Protein AF-0000000071891737 (afdb_homodimer)

Structure (mmCIF, N/CA/C/O backbone):
data_AF-0000000071891737-model_v1
#
loop_
_entity.id
_entity.type
_entity.pdbx_description
1 polymer 'BTB domain-containing protein'
#
loop_
_atom_site.group_PDB
_atom_site.id
_atom_site.type_symbol
_atom_site.label_atom_id
_atom_site.label_alt_id
_atom_site.label_comp_id
_atom_site.label_asym_id
_atom_site.label_entity_id
_atom_site.label_seq_id
_atom_site.pdbx_PDB_ins_code
_atom_site.Cartn_x
_atom_site.Cartn_y
_atom_site.Cartn_z
_atom_site.occupancy
_atom_site.B_iso_or_equiv
_atom_site.auth_seq_id
_atom_site.auth_comp_id
_atom_site.auth_asym_id
_atom_site.auth_atom_id
_atom_site.pdbx_PDB_model_num
ATOM 1 N N . MET A 1 1 ? -26.688 32.156 30.234 1 20.45 1 MET A N 1
ATOM 2 C CA . MET A 1 1 ? -26.375 31.562 31.547 1 20.45 1 MET A CA 1
ATOM 3 C C . MET A 1 1 ? -26.469 30.031 31.484 1 20.45 1 MET A C 1
ATOM 5 O O . MET A 1 1 ? -25.984 29.344 32.375 1 20.45 1 MET A O 1
ATOM 9 N N . LEU A 1 2 ? -27.391 29.453 30.578 1 17.67 2 LEU A N 1
ATOM 10 C CA . LEU A 1 2 ? -28.203 28.25 30.609 1 17.67 2 LEU A CA 1
ATOM 11 C C . LEU A 1 2 ? -27.344 27 30.438 1 17.67 2 LEU A C 1
ATOM 13 O O . LEU A 1 2 ? -27.578 26 31.109 1 17.67 2 LEU A O 1
ATOM 17 N N . LEU A 1 3 ? -26.641 26.828 29.203 1 19.38 3 LEU A N 1
ATOM 18 C CA . LEU A 1 3 ? -26.609 25.516 28.594 1 19.38 3 LEU A CA 1
ATOM 19 C C . LEU A 1 3 ? -25.656 24.578 29.344 1 19.38 3 LEU A C 1
ATOM 21 O O . LEU A 1 3 ? -24.484 24.5 29.016 1 19.38 3 LEU A O 1
ATOM 25 N N . ARG A 1 4 ? -25.578 24.562 30.688 1 21.7 4 ARG A N 1
ATOM 26 C CA . ARG A 1 4 ? -24.844 23.828 31.703 1 21.7 4 ARG A CA 1
ATOM 27 C C . ARG A 1 4 ? -24.969 22.312 31.5 1 21.7 4 ARG A C 1
ATOM 29 O O . ARG A 1 4 ? -24.047 21.562 31.797 1 21.7 4 ARG A O 1
ATOM 36 N N . ARG A 1 5 ? -26.156 21.75 31.578 1 21.39 5 ARG A N 1
ATOM 37 C CA . ARG A 1 5 ? -26.422 20.672 32.531 1 21.39 5 ARG A CA 1
ATOM 38 C C . ARG A 1 5 ? -26 19.328 31.969 1 21.39 5 ARG A C 1
ATOM 40 O O . ARG A 1 5 ? -26.156 18.297 32.625 1 21.39 5 ARG A O 1
ATOM 47 N N . PHE A 1 6 ? -26.062 19.109 30.609 1 19.67 6 PHE A N 1
ATOM 48 C CA . PHE A 1 6 ? -26.609 17.797 30.266 1 19.67 6 PHE A CA 1
ATOM 49 C C . PHE A 1 6 ? -25.734 16.688 30.844 1 19.67 6 PHE A C 1
ATOM 51 O O . PHE A 1 6 ? -26.25 15.758 31.484 1 19.67 6 PHE A O 1
ATOM 58 N N . LEU A 1 7 ? -24.672 16.141 30.125 1 20.41 7 LEU A N 1
ATOM 59 C CA . LEU A 1 7 ? -24.562 14.719 29.797 1 20.41 7 LEU A CA 1
ATOM 60 C C . LEU A 1 7 ? -23.812 13.977 30.906 1 20.41 7 LEU A C 1
ATOM 62 O O . LEU A 1 7 ? -22.609 14.164 31.078 1 20.41 7 LEU A O 1
ATOM 66 N N . ARG A 1 8 ? -24.391 13.766 32.062 1 22.83 8 ARG A N 1
ATOM 67 C CA . ARG A 1 8 ? -23.922 13 33.219 1 22.83 8 ARG A CA 1
ATOM 68 C C . ARG A 1 8 ? -23.594 11.57 32.812 1 22.83 8 ARG A C 1
ATOM 70 O O . ARG A 1 8 ? -24.453 10.688 32.906 1 22.83 8 ARG A O 1
ATOM 77 N N . TRP A 1 9 ? -23.297 11.25 31.562 1 22.19 9 TRP A N 1
ATOM 78 C CA . TRP A 1 9 ? -23.281 9.852 31.141 1 22.19 9 TRP A CA 1
ATOM 79 C C . TRP A 1 9 ? -22.516 9 32.156 1 22.19 9 TRP A C 1
ATOM 81 O O . TRP A 1 9 ? -21.641 9.492 32.875 1 22.19 9 TRP A O 1
ATOM 91 N N . GLY A 1 10 ? -22.922 7.699 32.281 1 25.19 10 GLY A N 1
ATOM 92 C CA . GLY A 1 10 ? -22.906 6.52 33.156 1 25.19 10 GLY A CA 1
ATOM 93 C C . GLY A 1 10 ? -21.5 6.055 33.5 1 25.19 10 GLY A C 1
ATOM 94 O O . GLY A 1 10 ? -20.516 6.551 32.938 1 25.19 10 GLY A O 1
ATOM 95 N N . PRO A 1 11 ? -21.469 4.77 34 1 28.33 11 PRO A N 1
ATOM 96 C CA . PRO A 1 11 ? -20.531 4.031 34.844 1 28.33 11 PRO A CA 1
ATOM 97 C C . PRO A 1 11 ? -19.188 3.795 34.188 1 28.33 11 PRO A C 1
ATOM 99 O O . PRO A 1 11 ? -19.078 3.863 32.938 1 28.33 11 PRO A O 1
ATOM 102 N N . HIS A 1 12 ? -18.109 3.633 34.938 1 27.34 12 HIS A N 1
ATOM 103 C CA . HIS A 1 12 ? -16.656 3.465 34.906 1 27.34 12 HIS A CA 1
ATOM 104 C C . HIS A 1 12 ? -16.266 2.182 34.188 1 27.34 12 HIS A C 1
ATOM 106 O O . HIS A 1 12 ? -16.031 1.153 34.844 1 27.34 12 HIS A O 1
ATOM 112 N N . LEU A 1 13 ? -16.891 1.729 33.094 1 26.5 13 LEU A N 1
ATOM 113 C CA . LEU A 1 13 ? -16.344 0.445 32.656 1 26.5 13 LEU A CA 1
ATOM 114 C C . LEU A 1 13 ? -14.828 0.503 32.562 1 26.5 13 LEU A C 1
ATOM 116 O O . LEU A 1 13 ? -14.281 1.334 31.828 1 26.5 13 LEU A O 1
ATOM 120 N N . GLU A 1 14 ? -14.133 -0.022 33.531 1 27.59 14 GLU A N 1
ATOM 121 C CA . GLU A 1 14 ? -12.695 -0.258 33.625 1 27.59 14 GLU A CA 1
ATOM 122 C C . GLU A 1 14 ? -12.188 -1.041 32.406 1 27.59 14 GLU A C 1
ATOM 124 O O . GLU A 1 14 ? -12.352 -2.26 32.344 1 27.59 14 GLU A O 1
ATOM 129 N N . SER A 1 15 ? -12.695 -0.729 31.188 1 28.27 15 SER A N 1
ATOM 130 C CA . SER A 1 15 ? -12.172 -1.603 30.141 1 28.27 15 SER A CA 1
ATOM 131 C C . SER A 1 15 ? -10.648 -1.624 30.156 1 28.27 15 SER A C 1
ATOM 133 O O . SER A 1 15 ? -10.008 -0.571 30.172 1 28.27 15 SER A O 1
ATOM 135 N N . THR A 1 16 ? -10.109 -2.695 30.656 1 28.53 16 THR A N 1
ATOM 136 C CA . THR A 1 16 ? -8.719 -3.121 30.531 1 28.53 16 THR A CA 1
ATOM 137 C C . THR A 1 16 ? -8.258 -3.047 29.078 1 28.53 16 THR A C 1
ATOM 139 O O . THR A 1 16 ? -8.719 -3.82 28.234 1 28.53 16 THR A O 1
ATOM 142 N N . MET A 1 17 ? -8.164 -1.943 28.547 1 25.92 17 MET A N 1
ATOM 143 C CA . MET A 1 17 ? -7.656 -1.786 27.172 1 25.92 17 MET A CA 1
ATOM 144 C C . MET A 1 17 ? -6.324 -2.504 27 1 25.92 17 MET A C 1
ATOM 146 O O . MET A 1 17 ? -5.418 -2.344 27.828 1 25.92 17 MET A O 1
ATOM 150 N N . PRO A 1 18 ? -6.379 -3.695 26.266 1 30.03 18 PRO A N 1
ATOM 151 C CA . PRO A 1 18 ? -5.07 -4.316 26.047 1 30.03 18 PRO A CA 1
ATOM 152 C C . PRO A 1 18 ? -3.998 -3.303 25.656 1 30.03 18 PRO A C 1
ATOM 154 O O . PRO A 1 18 ? -4.316 -2.223 25.141 1 30.03 18 PRO A O 1
ATOM 157 N N . THR A 1 19 ? -2.873 -3.387 26.297 1 28.3 19 THR A N 1
ATOM 158 C CA . THR A 1 19 ? -1.646 -2.637 26.047 1 28.3 19 THR A CA 1
ATOM 159 C C . THR A 1 19 ? -1.367 -2.527 24.562 1 28.3 19 THR A C 1
ATOM 161 O O . THR A 1 19 ? -1.27 -3.541 23.859 1 28.3 19 THR A O 1
ATOM 164 N N . ARG A 1 20 ? -1.872 -1.441 23.969 1 29.62 20 ARG A N 1
ATOM 165 C CA . ARG A 1 20 ? -1.504 -1.083 22.594 1 29.62 20 ARG A CA 1
ATOM 166 C C . ARG A 1 20 ? -0.025 -1.353 22.344 1 29.62 20 ARG A C 1
ATOM 168 O O . ARG A 1 20 ? 0.841 -0.71 22.938 1 29.62 20 ARG A O 1
ATOM 175 N N . MET A 1 21 ? 0.295 -2.629 22.078 1 26.8 21 MET A N 1
ATOM 176 C CA . MET A 1 21 ? 1.654 -2.842 21.578 1 26.8 21 MET A CA 1
ATOM 177 C C . MET A 1 21 ? 2.012 -1.819 20.516 1 26.8 21 MET A C 1
ATOM 179 O O . MET A 1 21 ? 1.371 -1.767 19.453 1 26.8 21 MET A O 1
ATOM 183 N N . GLU A 1 22 ? 2.393 -0.622 20.875 1 32.16 22 GLU A N 1
ATOM 184 C CA . GLU A 1 22 ? 3.053 0.329 19.984 1 32.16 22 GLU A CA 1
ATOM 185 C C . GLU A 1 22 ? 4.074 -0.369 19.094 1 32.16 22 GLU A C 1
ATOM 187 O O . GLU A 1 22 ? 5.125 -0.806 19.562 1 32.16 22 GLU A O 1
ATOM 192 N N . THR A 1 23 ? 3.695 -1.247 18.266 1 32.44 23 THR A N 1
ATOM 193 C CA . THR A 1 23 ? 4.719 -1.653 17.312 1 32.44 23 THR A CA 1
ATOM 194 C C . THR A 1 23 ? 5.41 -0.433 16.703 1 32.44 23 THR A C 1
ATOM 196 O O . THR A 1 23 ? 4.762 0.41 16.094 1 32.44 23 THR A O 1
ATOM 199 N N . ARG A 1 24 ? 6.461 -0.1 17.219 1 33.44 24 ARG A N 1
ATOM 200 C CA . ARG A 1 24 ? 7.312 0.985 16.75 1 33.44 24 ARG A CA 1
ATOM 201 C C . ARG A 1 24 ? 7.609 0.837 15.258 1 33.44 24 ARG A C 1
ATOM 203 O O . ARG A 1 24 ? 8.203 -0.154 14.836 1 33.44 24 ARG A O 1
ATOM 210 N N . PRO A 1 25 ? 6.816 1.399 14.43 1 40.5 25 PRO A N 1
ATOM 211 C CA . PRO A 1 25 ? 7.27 1.264 13.039 1 40.5 25 PRO A CA 1
ATOM 212 C C . PRO A 1 25 ? 8.758 1.564 12.875 1 40.5 25 PRO A C 1
ATOM 214 O O . PRO A 1 25 ? 9.305 2.393 13.602 1 40.5 25 PRO A O 1
ATOM 217 N N . THR A 1 26 ? 9.438 0.652 12.492 1 36.06 26 THR A N 1
ATOM 218 C CA . THR A 1 26 ? 10.859 0.805 12.188 1 36.06 26 THR A CA 1
ATOM 219 C C . THR A 1 26 ? 11.102 2.078 11.391 1 36.06 26 THR A C 1
ATOM 221 O O . THR A 1 26 ? 10.609 2.219 10.266 1 36.06 26 THR A O 1
ATOM 224 N N . ILE A 1 27 ? 11.281 3.156 12.047 1 44.16 27 ILE A N 1
ATOM 225 C CA . ILE A 1 27 ? 11.836 4.355 11.422 1 44.16 27 ILE A CA 1
ATOM 226 C C . ILE A 1 27 ? 13.008 3.975 10.523 1 44.16 27 ILE A C 1
ATOM 228 O O . ILE A 1 27 ? 13.969 3.359 10.977 1 44.16 27 ILE A O 1
ATOM 232 N N . MET A 1 28 ? 12.82 3.605 9.344 1 39.72 28 MET A N 1
ATOM 233 C CA . MET A 1 28 ? 13.984 3.576 8.477 1 39.72 28 MET A CA 1
ATOM 234 C C . MET A 1 28 ? 14.82 4.844 8.633 1 39.72 28 MET A C 1
ATOM 236 O O . MET A 1 28 ? 14.383 5.934 8.25 1 39.72 28 MET A O 1
ATOM 240 N N . GLN A 1 29 ? 15.461 4.902 9.586 1 39.78 29 GLN A N 1
ATOM 241 C CA . GLN A 1 29 ? 16.359 5.984 9.992 1 39.78 29 GLN A CA 1
ATOM 242 C C . GLN A 1 29 ? 17.375 6.297 8.898 1 39.78 29 GLN A C 1
ATOM 244 O O . GLN A 1 29 ? 18.219 5.465 8.586 1 39.78 29 GLN A O 1
ATOM 249 N N . ARG A 1 30 ? 17.078 6.805 7.758 1 43.75 30 ARG A N 1
ATOM 250 C CA . ARG A 1 30 ? 18.312 7.398 7.258 1 43.75 30 ARG A CA 1
ATOM 251 C C . ARG A 1 30 ? 19.016 8.188 8.352 1 43.75 30 ARG A C 1
ATOM 253 O O . ARG A 1 30 ? 18.391 9 9.039 1 43.75 30 ARG A O 1
ATOM 260 N N . ASP A 1 31 ? 19.984 7.758 8.859 1 58.5 31 ASP A N 1
ATOM 261 C CA . ASP A 1 31 ? 20.797 8.172 10 1 58.5 31 ASP A CA 1
ATOM 262 C C . ASP A 1 31 ? 20.594 9.656 10.305 1 58.5 31 ASP A C 1
ATOM 264 O O . ASP A 1 31 ? 20.484 10.047 11.469 1 58.5 31 ASP A O 1
ATOM 268 N N . ASN A 1 32 ? 20.547 10.617 9.211 1 66.06 32 ASN A N 1
ATOM 269 C CA . ASN A 1 32 ? 20.719 12.023 9.57 1 66.06 32 ASN A CA 1
ATOM 270 C C . ASN A 1 32 ? 19.484 12.844 9.258 1 66.06 32 ASN A C 1
ATOM 272 O O . ASN A 1 32 ? 19.578 14.047 8.984 1 66.06 32 ASN A O 1
ATOM 276 N N . ASP A 1 33 ? 18.297 12.227 9.258 1 77.62 33 ASP A N 1
ATOM 277 C CA . ASP A 1 33 ? 17.125 13.039 8.953 1 77.62 33 ASP A CA 1
ATOM 278 C C . ASP A 1 33 ? 16.516 13.633 10.219 1 77.62 33 ASP A C 1
ATOM 280 O O . ASP A 1 33 ? 16.188 12.906 11.164 1 77.62 33 ASP A O 1
ATOM 284 N N . PRO A 1 34 ? 16.5 14.852 10.328 1 86.5 34 PRO A N 1
ATOM 285 C CA . PRO A 1 34 ? 16.031 15.516 11.547 1 86.5 34 PRO A CA 1
ATOM 286 C C . PRO A 1 34 ? 14.602 15.141 11.906 1 86.5 34 PRO A C 1
ATOM 288 O O . PRO A 1 34 ? 14.219 15.203 13.078 1 86.5 34 PRO A O 1
ATOM 291 N N . ILE A 1 35 ? 13.805 14.773 10.938 1 93 35 ILE A N 1
ATOM 292 C CA . ILE A 1 35 ? 12.438 14.336 11.195 1 93 35 ILE A CA 1
ATOM 293 C C . ILE A 1 35 ? 12.188 12.984 10.523 1 93 35 ILE A C 1
ATOM 295 O O . ILE A 1 35 ? 11.656 12.93 9.406 1 93 35 ILE A O 1
ATOM 299 N N . PRO A 1 36 ? 12.531 12 11.211 1 91.25 36 PRO A N 1
ATOM 300 C CA . PRO A 1 36 ? 12.352 10.672 10.617 1 91.25 36 PRO A CA 1
ATOM 301 C C . PRO A 1 36 ? 10.883 10.297 10.445 1 91.25 36 PRO A C 1
ATOM 303 O O . PRO A 1 36 ? 10.07 10.547 11.336 1 91.25 36 PRO A O 1
ATOM 306 N N . VAL A 1 37 ? 10.586 9.789 9.297 1 92.75 37 VAL A N 1
ATOM 307 C CA . VAL A 1 37 ? 9.242 9.312 8.992 1 92.75 37 VAL A CA 1
ATOM 308 C C . VAL A 1 37 ? 9.227 7.785 8.977 1 92.75 37 VAL A C 1
ATOM 310 O O . VAL A 1 37 ? 10.047 7.156 8.305 1 92.75 37 VAL A O 1
ATOM 313 N N . PRO A 1 38 ? 8.297 7.246 9.742 1 91.62 38 PRO A N 1
ATOM 314 C CA . PRO A 1 38 ? 8.219 5.785 9.711 1 91.62 38 PRO A CA 1
ATOM 315 C C . PRO A 1 38 ? 7.875 5.238 8.32 1 91.62 38 PRO A C 1
ATOM 317 O O . PRO A 1 38 ? 7.332 5.965 7.488 1 91.62 38 PRO A O 1
ATOM 320 N N . ALA A 1 39 ? 8.219 3.982 8.102 1 91.5 39 ALA A N 1
ATOM 321 C CA . ALA A 1 39 ? 7.887 3.322 6.844 1 91.5 39 ALA A CA 1
ATOM 322 C C . ALA A 1 39 ? 6.375 3.271 6.637 1 91.5 39 ALA A C 1
ATOM 324 O O . ALA A 1 39 ? 5.605 3.424 7.59 1 91.5 39 ALA A O 1
ATOM 325 N N . SER A 1 40 ? 6.004 3.105 5.414 1 91.38 40 SER A N 1
ATOM 326 C CA . SER A 1 40 ? 4.582 3.049 5.078 1 91.38 40 SER A CA 1
ATOM 327 C C . SER A 1 40 ? 3.871 1.955 5.867 1 91.38 40 SER A C 1
ATOM 329 O O . SER A 1 40 ? 4.402 0.854 6.031 1 91.38 40 SER A O 1
ATOM 331 N N . ASP A 1 41 ? 2.73 2.293 6.336 1 89.25 41 ASP A N 1
ATOM 332 C CA . ASP A 1 41 ? 1.935 1.312 7.07 1 89.25 41 ASP A CA 1
ATOM 333 C C . ASP A 1 41 ? 0.626 1.011 6.344 1 89.25 41 ASP A C 1
ATOM 335 O O . ASP A 1 41 ? -0.345 0.567 6.957 1 89.25 41 ASP A O 1
ATOM 339 N N . ILE A 1 42 ? 0.637 1.253 5.105 1 90.81 42 ILE A N 1
ATOM 340 C CA . ILE A 1 42 ? -0.584 1.066 4.328 1 90.81 42 ILE A CA 1
ATOM 341 C C . ILE A 1 42 ? -0.988 -0.406 4.348 1 90.81 42 ILE A C 1
ATOM 343 O O . ILE A 1 42 ? -2.172 -0.729 4.469 1 90.81 42 ILE A O 1
ATOM 347 N N . ALA A 1 43 ? -0.037 -1.214 4.176 1 91.38 43 ALA A N 1
ATOM 348 C CA . ALA A 1 43 ? -0.313 -2.646 4.223 1 91.38 43 ALA A CA 1
ATOM 349 C C . ALA A 1 43 ? -0.956 -3.037 5.551 1 91.38 43 ALA A C 1
ATOM 351 O O . ALA A 1 43 ? -1.873 -3.861 5.586 1 91.38 43 ALA A O 1
ATOM 352 N N . GLY A 1 44 ? -0.447 -2.428 6.562 1 91.5 44 GLY A N 1
ATOM 353 C CA . GLY A 1 44 ? -1 -2.699 7.879 1 91.5 44 GLY A CA 1
ATOM 354 C C . GLY A 1 44 ? -2.449 -2.273 8.016 1 91.5 44 GLY A C 1
ATOM 355 O O . GLY A 1 44 ? -3.277 -3.027 8.531 1 91.5 44 GLY A O 1
ATOM 356 N N . HIS A 1 45 ? -2.746 -1.159 7.566 1 91.19 45 HIS A N 1
ATOM 357 C CA . HIS A 1 45 ? -4.105 -0.642 7.66 1 91.19 45 HIS A CA 1
ATOM 358 C C . HIS A 1 45 ? -5.074 -1.479 6.836 1 91.19 45 HIS A C 1
ATOM 360 O O . HIS A 1 45 ? -6.16 -1.825 7.305 1 91.19 45 HIS A O 1
ATOM 366 N N . LEU A 1 46 ? -4.66 -1.78 5.684 1 92.19 46 LEU A N 1
ATOM 367 C CA . LEU A 1 46 ? -5.539 -2.535 4.797 1 92.19 46 LEU A CA 1
ATOM 368 C C . LEU A 1 46 ? -5.652 -3.986 5.254 1 92.19 46 LEU A C 1
ATOM 370 O O . LEU A 1 46 ? -6.699 -4.617 5.074 1 92.19 46 LEU A O 1
ATOM 374 N N . GLY A 1 47 ? -4.551 -4.473 5.77 1 93.81 47 GLY A N 1
ATOM 375 C CA . GLY A 1 47 ? -4.645 -5.777 6.402 1 93.81 47 GLY A CA 1
ATOM 376 C C . GLY A 1 47 ? -5.656 -5.824 7.531 1 93.81 47 GLY A C 1
ATOM 377 O O . GLY A 1 47 ? -6.43 -6.777 7.641 1 93.81 47 GLY A O 1
ATOM 378 N N . ARG A 1 48 ? -5.602 -4.828 8.32 1 91.94 48 ARG A N 1
ATOM 379 C CA . ARG A 1 48 ? -6.551 -4.734 9.422 1 91.94 48 ARG A CA 1
ATOM 380 C C . ARG A 1 48 ? -7.98 -4.609 8.906 1 91.94 48 ARG A C 1
ATOM 382 O O . ARG A 1 48 ? -8.914 -5.145 9.516 1 91.94 48 ARG A O 1
ATOM 389 N N . LEU A 1 49 ? -8.109 -3.873 7.859 1 92.38 49 LEU A N 1
ATOM 390 C CA . LEU A 1 49 ? -9.422 -3.76 7.223 1 92.38 49 LEU A CA 1
ATOM 391 C C . LEU A 1 49 ? -9.977 -5.137 6.883 1 92.38 49 LEU A C 1
ATOM 393 O O . LEU A 1 49 ? -11.148 -5.422 7.148 1 92.38 49 LEU A O 1
ATOM 397 N N . LEU A 1 50 ? -9.164 -5.914 6.312 1 94.94 50 LEU A N 1
ATOM 398 C CA . LEU A 1 50 ? -9.586 -7.266 5.961 1 94.94 50 LEU A CA 1
ATOM 399 C C . LEU A 1 50 ? -9.93 -8.07 7.211 1 94.94 50 LEU A C 1
ATOM 401 O O . LEU A 1 50 ? -10.945 -8.766 7.246 1 94.94 50 LEU A O 1
ATOM 405 N N . ASP A 1 51 ? -9.148 -7.898 8.234 1 93.31 51 ASP A N 1
ATOM 406 C CA . ASP A 1 51 ? -9.305 -8.68 9.461 1 93.31 51 ASP A CA 1
ATOM 407 C C . ASP A 1 51 ? -10.586 -8.297 10.195 1 93.31 51 ASP A C 1
ATOM 409 O O . ASP A 1 51 ? -11.273 -9.156 10.734 1 93.31 51 ASP A O 1
ATOM 413 N N . CYS A 1 52 ? -10.891 -7.031 10.203 1 87.69 52 CYS A N 1
ATOM 414 C CA . CYS A 1 52 ? -12.039 -6.547 10.961 1 87.69 52 CYS A CA 1
ATOM 415 C C . CYS A 1 52 ? -13.328 -6.711 10.156 1 87.69 52 CYS A C 1
ATOM 417 O O . CYS A 1 52 ? -14.422 -6.703 10.727 1 87.69 52 CYS A O 1
ATOM 419 N N . ALA A 1 53 ? -13.297 -6.82 8.891 1 87.38 53 ALA A N 1
ATOM 420 C CA . ALA A 1 53 ? -14.406 -7.055 7.969 1 87.38 53 ALA A CA 1
ATOM 421 C C . ALA A 1 53 ? -15.438 -5.926 8.047 1 87.38 53 ALA A C 1
ATOM 423 O O . ALA A 1 53 ? -16.594 -6.109 7.664 1 87.38 53 ALA A O 1
ATOM 424 N N . ASP A 1 54 ? -15 -4.812 8.688 1 85 54 ASP A N 1
ATOM 425 C CA . ASP A 1 54 ? -15.898 -3.666 8.711 1 85 54 ASP A CA 1
ATOM 426 C C . ASP A 1 54 ? -16.234 -3.199 7.293 1 85 54 ASP A C 1
ATOM 428 O O . ASP A 1 54 ? -15.328 -2.908 6.504 1 85 54 ASP A O 1
ATOM 432 N N . GLY A 1 55 ? -17.547 -3.234 7.039 1 86.81 55 GLY A N 1
ATOM 433 C CA . GLY A 1 55 ? -17.969 -2.723 5.746 1 86.81 55 GLY A CA 1
ATOM 434 C C . GLY A 1 55 ? -17.812 -3.738 4.625 1 86.81 55 GLY A C 1
ATOM 435 O O . GLY A 1 55 ? -17.922 -3.391 3.449 1 86.81 55 GLY A O 1
ATOM 436 N N . SER A 1 56 ? -17.484 -4.938 4.977 1 91.12 56 SER A N 1
ATOM 437 C CA . SER A 1 56 ? -17.438 -5.973 3.949 1 91.12 56 SER A CA 1
ATOM 438 C C . SER A 1 56 ? -18.766 -6.102 3.223 1 91.12 56 SER A C 1
ATOM 440 O O . SER A 1 56 ? -19.828 -5.906 3.822 1 91.12 56 SER A O 1
ATOM 442 N N . ASP A 1 57 ? -18.703 -6.441 1.931 1 90.38 57 ASP A N 1
ATOM 443 C CA . ASP A 1 57 ? -19.938 -6.504 1.153 1 90.38 57 ASP A CA 1
ATOM 444 C C . ASP A 1 57 ? -19.922 -7.699 0.206 1 90.38 57 ASP A C 1
ATOM 446 O O . ASP A 1 57 ? -20.734 -7.773 -0.716 1 90.38 57 ASP A O 1
ATOM 450 N N . VAL A 1 58 ? -19.031 -8.602 0.424 1 93.12 58 VAL A N 1
ATOM 451 C CA . VAL A 1 58 ? -19.016 -9.859 -0.31 1 93.12 58 VAL A CA 1
ATOM 452 C C . VAL A 1 58 ? -18.422 -10.961 0.566 1 93.12 58 VAL A C 1
ATOM 454 O O . VAL A 1 58 ? -17.516 -10.711 1.357 1 93.12 58 VAL A O 1
ATOM 457 N N . VAL A 1 59 ? -18.953 -12.133 0.406 1 95.56 59 VAL A N 1
ATOM 458 C CA . VAL A 1 59 ? -18.438 -13.305 1.122 1 95.56 59 VAL A CA 1
ATOM 459 C C . VAL A 1 59 ? -18.141 -14.422 0.131 1 95.56 59 VAL A C 1
ATOM 461 O O . VAL A 1 59 ? -18.969 -14.75 -0.717 1 95.56 59 VAL A O 1
ATOM 464 N N . PHE A 1 60 ? -16.969 -15 0.274 1 95.81 60 PHE A N 1
ATOM 465 C CA . PHE A 1 60 ? -16.578 -16.141 -0.556 1 95.81 60 PHE A CA 1
ATOM 466 C C . PHE A 1 60 ? -16.609 -17.438 0.245 1 95.81 60 PHE A C 1
ATOM 468 O O . PHE A 1 60 ? -16.156 -17.469 1.387 1 95.81 60 PHE A O 1
ATOM 475 N N . SER A 1 61 ? -17.188 -18.391 -0.356 1 96.38 61 SER A N 1
ATOM 476 C CA . SER A 1 61 ? -17.172 -19.734 0.214 1 96.38 61 SER A CA 1
ATOM 477 C C . SER A 1 61 ? -16.219 -20.641 -0.551 1 96.38 61 SER A C 1
ATOM 479 O O . SER A 1 61 ? -16.391 -20.875 -1.751 1 96.38 61 SER A O 1
ATOM 481 N N . VAL A 1 62 ? -15.172 -21.141 0.127 1 96.62 62 VAL A N 1
ATOM 482 C CA . VAL A 1 62 ? -14.18 -22.031 -0.455 1 96.62 62 VAL A CA 1
ATOM 483 C C . VAL A 1 62 ? -14.102 -23.328 0.358 1 96.62 62 VAL A C 1
ATOM 485 O O . VAL A 1 62 ? -13.555 -23.328 1.464 1 96.62 62 VAL A O 1
ATOM 488 N N . SER A 1 63 ? -14.617 -24.359 -0.183 1 95.94 63 SER A N 1
ATOM 489 C CA . SER A 1 63 ? -14.656 -25.641 0.499 1 95.94 63 SER A CA 1
ATOM 490 C C . SER A 1 63 ? -15.266 -25.516 1.89 1 95.94 63 SER A C 1
ATOM 492 O O . SER A 1 63 ? -14.719 -26.031 2.865 1 95.94 63 SER A O 1
ATOM 494 N N . GLY A 1 64 ? -16.25 -24.703 2.002 1 93.25 64 GLY A N 1
ATOM 495 C CA . GLY A 1 64 ? -17 -24.562 3.24 1 93.25 64 GLY A CA 1
ATOM 496 C C . GLY A 1 64 ? -16.484 -23.453 4.125 1 93.25 64 GLY A C 1
ATOM 497 O O . GLY A 1 64 ? -17.156 -23.047 5.07 1 93.25 64 GLY A O 1
ATOM 498 N N . GLU A 1 65 ? -15.32 -23 3.865 1 96.44 65 GLU A N 1
ATOM 499 C CA . GLU A 1 65 ? -14.789 -21.875 4.629 1 96.44 65 GLU A CA 1
ATOM 500 C C . GLU A 1 65 ? -15.234 -20.547 4.043 1 96.44 65 GLU A C 1
ATOM 502 O O . GLU A 1 65 ? -15.234 -20.359 2.822 1 96.44 65 GLU A O 1
ATOM 507 N N . LYS A 1 66 ? -15.586 -19.656 4.93 1 96.19 66 LYS A N 1
ATOM 508 C CA . LYS A 1 66 ? -16.109 -18.359 4.488 1 96.19 66 LYS A CA 1
ATOM 509 C C . LYS A 1 66 ? -15.078 -17.25 4.672 1 96.19 66 LYS A C 1
ATOM 511 O O . LYS A 1 66 ? -14.383 -17.219 5.688 1 96.19 66 LYS A O 1
ATOM 516 N N . PHE A 1 67 ? -14.961 -16.391 3.635 1 96.75 67 PHE A N 1
ATOM 517 C CA . PHE A 1 67 ? -14.055 -15.242 3.646 1 96.75 67 PHE A CA 1
ATOM 518 C C . PHE A 1 67 ? -14.805 -13.961 3.279 1 96.75 67 PHE A C 1
ATOM 520 O O . PHE A 1 67 ? -15.328 -13.844 2.17 1 96.75 67 PHE A O 1
ATOM 527 N N . SER A 1 68 ? -14.836 -13.039 4.215 1 95.75 68 SER A N 1
ATOM 528 C CA . SER A 1 68 ? -15.438 -11.742 3.934 1 95.75 68 SER A CA 1
ATOM 529 C C . SER A 1 68 ? -14.43 -10.789 3.301 1 95.75 68 SER A C 1
ATOM 531 O O . SER A 1 68 ? -13.242 -10.812 3.65 1 95.75 68 SER A O 1
ATOM 533 N N . ALA A 1 69 ? -14.883 -10 2.375 1 95.75 69 ALA A N 1
ATOM 534 C CA . ALA A 1 69 ? -13.992 -9.062 1.694 1 95.75 69 ALA A CA 1
ATOM 535 C C . ALA A 1 69 ? -14.758 -7.836 1.205 1 95.75 69 ALA A C 1
ATOM 537 O O . ALA A 1 69 ? -15.945 -7.684 1.483 1 95.75 69 ALA A O 1
ATOM 538 N N . HIS A 1 70 ? -14.109 -6.941 0.666 1 93.12 70 HIS A N 1
ATOM 539 C CA . HIS A 1 70 ? -14.664 -5.711 0.11 1 93.12 70 HIS A CA 1
ATOM 540 C C . HIS A 1 70 ? -14.586 -5.711 -1.412 1 93.12 70 HIS A C 1
ATOM 542 O O . HIS A 1 70 ? -13.492 -5.75 -1.982 1 93.12 70 HIS A O 1
ATOM 548 N N . LYS A 1 71 ? -15.711 -5.59 -2.08 1 92.88 71 LYS A N 1
ATOM 549 C CA . LYS A 1 71 ? -15.789 -5.668 -3.535 1 92.88 71 LYS A CA 1
ATOM 550 C C . LYS A 1 71 ? -14.867 -4.641 -4.191 1 92.88 71 LYS A C 1
ATOM 552 O O . LYS A 1 71 ? -14.164 -4.957 -5.156 1 92.88 71 LYS A O 1
ATOM 557 N N . ALA A 1 72 ? -14.914 -3.494 -3.652 1 91 72 ALA A N 1
ATOM 558 C CA . ALA A 1 72 ? -14.18 -2.383 -4.258 1 91 72 ALA A CA 1
ATOM 559 C C . ALA A 1 72 ? -12.68 -2.65 -4.258 1 91 72 ALA A C 1
ATOM 561 O O . ALA A 1 72 ? -11.992 -2.373 -5.246 1 91 72 ALA A O 1
ATOM 562 N N . VAL A 1 73 ? -12.133 -3.176 -3.182 1 93.19 73 VAL A N 1
ATOM 563 C CA . VAL A 1 73 ? -10.711 -3.469 -3.066 1 93.19 73 VAL A CA 1
ATOM 564 C C . VAL A 1 73 ? -10.328 -4.562 -4.059 1 93.19 73 VAL A C 1
ATOM 566 O O . VAL A 1 73 ? -9.336 -4.438 -4.777 1 93.19 73 VAL A O 1
ATOM 569 N N . LEU A 1 74 ? -11.133 -5.59 -4.145 1 94.5 74 LEU A N 1
ATOM 570 C CA . LEU A 1 74 ? -10.859 -6.703 -5.047 1 94.5 74 LEU A CA 1
ATOM 571 C C . LEU A 1 74 ? -10.922 -6.254 -6.5 1 94.5 74 LEU A C 1
ATOM 573 O O . LEU A 1 74 ? -10.062 -6.629 -7.305 1 94.5 74 LEU A O 1
ATOM 577 N N . ALA A 1 75 ? -11.922 -5.461 -6.797 1 92.06 75 ALA A N 1
ATOM 578 C CA . ALA A 1 75 ? -12.117 -4.98 -8.1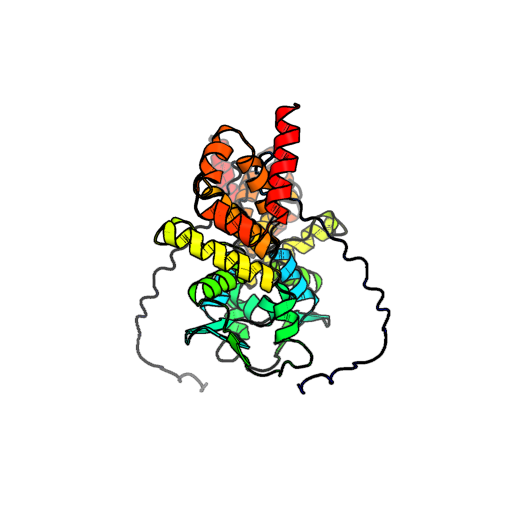64 1 92.06 75 ALA A CA 1
ATOM 579 C C . ALA A 1 75 ? -10.969 -4.07 -8.602 1 92.06 75 ALA A C 1
ATOM 581 O O . ALA A 1 75 ? -10.609 -4.039 -9.773 1 92.06 75 ALA A O 1
ATOM 582 N N . ALA A 1 76 ? -10.398 -3.367 -7.676 1 91.44 76 ALA A N 1
ATOM 583 C CA . ALA A 1 76 ? -9.297 -2.459 -7.988 1 91.44 76 ALA A CA 1
ATOM 584 C C . ALA A 1 76 ? -8.031 -3.232 -8.336 1 91.44 76 ALA A C 1
ATOM 586 O O . ALA A 1 76 ? -7.199 -2.756 -9.109 1 91.44 76 ALA A O 1
ATOM 587 N N . CYS A 1 77 ? -7.922 -4.367 -7.801 1 93.56 77 CYS A N 1
ATOM 588 C CA . CYS A 1 77 ? -6.691 -5.141 -7.934 1 93.56 77 CYS A CA 1
ATOM 589 C C . CYS A 1 77 ? -6.789 -6.117 -9.102 1 93.56 77 CYS A C 1
ATOM 591 O O . CYS A 1 77 ? -5.773 -6.477 -9.703 1 93.56 77 CYS A O 1
ATOM 593 N N . SER A 1 78 ? -7.969 -6.562 -9.414 1 95 78 SER A N 1
ATOM 594 C CA . SER A 1 78 ? -8.156 -7.645 -10.375 1 95 78 SER A CA 1
ATOM 595 C C . SER A 1 78 ? -9.281 -7.324 -11.352 1 95 78 SER A C 1
ATOM 597 O O . SER A 1 78 ? -10.438 -7.18 -10.953 1 95 78 SER A O 1
ATOM 599 N N . PRO A 1 79 ? -9.008 -7.309 -12.609 1 93.69 79 PRO A N 1
ATOM 600 C CA . PRO A 1 79 ? -10.07 -7.105 -13.602 1 93.69 79 PRO A CA 1
ATOM 601 C C . PRO A 1 79 ? -11.109 -8.227 -13.594 1 93.69 79 PRO A C 1
ATOM 603 O O . PRO A 1 79 ? -12.281 -7.992 -13.898 1 93.69 79 PRO A O 1
ATOM 606 N N . VAL A 1 80 ? -10.688 -9.367 -13.258 1 93.94 80 VAL A N 1
ATOM 607 C CA . VAL A 1 80 ? -11.594 -10.508 -13.188 1 93.94 80 VAL A CA 1
ATOM 608 C C . VAL A 1 80 ? -12.602 -10.305 -12.062 1 93.94 80 VAL A C 1
ATOM 610 O O . VAL A 1 80 ? -13.805 -10.445 -12.266 1 93.94 80 VAL A O 1
ATOM 613 N N . PHE A 1 81 ? -12.086 -9.961 -10.922 1 93.06 81 PHE A N 1
ATOM 614 C CA . PHE A 1 81 ? -12.992 -9.672 -9.82 1 93.06 81 PHE A CA 1
ATOM 615 C C . PHE A 1 81 ? -13.875 -8.477 -10.141 1 93.06 81 PHE A C 1
ATOM 617 O O . PHE A 1 81 ? -15.047 -8.438 -9.75 1 93.06 81 PHE A O 1
ATOM 624 N N . LYS A 1 82 ? -13.305 -7.504 -10.828 1 91.88 82 LYS A N 1
ATOM 625 C CA . LYS A 1 82 ? -14.102 -6.344 -11.219 1 91.88 82 LYS A CA 1
ATOM 626 C C . LYS A 1 82 ? -15.305 -6.762 -12.062 1 91.88 82 LYS A C 1
ATOM 628 O O . LYS A 1 82 ? -16.422 -6.336 -11.812 1 91.88 82 LYS A O 1
ATOM 633 N N . ALA A 1 83 ? -15.086 -7.578 -13.008 1 90.38 83 ALA A N 1
ATOM 634 C CA . ALA A 1 83 ? -16.141 -8.055 -13.898 1 90.38 83 ALA A CA 1
ATOM 635 C C . ALA A 1 83 ? -17.141 -8.914 -13.133 1 90.38 83 ALA A C 1
ATOM 637 O O . ALA A 1 83 ? -18.359 -8.805 -13.352 1 90.38 83 ALA A O 1
ATOM 638 N N . GLN A 1 84 ? -16.672 -9.688 -12.266 1 88.88 84 GLN A N 1
ATOM 639 C CA . GLN A 1 84 ? -17.516 -10.625 -11.531 1 88.88 84 GLN A CA 1
ATOM 640 C C . GLN A 1 84 ? -18.375 -9.898 -10.508 1 88.88 84 GLN A C 1
ATOM 642 O O . GLN A 1 84 ? -19.531 -10.273 -10.281 1 88.88 84 GLN A O 1
ATOM 647 N N . LEU A 1 85 ? -17.844 -8.898 -9.93 1 90.25 85 LEU A N 1
ATOM 648 C CA . LEU A 1 85 ? -18.516 -8.289 -8.781 1 90.25 85 LEU A CA 1
ATOM 649 C C . LEU A 1 85 ? -19.297 -7.055 -9.203 1 90.25 85 LEU A C 1
ATOM 651 O O . LEU A 1 85 ? -20.25 -6.656 -8.523 1 90.25 85 LEU A O 1
ATOM 655 N N . PHE A 1 86 ? -18.906 -6.41 -10.203 1 85.38 86 PHE A N 1
ATOM 656 C CA . PHE A 1 86 ? -19.578 -5.184 -10.617 1 85.38 86 PHE A CA 1
ATOM 657 C C . PHE A 1 86 ? -20.125 -5.312 -12.031 1 85.38 86 PHE A C 1
ATOM 659 O O . PHE A 1 86 ? -20.781 -4.395 -12.539 1 85.38 86 PHE A O 1
ATOM 666 N N . GLY A 1 87 ? -19.906 -6.297 -12.594 1 80 87 GLY A N 1
ATOM 667 C CA . GLY A 1 87 ? -20.438 -6.484 -13.945 1 80 87 GLY A CA 1
ATOM 668 C C . GLY A 1 87 ? -21.938 -6.559 -13.992 1 80 87 GLY A C 1
ATOM 669 O O . GLY A 1 87 ? -22.609 -6.562 -12.945 1 80 87 GLY A O 1
ATOM 670 N N . SER A 1 88 ? -22.438 -6.379 -15.141 1 72 88 SER A N 1
ATOM 671 C CA . SER A 1 88 ? -23.859 -6.258 -15.461 1 72 88 SER A CA 1
ATOM 672 C C . SER A 1 88 ? -24.688 -7.316 -14.742 1 72 88 SER A C 1
ATOM 674 O O . SER A 1 88 ? -25.844 -7.074 -14.383 1 72 88 SER A O 1
ATOM 676 N N . MET A 1 89 ? -24.203 -8.438 -14.547 1 64.06 89 MET A N 1
ATOM 677 C CA . MET A 1 89 ? -24.938 -9.523 -13.93 1 64.06 89 MET A CA 1
ATOM 678 C C . MET A 1 89 ? -24.781 -9.508 -12.414 1 64.06 89 MET A C 1
ATOM 680 O O . MET A 1 89 ? -25.359 -10.344 -11.719 1 64.06 89 MET A O 1
ATOM 684 N N . ALA A 1 90 ? -24.047 -8.602 -11.992 1 61.38 90 ALA A N 1
ATOM 685 C CA . ALA A 1 90 ? -23.734 -8.578 -10.562 1 61.38 90 ALA A CA 1
ATOM 686 C C . ALA A 1 90 ? -24.844 -7.91 -9.766 1 61.38 90 ALA A C 1
ATOM 688 O O . ALA A 1 90 ? -25.328 -6.828 -10.133 1 61.38 90 ALA A O 1
ATOM 689 N N . GLU A 1 91 ? -25.578 -8.617 -9.047 1 56.44 91 GLU A N 1
ATOM 690 C CA . GLU A 1 91 ? -26.609 -8.078 -8.164 1 56.44 91 GLU A CA 1
ATOM 691 C C . GLU A 1 91 ? -25.984 -7.324 -6.992 1 56.44 91 GLU A C 1
ATOM 693 O O . GLU A 1 91 ? -24.906 -7.688 -6.516 1 56.44 91 GLU A O 1
ATOM 698 N N . ALA A 1 92 ? -26.406 -6.168 -6.656 1 55.12 92 ALA A N 1
ATOM 699 C CA . ALA A 1 92 ? -25.969 -5.129 -5.727 1 55.12 92 ALA A CA 1
ATOM 700 C C . ALA A 1 92 ? -25.812 -5.688 -4.316 1 55.12 92 ALA A C 1
ATOM 702 O O . ALA A 1 92 ? -24.984 -5.203 -3.541 1 55.12 92 ALA A O 1
ATOM 703 N N . LYS A 1 93 ? -26.609 -6.703 -3.836 1 57.09 93 LYS A N 1
ATOM 704 C CA . LYS A 1 93 ? -26.656 -7.145 -2.443 1 57.09 93 LYS A CA 1
ATOM 705 C C . LYS A 1 93 ? -25.469 -8.047 -2.113 1 57.09 93 LYS A C 1
ATOM 707 O O . LYS A 1 93 ? -24.797 -8.562 -3.014 1 57.09 93 LYS A O 1
ATOM 712 N N . MET A 1 94 ? -25.391 -8.109 -0.667 1 60.84 94 MET A N 1
ATOM 713 C CA . MET A 1 94 ? -24.375 -9.016 -0.158 1 60.84 94 MET A CA 1
ATOM 714 C C . MET A 1 94 ? -24.359 -10.328 -0.945 1 60.84 94 MET A C 1
ATOM 716 O O . MET A 1 94 ? -25.375 -11.023 -1 1 60.84 94 MET A O 1
ATOM 720 N N . ARG A 1 95 ? -23.156 -10.555 -1.762 1 75.56 95 ARG A N 1
ATOM 721 C CA . ARG A 1 95 ? -23.078 -11.719 -2.637 1 75.56 95 ARG A CA 1
ATOM 722 C C . ARG A 1 95 ? -22.203 -12.805 -2.021 1 75.56 95 ARG A C 1
ATOM 724 O O . ARG A 1 95 ? -21.188 -12.5 -1.383 1 75.56 95 ARG A O 1
ATOM 731 N N . CYS A 1 96 ? -22.906 -13.875 -1.701 1 85.31 96 CYS A N 1
ATOM 732 C CA . CYS A 1 96 ? -22.094 -15.055 -1.398 1 85.31 96 CYS A CA 1
ATOM 733 C C . CYS A 1 96 ? -21.688 -15.773 -2.676 1 85.31 96 CYS A C 1
ATOM 735 O O . CYS A 1 96 ? -22.531 -16.156 -3.48 1 85.31 96 CYS A O 1
ATOM 737 N N . ILE A 1 97 ? -20.406 -15.828 -2.908 1 91.5 97 ILE A N 1
ATOM 738 C CA . ILE A 1 97 ? -19.859 -16.453 -4.105 1 91.5 97 ILE A CA 1
ATOM 739 C C . ILE A 1 97 ? -19.094 -17.719 -3.719 1 91.5 97 ILE A C 1
ATOM 741 O O . ILE A 1 97 ? -18.219 -17.688 -2.846 1 91.5 97 ILE A O 1
ATOM 745 N N . THR A 1 98 ? -19.406 -18.797 -4.305 1 93.12 98 THR A N 1
ATOM 746 C CA . THR A 1 98 ? -18.719 -20.047 -4.047 1 93.12 98 THR A CA 1
ATOM 747 C C . THR A 1 98 ? -17.609 -20.281 -5.086 1 93.12 98 THR A C 1
ATOM 749 O O . THR A 1 98 ? -17.875 -20.203 -6.289 1 93.12 98 THR A O 1
ATOM 752 N N . LEU A 1 99 ? -16.453 -20.562 -4.602 1 93.06 99 LEU A N 1
ATOM 753 C CA . LEU A 1 99 ? -15.32 -20.875 -5.473 1 93.06 99 LEU A CA 1
ATOM 754 C C . LEU A 1 99 ? -14.953 -22.344 -5.371 1 93.06 99 LEU A C 1
ATOM 756 O O . LEU A 1 99 ? -14.789 -22.875 -4.27 1 93.06 99 LEU A O 1
ATOM 760 N N . HIS A 1 100 ? -14.766 -23 -6.508 1 91.19 100 HIS A N 1
ATOM 761 C CA . HIS A 1 100 ? -14.562 -24.453 -6.496 1 91.19 100 HIS A CA 1
ATOM 762 C C . HIS A 1 100 ? -13.141 -24.812 -6.918 1 91.19 100 HIS A C 1
ATOM 764 O O . HIS A 1 100 ? -12.68 -25.922 -6.652 1 91.19 100 HIS A O 1
ATOM 770 N N . ASP A 1 101 ? -12.391 -24.016 -7.512 1 90.06 101 ASP A N 1
ATOM 771 C CA . ASP A 1 101 ? -11.125 -24.375 -8.141 1 90.06 101 ASP A CA 1
ATOM 772 C C . ASP A 1 101 ? -9.938 -23.797 -7.375 1 90.06 101 ASP A C 1
ATOM 774 O O . ASP A 1 101 ? -8.891 -23.516 -7.957 1 90.06 101 ASP A O 1
ATOM 778 N N . ILE A 1 102 ? -10.188 -23.562 -6.047 1 94.56 102 ILE A N 1
ATOM 779 C CA . ILE A 1 102 ? -9.102 -23 -5.246 1 94.56 102 ILE A CA 1
ATOM 780 C C . ILE A 1 102 ? -9.188 -23.547 -3.818 1 94.56 102 ILE A C 1
ATOM 782 O O . ILE A 1 102 ? -10.281 -23.734 -3.281 1 94.56 102 ILE A O 1
ATOM 786 N N . LYS A 1 103 ? -8.016 -23.797 -3.223 1 94.94 103 LYS A N 1
ATOM 787 C CA . LYS A 1 103 ? -7.953 -24.25 -1.839 1 94.94 103 LYS A CA 1
ATOM 788 C C . LYS A 1 103 ? -8.148 -23.094 -0.866 1 94.94 103 LYS A C 1
ATOM 790 O O . LYS A 1 103 ? -7.762 -21.969 -1.157 1 94.94 103 LYS A O 1
ATOM 795 N N . PRO A 1 104 ? -8.656 -23.406 0.322 1 96 104 PRO A N 1
ATOM 796 C CA . PRO A 1 104 ? -8.914 -22.344 1.301 1 96 104 PRO A CA 1
ATOM 797 C C . PRO A 1 104 ? -7.648 -21.578 1.687 1 96 104 PRO A C 1
ATOM 799 O O . PRO A 1 104 ? -7.648 -20.344 1.698 1 96 104 PRO A O 1
ATOM 802 N N . LYS A 1 105 ? -6.594 -22.297 1.974 1 94.44 105 LYS A N 1
ATOM 803 C CA . LYS A 1 105 ? -5.352 -21.656 2.369 1 94.44 105 LYS A CA 1
ATOM 804 C C . LYS A 1 105 ? -4.812 -20.766 1.249 1 94.44 105 LYS A C 1
ATOM 806 O O . LYS A 1 105 ? -4.344 -19.656 1.501 1 94.44 105 LYS A O 1
ATOM 811 N N . THR A 1 106 ? -4.887 -21.234 0.041 1 96.38 106 THR A N 1
ATOM 812 C CA . THR A 1 106 ? -4.445 -20.453 -1.116 1 96.38 106 THR A CA 1
ATOM 813 C C . THR A 1 106 ? -5.258 -19.172 -1.253 1 96.38 106 THR A C 1
ATOM 815 O O . THR A 1 106 ? -4.695 -18.094 -1.452 1 96.38 106 THR A O 1
ATOM 818 N N . PHE A 1 107 ? -6.555 -19.328 -1.069 1 97.56 107 PHE A N 1
ATOM 819 C CA . PHE A 1 107 ? -7.426 -18.172 -1.21 1 97.56 107 PHE A CA 1
ATOM 820 C C . PHE A 1 107 ? -7.168 -17.172 -0.093 1 97.56 107 PHE A C 1
ATOM 822 O O . PHE A 1 107 ? -7.191 -15.953 -0.323 1 97.56 107 PHE A O 1
ATOM 829 N N . GLN A 1 108 ? -6.945 -17.672 1.023 1 96.62 108 GLN A N 1
ATOM 830 C CA . GLN A 1 108 ? -6.645 -16.797 2.16 1 96.62 108 GLN A CA 1
ATOM 831 C C . GLN A 1 108 ? -5.418 -15.938 1.882 1 96.62 108 GLN A C 1
ATOM 833 O O . GLN A 1 108 ? -5.441 -14.727 2.104 1 96.62 108 GLN A O 1
ATOM 838 N N . VAL A 1 109 ? -4.34 -16.547 1.421 1 96.62 109 VAL A N 1
ATOM 839 C CA . VAL A 1 109 ? -3.102 -15.836 1.127 1 96.62 109 VAL A CA 1
ATOM 840 C C . VAL A 1 109 ? -3.326 -14.875 -0.037 1 96.62 109 VAL A C 1
ATOM 842 O O . VAL A 1 109 ? -2.854 -13.734 -0.007 1 96.62 109 VAL A O 1
ATOM 845 N N . LEU A 1 110 ? -4.094 -15.344 -1.026 1 97.81 110 LEU A N 1
ATOM 846 C CA . LEU A 1 110 ? -4.43 -14.516 -2.178 1 97.81 110 LEU A CA 1
ATOM 847 C C . LEU A 1 110 ? -5.172 -13.258 -1.741 1 97.81 110 LEU A C 1
ATOM 849 O O . LEU A 1 110 ? -4.816 -12.148 -2.148 1 97.81 110 LEU A O 1
ATOM 853 N N . LEU A 1 111 ? -6.141 -13.477 -0.927 1 97.38 111 LEU A N 1
ATOM 854 C CA . LEU A 1 111 ? -6.965 -12.375 -0.436 1 97.38 111 LEU A CA 1
ATOM 855 C C . LEU A 1 111 ? -6.129 -11.375 0.348 1 97.38 111 LEU A C 1
ATOM 857 O O . LEU A 1 111 ? -6.23 -10.164 0.126 1 97.38 111 LEU A O 1
ATOM 861 N N . ARG A 1 112 ? -5.359 -11.883 1.225 1 96.69 112 ARG A N 1
ATOM 862 C CA . ARG A 1 112 ? -4.504 -11 2.016 1 96.69 112 ARG A CA 1
ATOM 863 C C . ARG A 1 112 ? -3.543 -10.227 1.124 1 96.69 112 ARG A C 1
ATOM 865 O O . ARG A 1 112 ? -3.295 -9.039 1.354 1 96.69 112 ARG A O 1
ATOM 872 N N . PHE A 1 113 ? -2.986 -10.836 0.145 1 97.31 113 PHE A N 1
ATOM 873 C CA . PHE A 1 113 ? -2.09 -10.164 -0.79 1 97.31 113 PHE A CA 1
ATOM 874 C C . PHE A 1 113 ? -2.795 -9 -1.475 1 97.31 113 PHE A C 1
ATOM 876 O O . PHE A 1 113 ? -2.207 -7.93 -1.655 1 97.31 113 PHE A O 1
ATOM 883 N N . MET A 1 114 ? -4.004 -9.211 -1.854 1 96.69 114 MET A N 1
ATOM 884 C CA . MET A 1 114 ? -4.742 -8.172 -2.564 1 96.69 114 MET A CA 1
ATOM 885 C C . MET A 1 114 ? -4.941 -6.945 -1.68 1 96.69 114 MET A C 1
ATOM 887 O O . MET A 1 114 ? -5.078 -5.828 -2.18 1 96.69 114 MET A O 1
ATOM 891 N N . TYR A 1 115 ? -4.898 -7.168 -0.404 1 95.12 115 TYR A N 1
ATOM 892 C CA . TYR A 1 115 ? -5.043 -6.055 0.529 1 95.12 115 TYR A CA 1
ATOM 893 C C . TYR A 1 115 ? -3.686 -5.445 0.868 1 95.12 115 TYR A C 1
ATOM 895 O O . TYR A 1 115 ? -3.559 -4.227 0.99 1 95.12 115 TYR A O 1
ATOM 903 N N . THR A 1 116 ? -2.703 -6.262 0.976 1 94.75 116 THR A N 1
ATOM 904 C CA . THR A 1 116 ? -1.476 -5.809 1.618 1 94.75 116 THR A CA 1
ATOM 905 C C . THR A 1 116 ? -0.325 -5.77 0.617 1 94.75 116 THR A C 1
ATOM 907 O O . THR A 1 116 ? 0.707 -5.145 0.873 1 94.75 116 THR A O 1
ATOM 910 N N . ASP A 1 117 ? -0.462 -6.531 -0.46 1 95.25 117 ASP A N 1
ATOM 911 C CA . ASP A 1 117 ? 0.581 -6.676 -1.472 1 95.25 117 ASP A CA 1
ATOM 912 C C . ASP A 1 117 ? 1.802 -7.395 -0.903 1 95.25 117 ASP A C 1
ATOM 914 O O . ASP A 1 117 ? 2.934 -7.117 -1.306 1 95.25 117 ASP A O 1
ATOM 918 N N . GLU A 1 118 ? 1.531 -8.242 0.072 1 93.94 118 GLU A N 1
ATOM 919 C CA . GLU A 1 118 ? 2.623 -8.969 0.719 1 93.94 118 GLU A CA 1
ATOM 920 C C . GLU A 1 118 ? 2.332 -10.461 0.781 1 93.94 118 GLU A C 1
ATOM 922 O O . GLU A 1 118 ? 1.19 -10.867 1.002 1 93.94 118 GLU A O 1
ATOM 927 N N . LEU A 1 119 ? 3.377 -11.211 0.567 1 93.69 119 LEU A N 1
ATOM 928 C CA . LEU A 1 119 ? 3.301 -12.648 0.79 1 93.69 119 LEU A CA 1
ATOM 929 C C . LEU A 1 119 ? 3.672 -13 2.227 1 93.69 119 LEU A C 1
ATOM 931 O O . LEU A 1 119 ? 4.391 -12.25 2.887 1 93.69 119 LEU A O 1
ATOM 935 N N . PRO A 1 120 ? 3.137 -14.133 2.658 1 89.31 120 PRO A N 1
ATOM 936 C CA . PRO A 1 120 ? 3.566 -14.555 3.994 1 89.31 120 PRO A CA 1
ATOM 937 C C . PRO A 1 120 ? 5.07 -14.812 4.078 1 89.31 120 PRO A C 1
ATOM 939 O O . PRO A 1 120 ? 5.68 -15.242 3.098 1 89.31 120 PRO A O 1
ATOM 942 N N . ARG A 1 121 ? 5.551 -14.445 5.262 1 82.75 121 ARG A N 1
ATOM 943 C CA . ARG A 1 121 ? 6.957 -14.734 5.508 1 82.75 121 ARG A CA 1
ATOM 944 C C . ARG A 1 121 ? 7.195 -16.234 5.641 1 82.75 121 ARG A C 1
ATOM 946 O O . ARG A 1 121 ? 6.285 -16.984 6.008 1 82.75 121 ARG A O 1
ATOM 953 N N . ASP A 1 122 ? 8.414 -16.578 5.285 1 75.69 122 ASP A N 1
ATOM 954 C CA . ASP A 1 122 ? 8.766 -18 5.297 1 75.69 122 ASP A CA 1
ATOM 955 C C . ASP A 1 122 ? 8.484 -18.625 6.66 1 75.69 122 ASP A C 1
ATOM 957 O O . ASP A 1 122 ? 8.078 -19.781 6.746 1 75.69 122 ASP A O 1
ATOM 961 N N . ASP A 1 123 ? 8.719 -17.875 7.668 1 74.81 123 ASP A N 1
ATOM 962 C CA . ASP A 1 123 ? 8.523 -18.391 9.016 1 74.81 123 ASP A CA 1
ATOM 963 C C . ASP A 1 123 ? 7.043 -18.578 9.328 1 74.81 123 ASP A C 1
ATOM 965 O O . ASP A 1 123 ? 6.684 -19.281 10.266 1 74.81 123 ASP A O 1
ATOM 969 N N . GLU A 1 124 ? 6.242 -17.969 8.578 1 74.31 124 GLU A N 1
ATOM 970 C CA . GLU A 1 124 ? 4.801 -18.047 8.781 1 74.31 124 GLU A CA 1
ATOM 971 C C . GLU A 1 124 ? 4.211 -19.25 8.055 1 74.31 124 GLU A C 1
ATOM 973 O O . GLU A 1 124 ? 3.08 -19.656 8.336 1 74.31 124 GLU A O 1
ATOM 978 N N . ILE A 1 125 ? 5.078 -19.719 7.137 1 69.12 125 ILE A N 1
ATOM 979 C CA . ILE A 1 125 ? 4.617 -20.859 6.355 1 69.12 125 ILE A CA 1
ATOM 980 C C . ILE A 1 125 ? 5.18 -22.141 6.949 1 69.12 125 ILE A C 1
ATOM 982 O O . ILE A 1 125 ? 6.348 -22.203 7.348 1 69.12 125 ILE A O 1
ATOM 986 N N . GLN A 1 126 ? 4.469 -22.938 7.684 1 64.56 126 GLN A N 1
ATOM 987 C CA . GLN A 1 126 ? 4.824 -24.109 8.477 1 64.56 126 GLN A CA 1
ATOM 988 C C . GLN A 1 126 ? 5.965 -24.875 7.828 1 64.56 126 GLN A C 1
ATOM 990 O O . GLN A 1 126 ? 6.969 -25.188 8.477 1 64.56 126 GLN A O 1
ATOM 995 N N . SER A 1 127 ? 5.785 -25.812 6.898 1 59.66 127 SER A N 1
ATOM 996 C CA . SER A 1 127 ? 6.809 -26.703 6.375 1 59.66 127 SER A CA 1
ATOM 997 C C . SER A 1 127 ? 7.16 -26.359 4.934 1 59.66 127 SER A C 1
ATOM 999 O O . SER A 1 127 ? 6.332 -25.812 4.199 1 59.66 127 SER A O 1
ATOM 1001 N N . SER A 1 128 ? 8.492 -26.547 4.609 1 56.38 128 SER A N 1
ATOM 1002 C CA . SER A 1 128 ? 9.047 -26.25 3.289 1 56.38 128 SER A CA 1
ATOM 1003 C C . SER A 1 128 ? 8.195 -26.875 2.184 1 56.38 128 SER A C 1
ATOM 1005 O O . SER A 1 128 ? 7.91 -26.234 1.174 1 56.38 128 SER A O 1
ATOM 1007 N N . SER A 1 129 ? 7.957 -28.219 2.32 1 55.75 129 SER A N 1
ATOM 1008 C CA . SER A 1 129 ? 7.176 -28.906 1.299 1 55.75 129 SER A CA 1
ATOM 1009 C C . SER A 1 129 ? 5.812 -28.266 1.113 1 55.75 129 SER A C 1
ATOM 1011 O O . SER A 1 129 ? 5.32 -28.141 -0.011 1 55.75 129 SER A O 1
ATOM 1013 N N . ASN A 1 130 ? 5.406 -27.703 2.119 1 65.31 130 ASN A N 1
ATOM 1014 C CA . ASN A 1 130 ? 4.098 -27.062 2.119 1 65.31 130 ASN A CA 1
ATOM 1015 C C . ASN A 1 130 ? 4.156 -25.688 1.469 1 65.31 130 ASN A C 1
ATOM 1017 O O . ASN A 1 130 ? 3.182 -25.234 0.856 1 65.31 130 ASN A O 1
ATOM 1021 N N . ASN A 1 131 ? 5.441 -25.359 1.215 1 77.81 131 ASN A N 1
ATOM 1022 C CA . ASN A 1 131 ? 5.602 -24.031 0.635 1 77.81 131 ASN A CA 1
ATOM 1023 C C . ASN A 1 131 ? 5.531 -24.078 -0.889 1 77.81 131 ASN A C 1
ATOM 1025 O O . ASN A 1 131 ? 4.875 -23.234 -1.507 1 77.81 131 ASN A O 1
ATOM 1029 N N . ILE A 1 132 ? 6.094 -25.203 -1.408 1 83.81 132 ILE A N 1
ATOM 1030 C CA . ILE A 1 132 ? 6.102 -25.297 -2.863 1 83.81 132 ILE A CA 1
ATOM 1031 C C . ILE A 1 132 ? 4.676 -25.469 -3.381 1 83.81 132 ILE A C 1
ATOM 1033 O O . ILE A 1 132 ? 4.281 -24.812 -4.352 1 83.81 132 ILE A O 1
ATOM 1037 N N . ASP A 1 133 ? 3.963 -26.297 -2.689 1 88.88 133 ASP A N 1
ATOM 1038 C CA . ASP A 1 133 ? 2.572 -26.516 -3.072 1 88.88 133 ASP A CA 1
ATOM 1039 C C . ASP A 1 133 ? 1.768 -25.219 -2.982 1 88.88 133 ASP A C 1
ATOM 1041 O O . ASP A 1 133 ? 0.987 -24.891 -3.883 1 88.88 133 ASP A O 1
ATOM 1045 N N . LEU A 1 134 ? 2.002 -24.578 -1.985 1 92.38 134 LEU A N 1
ATOM 1046 C CA . LEU A 1 134 ? 1.272 -23.328 -1.773 1 92.38 134 LEU A CA 1
ATOM 1047 C C . LEU A 1 134 ? 1.589 -22.328 -2.871 1 92.38 134 LEU A C 1
ATOM 1049 O O . LEU A 1 134 ? 0.68 -21.734 -3.455 1 92.38 134 LEU A O 1
ATOM 1053 N N . PHE A 1 135 ? 2.834 -22.219 -3.195 1 93.44 135 PHE A N 1
ATOM 1054 C CA . PHE A 1 135 ? 3.225 -21.188 -4.156 1 93.44 135 PHE A CA 1
ATOM 1055 C C . PHE A 1 135 ? 2.846 -21.594 -5.574 1 93.44 135 PHE A C 1
ATOM 1057 O O . PHE A 1 135 ? 2.523 -20.75 -6.406 1 93.44 135 PHE A O 1
ATOM 1064 N N . GLN A 1 136 ? 2.805 -22.875 -5.793 1 92.38 136 GLN A N 1
ATOM 1065 C CA . GLN A 1 136 ? 2.277 -23.328 -7.074 1 92.38 136 GLN A CA 1
ATOM 1066 C C . GLN A 1 136 ? 0.798 -22.984 -7.215 1 92.38 136 GLN A C 1
ATOM 1068 O O . GLN A 1 136 ? 0.375 -22.453 -8.242 1 92.38 136 GLN A O 1
ATOM 1073 N N . ASN A 1 137 ? 0.091 -23.312 -6.176 1 94.75 137 ASN A N 1
ATOM 1074 C CA . ASN A 1 137 ? -1.332 -22.984 -6.188 1 94.75 137 ASN A CA 1
ATOM 1075 C C . ASN A 1 137 ? -1.565 -21.484 -6.285 1 94.75 137 ASN A C 1
ATOM 1077 O O . ASN A 1 137 ? -2.479 -21.047 -6.984 1 94.75 137 ASN A O 1
ATOM 1081 N N . LEU A 1 138 ? -0.792 -20.766 -5.641 1 96.19 138 LEU A N 1
ATOM 1082 C CA . LEU A 1 138 ? -0.908 -19.312 -5.688 1 96.19 138 LEU A CA 1
ATOM 1083 C C . LEU A 1 138 ? -0.592 -18.781 -7.082 1 96.19 138 LEU A C 1
ATOM 1085 O O . LEU A 1 138 ? -1.235 -17.844 -7.555 1 96.19 138 LEU A O 1
ATOM 1089 N N . LEU A 1 139 ? 0.426 -19.375 -7.691 1 96.12 139 LEU A N 1
ATOM 1090 C CA . LEU A 1 139 ? 0.774 -18.969 -9.055 1 96.12 139 LEU A CA 1
ATOM 1091 C C . LEU A 1 139 ? -0.404 -19.172 -10 1 96.12 139 LEU A C 1
ATOM 1093 O O . LEU A 1 139 ? -0.725 -18.297 -10.797 1 96.12 139 LEU A O 1
ATOM 1097 N N . VAL A 1 140 ? -1.03 -20.25 -9.836 1 94.56 140 VAL A N 1
ATOM 1098 C CA . VAL A 1 140 ? -2.193 -20.578 -10.656 1 94.56 140 VAL A CA 1
ATOM 1099 C C . VAL A 1 140 ? -3.307 -19.562 -10.398 1 94.56 140 VAL A C 1
ATOM 1101 O O . VAL A 1 140 ? -3.889 -19.016 -11.344 1 94.56 140 VAL A O 1
ATOM 1104 N N . ALA A 1 141 ? -3.578 -19.312 -9.227 1 96.5 141 ALA A N 1
ATOM 1105 C CA . ALA A 1 141 ? -4.629 -18.359 -8.852 1 96.5 141 ALA A CA 1
ATOM 1106 C C . ALA A 1 141 ? -4.301 -16.953 -9.344 1 96.5 141 ALA A C 1
ATOM 1108 O O . ALA A 1 141 ? -5.18 -16.25 -9.836 1 96.5 141 ALA A O 1
ATOM 1109 N N . ALA A 1 142 ? -3.062 -16.625 -9.164 1 97.19 142 ALA A N 1
ATOM 1110 C CA . ALA A 1 142 ? -2.629 -15.305 -9.617 1 97.19 142 ALA A CA 1
ATOM 1111 C C . ALA A 1 142 ? -2.861 -15.141 -11.117 1 97.19 142 ALA A C 1
ATOM 1113 O O . ALA A 1 142 ? -3.291 -14.078 -11.57 1 97.19 142 ALA A O 1
ATOM 1114 N N . ASP A 1 143 ? -2.559 -16.156 -11.836 1 95.19 143 ASP A N 1
ATOM 1115 C CA . ASP A 1 143 ? -2.787 -16.141 -13.281 1 95.19 143 ASP A CA 1
ATOM 1116 C C . ASP A 1 143 ? -4.277 -16.047 -13.602 1 95.19 143 ASP A C 1
ATOM 1118 O O . ASP A 1 143 ? -4.688 -15.258 -14.461 1 95.19 143 ASP A O 1
ATOM 1122 N N . MET A 1 144 ? -5.086 -16.734 -12.898 1 94.31 144 MET A N 1
ATOM 1123 C CA . MET A 1 144 ? -6.531 -16.781 -13.109 1 94.31 144 MET A CA 1
ATOM 1124 C C . MET A 1 144 ? -7.16 -15.414 -12.828 1 94.31 144 MET A C 1
ATOM 1126 O O . MET A 1 144 ? -8.039 -14.969 -13.57 1 94.31 144 MET A O 1
ATOM 1130 N N . TYR A 1 145 ? -6.691 -14.805 -11.836 1 95.62 145 TYR A N 1
ATOM 1131 C CA . TYR A 1 145 ? -7.324 -13.562 -11.422 1 95.62 145 TYR A CA 1
ATOM 1132 C C . TYR A 1 145 ? -6.539 -12.359 -11.922 1 95.62 145 TYR A C 1
ATOM 1134 O O . TYR A 1 145 ? -6.777 -11.227 -11.492 1 95.62 145 TYR A O 1
ATOM 1142 N N . HIS A 1 146 ? -5.562 -12.594 -12.719 1 95.75 146 HIS A N 1
ATOM 1143 C CA . HIS A 1 146 ? -4.77 -11.578 -13.398 1 95.75 146 HIS A CA 1
ATOM 1144 C C . HIS A 1 146 ? -4.07 -10.664 -12.391 1 95.75 146 HIS A C 1
ATOM 1146 O O . HIS A 1 146 ? -4.148 -9.438 -12.508 1 95.75 146 HIS A O 1
ATOM 1152 N N . LEU A 1 147 ? -3.422 -11.273 -11.484 1 96.56 147 LEU A N 1
ATOM 1153 C CA . LEU A 1 147 ? -2.547 -10.594 -10.539 1 96.56 147 LEU A CA 1
ATOM 1154 C C . LEU A 1 147 ? -1.082 -10.805 -10.898 1 96.56 147 LEU A C 1
ATOM 1156 O O . LEU A 1 147 ? -0.422 -11.688 -10.344 1 96.56 147 LEU A O 1
ATOM 1160 N N . TYR A 1 148 ? -0.626 -9.906 -11.656 1 94.75 148 TYR A N 1
ATOM 1161 C CA . TYR A 1 148 ? 0.659 -10.125 -12.312 1 94.75 148 TYR A CA 1
ATOM 1162 C C . TYR A 1 148 ? 1.799 -10.094 -11.305 1 94.75 148 TYR A C 1
ATOM 1164 O O . TYR A 1 148 ? 2.672 -10.961 -11.312 1 94.75 148 TYR A O 1
ATOM 1172 N N . ARG A 1 149 ? 1.838 -9.102 -10.469 1 95.62 149 ARG A N 1
ATOM 1173 C CA . ARG A 1 149 ? 2.912 -9 -9.484 1 95.62 149 ARG A CA 1
ATOM 1174 C C . ARG A 1 149 ? 2.947 -10.234 -8.594 1 95.62 149 ARG A C 1
ATOM 1176 O O . ARG A 1 149 ? 4.02 -10.773 -8.305 1 95.62 149 ARG A O 1
ATOM 1183 N N . LEU A 1 150 ? 1.819 -10.648 -8.156 1 97 150 LEU A N 1
ATOM 1184 C CA . LEU A 1 150 ? 1.755 -11.859 -7.34 1 97 150 LEU A CA 1
ATOM 1185 C C . LEU A 1 150 ? 2.314 -13.055 -8.102 1 97 150 LEU A C 1
ATOM 1187 O O . LEU A 1 150 ? 3.049 -13.867 -7.531 1 97 150 LEU A O 1
ATOM 1191 N N . LYS A 1 151 ? 1.917 -13.133 -9.32 1 96.88 151 LYS A N 1
ATOM 1192 C CA . LYS A 1 151 ? 2.393 -14.242 -10.148 1 96.88 151 LYS A CA 1
ATOM 1193 C C . LYS A 1 151 ? 3.918 -14.289 -10.18 1 96.88 151 LYS A C 1
ATOM 1195 O O . LYS A 1 151 ? 4.516 -15.344 -9.969 1 96.88 151 LYS A O 1
ATOM 1200 N N . LEU A 1 152 ? 4.559 -13.195 -10.336 1 96.38 152 LEU A N 1
ATOM 1201 C CA . LEU A 1 152 ? 6.012 -13.133 -10.406 1 96.38 152 LEU A CA 1
ATOM 1202 C C . LEU A 1 152 ? 6.637 -13.398 -9.039 1 96.38 152 LEU A C 1
ATOM 1204 O O . LEU A 1 152 ? 7.691 -14.023 -8.945 1 96.38 152 LEU A O 1
ATOM 1208 N N . MET A 1 153 ? 6.008 -12.914 -8.062 1 95.81 153 MET A N 1
ATOM 1209 C CA . MET A 1 153 ? 6.512 -13.18 -6.715 1 95.81 153 MET A CA 1
ATOM 1210 C C . MET A 1 153 ? 6.496 -14.672 -6.41 1 95.81 153 MET A C 1
ATOM 1212 O O . MET A 1 153 ? 7.457 -15.203 -5.844 1 95.81 153 MET A O 1
ATOM 1216 N N . CYS A 1 154 ? 5.43 -15.281 -6.781 1 95.94 154 CYS A N 1
ATOM 1217 C CA . CYS A 1 154 ? 5.332 -16.719 -6.586 1 95.94 154 CYS A CA 1
ATOM 1218 C C . CYS A 1 154 ? 6.359 -17.453 -7.438 1 95.94 154 CYS A C 1
ATOM 1220 O O . CYS A 1 154 ? 6.977 -18.422 -6.98 1 95.94 154 CYS A O 1
ATOM 1222 N N . ALA A 1 155 ? 6.535 -16.984 -8.656 1 95.69 155 ALA A N 1
ATOM 1223 C CA . ALA A 1 155 ? 7.551 -17.562 -9.531 1 95.69 155 ALA A CA 1
ATOM 1224 C C . ALA A 1 155 ? 8.93 -17.5 -8.883 1 95.69 155 ALA A C 1
ATOM 1226 O O . ALA A 1 155 ? 9.688 -18.469 -8.93 1 95.69 155 ALA A O 1
ATOM 1227 N N . ARG A 1 156 ? 9.203 -16.422 -8.289 1 94.38 156 ARG A N 1
ATOM 1228 C CA . ARG A 1 156 ? 10.492 -16.266 -7.633 1 94.38 156 ARG A CA 1
ATOM 1229 C C . ARG A 1 156 ? 10.648 -17.25 -6.473 1 94.38 156 ARG A C 1
ATOM 1231 O O . ARG A 1 156 ? 11.711 -17.844 -6.301 1 94.38 156 ARG A O 1
ATOM 1238 N N . LYS A 1 157 ? 9.656 -17.359 -5.723 1 92.62 157 LYS A N 1
ATOM 1239 C CA . LYS A 1 157 ? 9.695 -18.312 -4.605 1 92.62 157 LYS A CA 1
ATOM 1240 C C . LYS A 1 157 ? 9.914 -19.734 -5.098 1 92.62 157 LYS A C 1
ATOM 1242 O O . LYS A 1 157 ? 10.664 -20.5 -4.492 1 92.62 157 LYS A O 1
ATOM 1247 N N . LEU A 1 158 ? 9.266 -20.078 -6.133 1 92.69 158 LEU A N 1
ATOM 1248 C CA . LEU A 1 158 ? 9.43 -21.406 -6.711 1 92.69 158 LEU A CA 1
ATOM 1249 C C . LEU A 1 158 ? 10.844 -21.594 -7.25 1 92.69 158 LEU A C 1
ATOM 1251 O O . LEU A 1 158 ? 11.438 -22.656 -7.086 1 92.69 158 LEU A O 1
ATOM 1255 N N . TRP A 1 159 ? 11.305 -20.547 -7.805 1 93.44 159 TRP A N 1
ATOM 1256 C CA . TRP A 1 159 ? 12.656 -20.594 -8.352 1 93.44 159 TRP A CA 1
ATOM 1257 C C . TRP A 1 159 ? 13.68 -20.875 -7.254 1 93.44 159 TRP A C 1
ATOM 1259 O O . TRP A 1 159 ? 14.648 -21.609 -7.465 1 93.44 159 TRP A O 1
ATOM 1269 N N . ASP A 1 160 ? 13.438 -20.312 -6.137 1 90.38 160 ASP A N 1
ATOM 1270 C CA . ASP A 1 160 ? 14.352 -20.484 -5.012 1 90.38 160 ASP A CA 1
ATOM 1271 C C . ASP A 1 160 ? 14.461 -21.953 -4.609 1 90.38 160 ASP A C 1
ATOM 1273 O O . ASP A 1 160 ? 15.438 -22.359 -3.975 1 90.38 160 ASP A O 1
ATOM 1277 N N . CYS A 1 161 ? 13.539 -22.781 -5.039 1 87 161 CYS A N 1
ATOM 1278 C CA . CYS A 1 161 ? 13.508 -24.172 -4.625 1 87 161 CYS A CA 1
ATOM 1279 C C . CYS A 1 161 ? 13.914 -25.094 -5.773 1 87 161 CYS A C 1
ATOM 1281 O O . CYS A 1 161 ? 13.852 -26.312 -5.648 1 87 161 CYS A O 1
ATOM 1283 N N . VAL A 1 162 ? 14.344 -24.562 -6.766 1 93.12 162 VAL A N 1
ATOM 1284 C CA . VAL A 1 162 ? 14.633 -25.344 -7.957 1 93.12 162 VAL A CA 1
ATOM 1285 C C . VAL A 1 162 ? 15.984 -26.047 -7.801 1 93.12 162 VAL A C 1
ATOM 1287 O O . VAL A 1 162 ? 16.938 -25.469 -7.273 1 93.12 162 VAL A O 1
ATOM 1290 N N . SER A 1 163 ? 16.078 -27.188 -8.117 1 95.06 163 SER A N 1
ATOM 1291 C CA . SER A 1 163 ? 17.266 -28.016 -8.258 1 95.06 163 SER A CA 1
ATOM 1292 C C . SER A 1 163 ? 17.234 -28.797 -9.562 1 95.06 163 SER A C 1
ATOM 1294 O O . SER A 1 163 ? 16.25 -28.781 -10.289 1 95.06 163 SER A O 1
ATOM 1296 N N . ALA A 1 164 ? 18.344 -29.484 -9.789 1 96.06 164 ALA A N 1
ATOM 1297 C CA . ALA A 1 164 ? 18.391 -30.312 -10.992 1 96.06 164 ALA A CA 1
ATOM 1298 C C . ALA A 1 164 ? 17.328 -31.406 -10.953 1 96.06 164 ALA A C 1
ATOM 1300 O O . ALA A 1 164 ? 16.797 -31.797 -11.992 1 96.06 164 ALA A O 1
ATOM 1301 N N . GLU A 1 165 ? 16.969 -31.797 -9.734 1 95.06 165 GLU A N 1
ATOM 1302 C CA . GLU A 1 165 ? 15.992 -32.875 -9.555 1 95.06 165 GLU A CA 1
ATOM 1303 C C . GLU A 1 165 ? 14.562 -32.375 -9.734 1 95.06 165 GLU A C 1
ATOM 1305 O O . GLU A 1 165 ? 13.672 -33.125 -10.109 1 95.06 165 GLU A O 1
ATOM 1310 N N . THR A 1 166 ? 14.375 -31.031 -9.578 1 93.62 166 THR A N 1
ATOM 1311 C CA . THR A 1 166 ? 13 -30.547 -9.516 1 93.62 166 THR A CA 1
ATOM 1312 C C . THR A 1 166 ? 12.711 -29.609 -10.688 1 93.62 166 THR A C 1
ATOM 1314 O O . THR A 1 166 ? 11.555 -29.25 -10.93 1 93.62 166 THR A O 1
ATOM 1317 N N . VAL A 1 167 ? 13.672 -29.219 -11.5 1 96.75 167 VAL A N 1
ATOM 1318 C CA . VAL A 1 167 ? 13.562 -28.172 -12.5 1 96.75 167 VAL A CA 1
ATOM 1319 C C . VAL A 1 167 ? 12.539 -28.562 -13.562 1 96.75 167 VAL A C 1
ATOM 1321 O O . VAL A 1 167 ? 11.781 -27.719 -14.055 1 96.75 167 VAL A O 1
ATOM 1324 N N . ALA A 1 168 ? 12.422 -29.812 -13.883 1 96.12 168 ALA A N 1
ATOM 1325 C CA . ALA A 1 168 ? 11.484 -30.266 -14.906 1 96.12 168 ALA A CA 1
ATOM 1326 C C . ALA A 1 168 ? 10.039 -30.078 -14.445 1 96.12 168 ALA A C 1
ATOM 1328 O O . ALA A 1 168 ? 9.188 -29.656 -15.227 1 96.12 168 ALA A O 1
ATOM 1329 N N . GLU A 1 169 ? 9.82 -30.359 -13.211 1 93.62 169 GLU A N 1
ATOM 1330 C CA . GLU A 1 169 ? 8.484 -30.172 -12.648 1 93.62 169 GLU A CA 1
ATOM 1331 C C . GLU A 1 169 ? 8.094 -28.703 -12.617 1 93.62 169 GLU A C 1
ATOM 1333 O O . GLU A 1 169 ? 6.969 -28.344 -12.969 1 93.62 169 GLU A O 1
ATOM 1338 N N . VAL A 1 170 ? 8.992 -27.906 -12.227 1 94.38 170 VAL A N 1
ATOM 1339 C CA . VAL A 1 170 ? 8.734 -26.469 -12.148 1 94.38 170 VAL A CA 1
ATOM 1340 C C . VAL A 1 170 ? 8.516 -25.906 -13.547 1 94.38 170 VAL A C 1
ATOM 1342 O O . VAL A 1 170 ? 7.66 -25.047 -13.742 1 94.38 170 VAL A O 1
ATOM 1345 N N . LEU A 1 171 ? 9.273 -26.391 -14.5 1 95.56 171 LEU A N 1
ATOM 1346 C CA . LEU A 1 171 ? 9.094 -26 -15.891 1 95.56 171 LEU A CA 1
ATOM 1347 C C . LEU A 1 171 ? 7.691 -26.328 -16.391 1 95.56 171 LEU A C 1
ATOM 1349 O O . LEU A 1 171 ? 7.074 -25.547 -17.109 1 95.56 171 LEU A O 1
ATOM 1353 N N . SER A 1 172 ? 7.184 -27.469 -16.016 1 94.44 172 SER A N 1
ATOM 1354 C CA . SER A 1 172 ? 5.82 -27.844 -16.375 1 94.44 172 SER A CA 1
ATOM 1355 C C . SER A 1 172 ? 4.809 -26.859 -15.828 1 94.44 172 SER A C 1
ATOM 1357 O O . SER A 1 172 ? 3.883 -26.453 -16.531 1 94.44 172 SER A O 1
ATOM 1359 N N . CYS A 1 173 ? 5.039 -26.453 -14.648 1 91.75 173 CYS A N 1
ATOM 1360 C CA . CYS A 1 173 ? 4.16 -25.484 -14.008 1 91.75 173 CYS A CA 1
ATOM 1361 C C . CYS A 1 173 ? 4.215 -24.141 -14.734 1 91.75 173 CYS A C 1
ATOM 1363 O O . CYS A 1 173 ? 3.176 -23.547 -15.023 1 91.75 173 CYS A O 1
ATOM 1365 N N . ALA A 1 174 ? 5.387 -23.719 -15.039 1 95.38 174 ALA A N 1
ATOM 1366 C CA . ALA A 1 174 ? 5.57 -22.438 -15.719 1 95.38 174 ALA A CA 1
ATOM 1367 C C . ALA A 1 174 ? 4.875 -22.438 -17.078 1 95.38 174 ALA A C 1
ATOM 1369 O O . ALA A 1 174 ? 4.262 -21.438 -17.469 1 95.38 174 ALA A O 1
ATOM 1370 N N . GLU A 1 175 ? 4.984 -23.547 -17.766 1 94.88 175 GLU A N 1
ATOM 1371 C CA . GLU A 1 175 ? 4.359 -23.656 -19.078 1 94.88 175 GLU A CA 1
ATOM 1372 C C . GLU A 1 175 ? 2.838 -23.734 -18.953 1 94.88 175 GLU A C 1
ATOM 1374 O O . GLU A 1 175 ? 2.123 -23.047 -19.688 1 94.88 175 GLU A O 1
ATOM 1379 N N . MET A 1 176 ? 2.352 -24.438 -18.094 1 91.94 176 MET A N 1
ATOM 1380 C CA . MET A 1 176 ? 0.92 -24.672 -17.906 1 91.94 176 MET A CA 1
ATOM 1381 C C . MET A 1 176 ? 0.202 -23.375 -17.562 1 91.94 176 MET A C 1
ATOM 1383 O O . MET A 1 176 ? -0.911 -23.125 -18.031 1 91.94 176 MET A O 1
ATOM 1387 N N . TYR A 1 177 ? 0.835 -22.531 -16.812 1 90.31 177 TYR A N 1
ATOM 1388 C CA . TYR A 1 177 ? 0.139 -21.359 -16.297 1 90.31 177 TYR A CA 1
ATOM 1389 C C . TYR A 1 177 ? 0.755 -20.078 -16.844 1 90.31 177 TYR A C 1
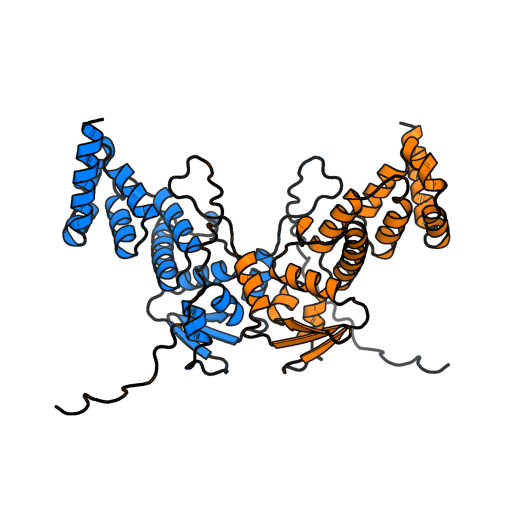ATOM 1391 O O . TYR A 1 177 ? 0.717 -19.031 -16.188 1 90.31 177 TYR A O 1
ATOM 1399 N N . ASN A 1 178 ? 1.439 -20.203 -17.906 1 91.31 178 ASN A N 1
ATOM 1400 C CA . ASN A 1 178 ? 1.889 -19.094 -18.734 1 91.31 178 ASN A CA 1
ATOM 1401 C C . ASN A 1 178 ? 2.771 -18.125 -17.953 1 91.31 178 ASN A C 1
ATOM 1403 O O . ASN A 1 178 ? 2.566 -16.906 -18 1 91.31 178 ASN A O 1
ATOM 1407 N N . CYS A 1 179 ? 3.658 -18.688 -17.234 1 94.75 179 CYS A N 1
ATOM 1408 C CA . CYS A 1 179 ? 4.645 -17.844 -16.562 1 94.75 179 CYS A CA 1
ATOM 1409 C C . CYS A 1 179 ? 5.961 -17.828 -17.328 1 94.75 179 CYS A C 1
ATOM 1411 O O . CYS A 1 179 ? 6.863 -18.609 -17.047 1 94.75 179 CYS A O 1
ATOM 1413 N N . SER A 1 180 ? 6.098 -16.891 -18.203 1 95.19 180 SER A N 1
ATOM 1414 C CA . SER A 1 180 ? 7.219 -16.844 -19.141 1 95.19 180 SER A CA 1
ATOM 1415 C C . SER A 1 180 ? 8.531 -16.578 -18.406 1 95.19 180 SER A C 1
ATOM 1417 O O . SER A 1 180 ? 9.578 -17.109 -18.797 1 95.19 180 SER A O 1
ATOM 1419 N N . GLU A 1 181 ? 8.492 -15.805 -17.406 1 95.06 181 GLU A N 1
ATOM 1420 C CA . GLU A 1 181 ? 9.695 -15.445 -16.672 1 95.06 181 GLU A CA 1
ATOM 1421 C C . GLU A 1 181 ? 10.305 -16.672 -15.984 1 95.06 181 GLU A C 1
ATOM 1423 O O . GLU A 1 181 ? 11.5 -16.922 -16.094 1 95.06 181 GLU A O 1
ATOM 1428 N N . LEU A 1 182 ? 9.477 -17.391 -15.359 1 96.19 182 LEU A N 1
ATOM 1429 C CA . LEU A 1 182 ? 9.93 -18.594 -14.695 1 96.19 182 LEU A CA 1
ATOM 1430 C C . LEU A 1 182 ? 10.398 -19.641 -15.711 1 96.19 182 LEU A C 1
ATOM 1432 O O . LEU A 1 182 ? 11.422 -20.297 -15.508 1 96.19 182 LEU A O 1
ATOM 1436 N N . LYS A 1 183 ? 9.672 -19.734 -16.781 1 96.69 183 LYS A N 1
ATOM 1437 C CA . LYS A 1 183 ? 10.031 -20.688 -17.844 1 96.69 183 LYS A CA 1
ATOM 1438 C C . LYS A 1 183 ? 11.438 -20.391 -18.375 1 96.69 183 LYS A C 1
ATOM 1440 O O . LYS A 1 183 ? 12.273 -21.297 -18.469 1 96.69 183 LYS A O 1
ATOM 1445 N N . SER A 1 184 ? 11.625 -19.172 -18.641 1 96 184 SER A N 1
ATOM 1446 C CA . SER A 1 184 ? 12.914 -18.781 -19.203 1 96 184 SER A CA 1
ATOM 1447 C C . SER A 1 184 ? 14.055 -19.078 -18.25 1 96 184 SER A C 1
ATOM 1449 O O . SER A 1 184 ? 15.086 -19.625 -18.641 1 96 184 SER A O 1
ATOM 1451 N N . THR A 1 185 ? 13.883 -18.766 -17.047 1 95.88 185 THR A N 1
ATOM 1452 C CA . THR A 1 185 ? 14.914 -18.984 -16.031 1 95.88 185 THR A CA 1
ATOM 1453 C C . THR A 1 185 ? 15.18 -20.484 -15.859 1 95.88 185 THR A C 1
ATOM 1455 O O . THR A 1 185 ? 16.344 -20.906 -15.773 1 95.88 185 THR A O 1
ATOM 1458 N N . CYS A 1 186 ? 14.164 -21.266 -15.836 1 96.44 186 CYS A N 1
ATOM 1459 C CA . CYS A 1 186 ? 14.297 -22.703 -15.695 1 96.44 186 CYS A CA 1
ATOM 1460 C C . CYS A 1 186 ? 15.008 -23.312 -16.891 1 96.44 186 CYS A C 1
ATOM 1462 O O . CYS A 1 186 ? 15.836 -24.219 -16.75 1 96.44 186 CYS A O 1
ATOM 1464 N N . LEU A 1 187 ? 14.711 -22.781 -18.062 1 96.81 187 LEU A N 1
ATOM 1465 C CA . LEU A 1 187 ? 15.359 -23.281 -19.266 1 96.81 187 LEU A CA 1
ATOM 1466 C C . LEU A 1 187 ? 16.859 -23.016 -19.234 1 96.81 187 LEU A C 1
ATOM 1468 O O . LEU A 1 187 ? 17.656 -23.906 -19.531 1 96.81 187 LEU A O 1
ATOM 1472 N N . ASP A 1 188 ? 17.172 -21.859 -18.766 1 95.25 188 ASP A N 1
ATOM 1473 C CA . ASP A 1 188 ? 18.578 -21.5 -18.672 1 95.25 188 ASP A CA 1
ATOM 1474 C C . ASP A 1 188 ? 19.312 -22.391 -17.688 1 95.25 188 ASP A C 1
ATOM 1476 O O . ASP A 1 188 ? 20.469 -22.781 -17.922 1 95.25 188 ASP A O 1
ATOM 1480 N N . TYR A 1 189 ? 18.719 -22.656 -16.688 1 95.81 189 TYR A N 1
ATOM 1481 C CA . TYR A 1 189 ? 19.281 -23.547 -15.672 1 95.81 189 TYR A CA 1
ATOM 1482 C C . TYR A 1 189 ? 19.359 -24.969 -16.188 1 95.81 189 TYR A C 1
ATOM 1484 O O . TYR A 1 189 ? 20.375 -25.641 -16 1 95.81 189 TYR A O 1
ATOM 1492 N N . PHE A 1 190 ? 18.375 -25.406 -16.859 1 96.31 190 PHE A N 1
ATOM 1493 C CA . PHE A 1 190 ? 18.203 -26.781 -17.312 1 96.31 190 PHE A CA 1
ATOM 1494 C C . PHE A 1 190 ? 19.297 -27.156 -18.312 1 96.31 190 PHE A C 1
ATOM 1496 O O . PHE A 1 190 ? 19.828 -28.266 -18.266 1 96.31 190 PHE A O 1
ATOM 1503 N N . VAL A 1 191 ? 19.734 -26.234 -19.156 1 95.44 191 VAL A N 1
ATOM 1504 C CA . VAL A 1 191 ? 20.547 -26.562 -20.312 1 95.44 191 VAL A CA 1
ATOM 1505 C C . VAL A 1 191 ? 22.016 -26.641 -19.906 1 95.44 191 VAL A C 1
ATOM 1507 O O . VAL A 1 191 ? 22.859 -27.125 -20.672 1 95.44 191 VAL A O 1
ATOM 1510 N N . LEU A 1 192 ? 22.281 -26.109 -18.75 1 94.19 192 LEU A N 1
ATOM 1511 C CA . LEU A 1 192 ? 23.641 -26.312 -18.266 1 94.19 192 LEU A CA 1
ATOM 1512 C C . LEU A 1 192 ? 23.969 -27.797 -18.156 1 94.19 192 LEU A C 1
ATOM 1514 O O . LEU A 1 192 ? 23.141 -28.578 -17.656 1 94.19 192 LEU A O 1
ATOM 1518 N N . GLU A 1 193 ? 25.188 -28.125 -18.516 1 93 193 GLU A N 1
ATOM 1519 C CA . GLU A 1 193 ? 25.562 -29.531 -18.672 1 93 193 GLU A CA 1
ATOM 1520 C C . GLU A 1 193 ? 25.359 -30.312 -17.375 1 93 193 GLU A C 1
ATOM 1522 O O . GLU A 1 193 ? 24.766 -31.391 -17.391 1 93 193 GLU A O 1
ATOM 1527 N N . GLU A 1 194 ? 25.797 -29.766 -16.266 1 94.81 194 GLU A N 1
ATOM 1528 C CA . GLU A 1 194 ? 25.703 -30.453 -14.977 1 94.81 194 GLU A CA 1
ATOM 1529 C C . GLU A 1 194 ? 24.25 -30.656 -14.562 1 94.81 194 GLU A C 1
ATOM 1531 O O . GLU A 1 194 ? 23.906 -31.672 -13.953 1 94.81 194 GLU A O 1
ATOM 1536 N N . ASN A 1 195 ? 23.391 -29.828 -14.906 1 96.44 195 ASN A N 1
ATOM 1537 C CA . ASN A 1 195 ? 21.984 -29.906 -14.555 1 96.44 195 ASN A CA 1
ATOM 1538 C C . ASN A 1 195 ? 21.219 -30.797 -15.516 1 96.44 195 ASN A C 1
ATOM 1540 O O . ASN A 1 195 ? 20.359 -31.578 -15.102 1 96.44 195 ASN A O 1
ATOM 1544 N N . PHE A 1 196 ? 21.625 -30.656 -16.766 1 96.38 196 PHE A N 1
ATOM 1545 C CA . PHE A 1 196 ? 20.969 -31.422 -17.812 1 96.38 196 PHE A CA 1
ATOM 1546 C C . PHE A 1 196 ? 21.094 -32.938 -17.547 1 96.38 196 PHE A C 1
ATOM 1548 O O . PHE A 1 196 ? 20.094 -33.656 -17.609 1 96.38 196 PHE A O 1
ATOM 1555 N N . LYS A 1 197 ? 22.25 -33.312 -17.156 1 96.12 197 LYS A N 1
ATOM 1556 C CA . LYS A 1 197 ? 22.547 -34.75 -16.938 1 96.12 197 LYS A CA 1
ATOM 1557 C C . LYS A 1 197 ? 21.641 -35.312 -15.852 1 96.12 197 LYS A C 1
ATOM 1559 O O . LYS A 1 197 ? 21.234 -36.469 -15.938 1 96.12 197 LYS A O 1
ATOM 1564 N N . ILE A 1 198 ? 21.281 -34.531 -14.977 1 97.62 198 ILE A N 1
ATOM 1565 C CA . ILE A 1 198 ? 20.484 -34.969 -13.836 1 97.62 198 ILE A CA 1
ATOM 1566 C C . ILE A 1 198 ? 19 -34.844 -14.172 1 97.62 198 ILE A C 1
ATOM 1568 O O . ILE A 1 198 ? 18.234 -35.781 -13.977 1 97.62 198 ILE A O 1
ATOM 1572 N N . ALA A 1 199 ? 18.578 -33.812 -14.75 1 97.5 199 ALA A N 1
ATOM 1573 C CA . ALA A 1 199 ? 17.172 -33.469 -14.977 1 97.5 199 ALA A CA 1
ATOM 1574 C C . ALA A 1 199 ? 16.516 -34.438 -15.945 1 97.5 199 ALA A C 1
ATOM 1576 O O . ALA A 1 199 ? 15.344 -34.781 -15.781 1 97.5 199 ALA A O 1
ATOM 1577 N N . VAL A 1 200 ? 17.266 -34.969 -16.906 1 97.06 200 VAL A N 1
ATOM 1578 C CA . VAL A 1 200 ? 16.688 -35.812 -17.953 1 97.06 200 VAL A CA 1
ATOM 1579 C C . VAL A 1 200 ? 16.391 -37.188 -17.391 1 97.06 200 VAL A C 1
ATOM 1581 O O . VAL A 1 200 ? 15.664 -37.969 -18 1 97.06 200 VAL A O 1
ATOM 1584 N N . LEU A 1 201 ? 16.906 -37.438 -16.219 1 97.12 201 LEU A N 1
ATOM 1585 C CA . LEU A 1 201 ? 16.719 -38.75 -15.617 1 97.12 201 LEU A CA 1
ATOM 1586 C C . LEU A 1 201 ? 15.57 -38.75 -14.625 1 97.12 201 LEU A C 1
ATOM 1588 O O . LEU A 1 201 ? 15.227 -39.781 -14.055 1 97.12 201 LEU A O 1
ATOM 1592 N N . THR A 1 202 ? 14.953 -37.688 -14.477 1 96.12 202 THR A N 1
ATOM 1593 C CA . THR A 1 202 ? 13.891 -37.531 -13.484 1 96.12 202 THR A CA 1
ATOM 1594 C C . THR A 1 202 ? 12.539 -37.875 -14.094 1 96.12 202 THR A C 1
ATOM 1596 O O . THR A 1 202 ? 12.359 -37.812 -15.312 1 96.12 202 THR A O 1
ATOM 1599 N N . ASP A 1 203 ? 11.586 -38.219 -13.227 1 96.44 203 ASP A N 1
ATOM 1600 C CA . ASP A 1 203 ? 10.203 -38.438 -13.656 1 96.44 203 ASP A CA 1
ATOM 1601 C C . ASP A 1 203 ? 9.586 -37.125 -14.172 1 96.44 203 ASP A C 1
ATOM 1603 O O . ASP A 1 203 ? 8.75 -37.156 -15.07 1 96.44 203 ASP A O 1
ATOM 1607 N N . GLY A 1 204 ? 10.086 -36.125 -13.586 1 95 204 GLY A N 1
ATOM 1608 C CA . GLY A 1 204 ? 9.602 -34.812 -14.023 1 95 204 GLY A CA 1
ATOM 1609 C C . GLY A 1 204 ? 9.867 -34.562 -15.484 1 95 204 GLY A C 1
ATOM 1610 O O . GLY A 1 204 ? 9.016 -34 -16.188 1 95 204 GLY A O 1
ATOM 1611 N N . TYR A 1 205 ? 10.992 -34.969 -15.906 1 96.5 205 TYR A N 1
ATOM 1612 C CA . TYR A 1 205 ? 11.336 -34.781 -17.312 1 96.5 205 TYR A CA 1
ATOM 1613 C C . TYR A 1 205 ? 10.453 -35.625 -18.219 1 96.5 205 TYR A C 1
ATOM 1615 O O . TYR A 1 205 ? 10 -35.156 -19.266 1 96.5 205 TYR A O 1
ATOM 1623 N N . PHE A 1 206 ? 10.203 -36.75 -17.797 1 96.62 206 PHE A N 1
ATOM 1624 C CA . PHE A 1 206 ? 9.336 -37.625 -18.562 1 96.62 206 PHE A CA 1
ATOM 1625 C C . PHE A 1 206 ? 7.938 -37.031 -18.703 1 96.62 206 PHE A C 1
ATOM 1627 O O . PHE A 1 206 ? 7.355 -37.062 -19.781 1 96.62 206 PHE A O 1
ATOM 1634 N N . GLN A 1 207 ? 7.461 -36.562 -17.656 1 95.75 207 GLN A N 1
ATOM 1635 C CA . GLN A 1 207 ? 6.145 -35.938 -17.672 1 95.75 207 GLN A CA 1
ATOM 1636 C C . GLN A 1 207 ? 6.137 -34.688 -18.562 1 95.75 207 GLN A C 1
ATOM 1638 O O . GLN A 1 207 ? 5.168 -34.438 -19.297 1 95.75 207 GLN A O 1
ATOM 1643 N N . LEU A 1 208 ? 7.184 -33.969 -18.469 1 96.25 208 LEU A N 1
ATOM 1644 C CA . LEU A 1 208 ? 7.34 -32.781 -19.297 1 96.25 208 LEU A CA 1
ATOM 1645 C C . LEU A 1 208 ? 7.301 -33.156 -20.781 1 96.25 208 LEU A C 1
ATOM 1647 O O . LEU A 1 208 ? 6.621 -32.5 -21.562 1 96.25 208 LEU A O 1
ATOM 1651 N N . MET A 1 209 ? 7.918 -34.188 -21.172 1 96 209 MET A N 1
ATOM 1652 C CA . MET A 1 209 ? 7.949 -34.688 -22.547 1 96 209 MET A CA 1
ATOM 1653 C C . MET A 1 209 ? 6.551 -35.031 -23.031 1 96 209 MET A C 1
ATOM 1655 O O . MET A 1 209 ? 6.184 -34.75 -24.172 1 96 209 MET A O 1
ATOM 1659 N N . GLN A 1 210 ? 5.805 -35.562 -22.172 1 96.5 210 GLN A N 1
ATOM 1660 C CA . GLN A 1 210 ? 4.477 -36.031 -22.547 1 96.5 210 GLN A CA 1
ATOM 1661 C C . GLN A 1 210 ? 3.48 -34.875 -22.625 1 96.5 210 GLN A C 1
ATOM 1663 O O . GLN A 1 210 ? 2.684 -34.812 -23.562 1 96.5 210 GLN A O 1
ATOM 1668 N N . SER A 1 211 ? 3.59 -34.031 -21.75 1 95.94 211 SER A N 1
ATOM 1669 C CA . SER A 1 211 ? 2.557 -33 -21.609 1 95.94 211 SER A CA 1
ATOM 1670 C C . SER A 1 211 ? 2.887 -31.75 -22.438 1 95.94 211 SER A C 1
ATOM 1672 O O . SER A 1 211 ? 1.985 -31.062 -22.906 1 95.94 211 SER A O 1
ATOM 1674 N N . PHE A 1 212 ? 4.203 -31.5 -22.594 1 96.69 212 PHE A N 1
ATOM 1675 C CA . PHE A 1 212 ? 4.594 -30.266 -23.25 1 96.69 212 PHE A CA 1
ATOM 1676 C C . PHE A 1 212 ? 5.793 -30.484 -24.156 1 96.69 212 PHE A C 1
ATOM 1678 O O . PHE A 1 212 ? 6.875 -29.953 -23.922 1 96.69 212 PHE A O 1
ATOM 1685 N N . PRO A 1 213 ? 5.578 -31.125 -25.297 1 96.25 213 PRO A N 1
ATOM 1686 C CA . PRO A 1 213 ? 6.672 -31.438 -26.219 1 96.25 213 PRO A CA 1
ATOM 1687 C C . PRO A 1 213 ? 7.355 -30.188 -26.766 1 96.25 213 PRO A C 1
ATOM 1689 O O . PRO A 1 213 ? 8.547 -30.203 -27.078 1 96.25 213 PRO A O 1
ATOM 1692 N N . SER A 1 214 ? 6.602 -29.156 -26.859 1 96.19 214 SER A N 1
ATOM 1693 C CA . SER A 1 214 ? 7.188 -27.922 -27.375 1 96.19 214 SER A CA 1
ATOM 1694 C C . SER A 1 214 ? 8.297 -27.422 -26.453 1 96.19 214 SER A C 1
ATOM 1696 O O . SER A 1 214 ? 9.266 -26.812 -26.922 1 96.19 214 SER A O 1
ATOM 1698 N N . VAL A 1 215 ? 8.141 -27.609 -25.188 1 96.88 215 VAL A N 1
ATOM 1699 C CA . VAL A 1 215 ? 9.148 -27.172 -24.234 1 96.88 215 VAL A CA 1
ATOM 1700 C C . VAL A 1 215 ? 10.43 -27.984 -24.422 1 96.88 215 VAL A C 1
ATOM 1702 O O . VAL A 1 215 ? 11.531 -27.453 -24.281 1 96.88 215 VAL A O 1
ATOM 1705 N N . ILE A 1 216 ? 10.312 -29.25 -24.781 1 96.12 216 ILE A N 1
ATOM 1706 C CA . ILE A 1 216 ? 11.461 -30.109 -25.047 1 96.12 216 ILE A CA 1
ATOM 1707 C C . ILE A 1 216 ? 12.242 -29.578 -26.25 1 96.12 216 ILE A C 1
ATOM 1709 O O . ILE A 1 216 ? 13.477 -29.531 -26.219 1 96.12 216 ILE A O 1
ATOM 1713 N N . ASP A 1 217 ? 11.484 -29.156 -27.188 1 96.5 217 ASP A N 1
ATOM 1714 C CA . ASP A 1 217 ? 12.125 -28.562 -28.344 1 96.5 217 ASP A CA 1
ATOM 1715 C C . ASP A 1 217 ? 12.922 -27.312 -27.953 1 96.5 217 ASP A C 1
ATOM 1717 O O . ASP A 1 217 ? 14.016 -27.094 -28.484 1 96.5 217 ASP A O 1
ATOM 1721 N N . GLU A 1 218 ? 12.367 -26.562 -27.109 1 96.06 218 GLU A N 1
ATOM 1722 C CA . GLU A 1 218 ? 13.047 -25.359 -26.656 1 96.06 218 GLU A CA 1
ATOM 1723 C C . GLU A 1 218 ? 14.328 -25.688 -25.891 1 96.06 218 GLU A C 1
ATOM 1725 O O . GLU A 1 218 ? 15.344 -25 -26.031 1 96.06 218 GLU A O 1
ATOM 1730 N N . ILE A 1 219 ? 14.312 -26.688 -25.094 1 95.81 219 ILE A N 1
ATOM 1731 C CA . ILE A 1 219 ? 15.477 -27.141 -24.359 1 95.81 219 ILE A CA 1
ATOM 1732 C C . ILE A 1 219 ? 16.578 -27.547 -25.328 1 95.81 219 ILE A C 1
ATOM 1734 O O . ILE A 1 219 ? 17.734 -27.125 -25.172 1 95.81 219 ILE A O 1
ATOM 1738 N N . ARG A 1 220 ? 16.234 -28.312 -26.297 1 92.88 220 ARG A N 1
ATOM 1739 C CA . ARG A 1 220 ? 17.203 -28.797 -27.281 1 92.88 220 ARG A CA 1
ATOM 1740 C C . ARG A 1 220 ? 17.812 -27.641 -28.062 1 92.88 220 ARG A C 1
ATOM 1742 O O . ARG A 1 220 ? 19.016 -27.609 -28.312 1 92.88 220 ARG A O 1
ATOM 1749 N N . ALA A 1 221 ? 16.953 -26.719 -28.406 1 93.62 221 ALA A N 1
ATOM 1750 C CA . ALA A 1 221 ? 17.422 -25.562 -29.172 1 93.62 221 ALA A CA 1
ATOM 1751 C C . ALA A 1 221 ? 18.391 -24.719 -28.344 1 93.62 221 ALA A C 1
ATOM 1753 O O . ALA A 1 221 ? 19.422 -24.266 -28.859 1 93.62 221 ALA A O 1
ATOM 1754 N N . ARG A 1 222 ? 18.156 -24.547 -27.094 1 92 222 ARG A N 1
ATOM 1755 C CA . ARG A 1 222 ? 18.984 -23.719 -26.219 1 92 222 ARG A CA 1
ATOM 1756 C C . ARG A 1 222 ? 20.297 -24.422 -25.891 1 92 222 ARG A C 1
ATOM 1758 O O . ARG A 1 222 ? 21.328 -23.766 -25.734 1 92 222 ARG A O 1
ATOM 1765 N N . ARG A 1 223 ? 20.266 -25.688 -25.797 1 89.06 223 ARG A N 1
ATOM 1766 C CA . ARG A 1 223 ? 21.469 -26.453 -25.5 1 89.06 223 ARG A CA 1
ATOM 1767 C C . ARG A 1 223 ? 22.438 -26.422 -26.688 1 89.06 223 ARG A C 1
ATOM 1769 O O . ARG A 1 223 ? 23.656 -26.344 -26.5 1 89.06 223 ARG A O 1
ATOM 1776 N N . ARG A 1 224 ? 21.938 -26.438 -27.859 1 83.56 224 ARG A N 1
ATOM 1777 C CA . ARG A 1 224 ? 22.75 -26.375 -29.062 1 83.56 224 ARG A CA 1
ATOM 1778 C C . ARG A 1 224 ? 23.469 -25.031 -29.156 1 83.56 224 ARG A C 1
ATOM 1780 O O . ARG A 1 224 ? 24.641 -24.969 -29.562 1 83.56 224 ARG A O 1
ATOM 1787 N N . PHE A 1 225 ? 22.859 -24.062 -28.75 1 77.44 225 PHE A N 1
ATOM 1788 C CA . PHE A 1 225 ? 23.438 -22.719 -28.812 1 77.44 225 PHE A CA 1
ATOM 1789 C C . PHE A 1 225 ? 24.516 -22.547 -27.75 1 77.44 225 PHE A C 1
ATOM 1791 O O . PHE A 1 225 ? 25.547 -21.922 -28.016 1 77.44 225 PHE A O 1
ATOM 1798 N N . ASP A 1 226 ? 24.391 -23.094 -26.625 1 74.12 226 ASP A N 1
ATOM 1799 C CA . ASP A 1 226 ? 25.328 -22.969 -25.516 1 74.12 226 ASP A CA 1
ATOM 1800 C C . ASP A 1 226 ? 26.609 -23.75 -25.797 1 74.12 226 ASP A C 1
ATOM 1802 O O . ASP A 1 226 ? 27.703 -23.344 -25.375 1 74.12 226 ASP A O 1
ATOM 1806 N N . ARG A 1 227 ? 26.547 -24.781 -26.5 1 72 227 ARG A N 1
ATOM 1807 C CA . ARG A 1 227 ? 27.719 -25.578 -26.812 1 72 227 ARG A CA 1
ATOM 1808 C C . ARG A 1 227 ? 28.547 -24.922 -27.906 1 72 227 ARG A C 1
ATOM 1810 O O . ARG A 1 227 ? 29.75 -25.172 -28.016 1 72 227 ARG A O 1
ATOM 1817 N N . GLN A 1 228 ? 27.906 -24.062 -28.641 1 69.75 228 GLN A N 1
ATOM 1818 C CA . GLN A 1 228 ? 28.641 -23.391 -29.703 1 69.75 228 GLN A CA 1
ATOM 1819 C C . GLN A 1 228 ? 29.375 -22.156 -29.188 1 69.75 228 GLN A C 1
ATOM 1821 O O . GLN A 1 228 ? 30.297 -21.672 -29.828 1 69.75 228 GLN A O 1
ATOM 1826 N N . THR A 1 229 ? 28.938 -21.641 -28.031 1 59.28 229 THR A N 1
ATOM 1827 C CA . THR A 1 229 ? 29.609 -20.453 -27.5 1 59.28 229 THR A CA 1
ATOM 1828 C C . THR A 1 229 ? 30.562 -20.844 -26.375 1 59.28 229 THR A C 1
ATOM 1830 O O . THR A 1 229 ? 30.25 -21.703 -25.562 1 59.28 229 THR A O 1
ATOM 1833 N N . MET B 1 1 ? -32.844 -29.188 -34.188 1 20.5 1 MET B N 1
ATOM 1834 C CA . MET B 1 1 ? -32.188 -28.609 -35.344 1 20.5 1 MET B CA 1
ATOM 1835 C C . MET B 1 1 ? -32.094 -27.078 -35.219 1 20.5 1 MET B C 1
ATOM 1837 O O . MET B 1 1 ? -31.406 -26.422 -36 1 20.5 1 MET B O 1
ATOM 1841 N N . LEU B 1 2 ? -33.031 -26.391 -34.5 1 17.41 2 LEU B N 1
ATOM 1842 C CA . LEU B 1 2 ? -33.688 -25.094 -34.562 1 17.41 2 LEU B CA 1
ATOM 1843 C C . LEU B 1 2 ? -32.719 -23.984 -34.156 1 17.41 2 LEU B C 1
ATOM 1845 O O . LEU B 1 2 ? -32.625 -22.938 -34.812 1 17.41 2 LEU B O 1
ATOM 1849 N N . LEU B 1 3 ? -32.375 -23.844 -32.781 1 18.56 3 LEU B N 1
ATOM 1850 C CA . LEU B 1 3 ? -32.312 -22.531 -32.125 1 18.56 3 LEU B CA 1
ATOM 1851 C C . LEU B 1 3 ? -31.062 -21.781 -32.531 1 18.56 3 LEU B C 1
ATOM 1853 O O . LEU B 1 3 ? -30.031 -21.906 -31.859 1 18.56 3 LEU B O 1
ATOM 1857 N N . ARG B 1 4 ? -30.562 -21.672 -33.781 1 20.78 4 ARG B N 1
ATOM 1858 C CA . ARG B 1 4 ? -29.453 -21.047 -34.5 1 20.78 4 ARG B CA 1
ATOM 1859 C C . ARG B 1 4 ? -29.391 -19.562 -34.219 1 20.78 4 ARG B C 1
ATOM 1861 O O . ARG B 1 4 ? -28.297 -19 -34.062 1 20.78 4 ARG B O 1
ATOM 1868 N N . ARG B 1 5 ? -30.312 -18.688 -34.656 1 20.36 5 ARG B N 1
ATOM 1869 C CA . ARG B 1 5 ? -30.141 -17.547 -35.562 1 20.36 5 ARG B CA 1
ATOM 1870 C C . ARG B 1 5 ? -29.859 -16.266 -34.781 1 20.36 5 ARG B C 1
ATOM 1872 O O . ARG B 1 5 ? -29.859 -15.172 -35.344 1 20.36 5 ARG B O 1
ATOM 1879 N N . PHE B 1 6 ? -30.141 -16.188 -33.5 1 19.48 6 PHE B N 1
ATOM 1880 C CA . PHE B 1 6 ? -30.719 -14.906 -33.125 1 19.48 6 PHE B CA 1
ATOM 1881 C C . PHE B 1 6 ? -29.734 -13.773 -33.406 1 19.48 6 PHE B C 1
ATOM 1883 O O . PHE B 1 6 ? -30.109 -12.789 -34.062 1 19.48 6 PHE B O 1
ATOM 1890 N N . LEU B 1 7 ? -29.031 -13.18 -32.344 1 20.19 7 LEU B N 1
ATOM 1891 C CA . LEU B 1 7 ? -29.016 -11.773 -31.953 1 20.19 7 LEU B CA 1
ATOM 1892 C C . LEU B 1 7 ? -27.938 -11 -32.719 1 20.19 7 LEU B C 1
ATOM 1894 O O . LEU B 1 7 ? -26.75 -11.25 -32.531 1 20.19 7 LEU B O 1
ATOM 1898 N N . ARG B 1 8 ? -28.141 -10.508 -33.938 1 22.12 8 ARG B N 1
ATOM 1899 C CA . ARG B 1 8 ? -27.391 -9.711 -34.875 1 22.12 8 ARG B CA 1
ATOM 1900 C C . ARG B 1 8 ? -26.984 -8.375 -34.281 1 22.12 8 ARG B C 1
ATOM 1902 O O . ARG B 1 8 ? -27.688 -7.379 -34.438 1 22.12 8 ARG B O 1
ATOM 1909 N N . TRP B 1 9 ? -26.891 -8.219 -32.969 1 22.12 9 TRP B N 1
ATOM 1910 C CA . TRP B 1 9 ? -26.875 -6.863 -32.438 1 22.12 9 TRP B CA 1
ATOM 1911 C C . TRP B 1 9 ? -25.875 -5.992 -33.188 1 22.12 9 TRP B C 1
ATOM 1913 O O . TRP B 1 9 ? -24.953 -6.508 -33.844 1 22.12 9 TRP B O 1
ATOM 1923 N N . GLY B 1 10 ? -25.984 -4.613 -33.062 1 24.39 10 GLY B N 1
ATOM 1924 C CA . GLY B 1 10 ? -25.781 -3.32 -33.688 1 24.39 10 GLY B CA 1
ATOM 1925 C C . GLY B 1 10 ? -24.328 -2.998 -33.938 1 24.39 10 GLY B C 1
ATOM 1926 O O . GLY B 1 10 ? -23.438 -3.693 -33.438 1 24.39 10 GLY B O 1
ATOM 1927 N N . PRO B 1 11 ? -24.094 -1.642 -34.25 1 27.14 11 PRO B N 1
ATOM 1928 C CA . PRO B 1 11 ? -23.031 -0.932 -34.969 1 27.14 11 PRO B CA 1
ATOM 1929 C C . PRO B 1 11 ? -21.688 -1.016 -34.25 1 27.14 11 PRO B C 1
ATOM 1931 O O . PRO B 1 11 ? -21.641 -1.297 -33.031 1 27.14 11 PRO B O 1
ATOM 1934 N N . HIS B 1 12 ? -20.594 -1.004 -34.969 1 26.55 12 HIS B N 1
ATOM 1935 C CA . HIS B 1 12 ? -19.141 -1.056 -34.875 1 26.55 12 HIS B CA 1
ATOM 1936 C C . HIS B 1 12 ? -18.594 0.065 -34 1 26.55 12 HIS B C 1
ATOM 1938 O O . HIS B 1 12 ? -18.109 1.082 -34.531 1 26.55 12 HIS B O 1
ATOM 1944 N N . LEU B 1 13 ? -19.203 0.497 -32.875 1 25.83 13 LEU B N 1
ATOM 1945 C CA . LEU B 1 13 ? -18.516 1.653 -32.312 1 25.83 13 LEU B CA 1
ATOM 1946 C C . LEU B 1 13 ? -17.031 1.366 -32.156 1 25.83 13 LEU B C 1
ATOM 1948 O O . LEU B 1 13 ? -16.641 0.425 -31.469 1 25.83 13 LEU B O 1
ATOM 1952 N N . GLU B 1 14 ? -16.234 1.813 -33.094 1 26.97 14 GLU B N 1
ATOM 1953 C CA . GLU B 1 14 ? -14.773 1.858 -33.125 1 26.97 14 GLU B CA 1
ATOM 1954 C C . GLU B 1 14 ? -14.203 2.496 -31.875 1 26.97 14 GLU B C 1
ATOM 1956 O O . GLU B 1 14 ? -14.227 3.721 -31.719 1 26.97 14 GLU B O 1
ATOM 1961 N N . SER B 1 15 ? -14.773 2.141 -30.672 1 27.86 15 SER B N 1
ATOM 1962 C CA . SER B 1 15 ? -14.141 2.869 -29.578 1 27.86 15 SER B CA 1
ATOM 1963 C C . SER B 1 15 ? -12.625 2.709 -29.609 1 27.86 15 SER B C 1
ATOM 1965 O O . SER B 1 15 ? -12.117 1.589 -29.688 1 27.86 15 SER B O 1
ATOM 1967 N N . THR B 1 16 ? -11.961 3.715 -30.094 1 27.66 16 THR B N 1
ATOM 1968 C CA . THR B 1 16 ? -10.531 3.969 -29.984 1 27.66 16 THR B CA 1
ATOM 1969 C C . THR B 1 16 ? -10.062 3.793 -28.547 1 27.66 16 THR B C 1
ATOM 1971 O O . THR B 1 16 ? -10.422 4.582 -27.672 1 27.66 16 THR B O 1
ATOM 1974 N N . MET B 1 17 ? -10.094 2.658 -28.062 1 25.69 17 MET B N 1
ATOM 1975 C CA . MET B 1 17 ? -9.562 2.443 -26.719 1 25.69 17 MET B CA 1
ATOM 1976 C C . MET B 1 17 ? -8.172 3.057 -26.578 1 25.69 17 MET B C 1
ATOM 1978 O O . MET B 1 17 ? -7.305 2.846 -27.438 1 25.69 17 MET B O 1
ATOM 1982 N N . PRO B 1 18 ? -8.102 4.234 -25.828 1 29.34 18 PRO B N 1
ATOM 1983 C CA . PRO B 1 18 ? -6.754 4.781 -25.641 1 29.34 18 PRO B CA 1
ATOM 1984 C C . PRO B 1 18 ? -5.719 3.705 -25.312 1 29.34 18 PRO B C 1
ATOM 1986 O O . PRO B 1 18 ? -6.074 2.635 -24.812 1 29.34 18 PRO B O 1
ATOM 1989 N N . THR B 1 19 ? -4.648 3.707 -26.031 1 28.11 19 THR B N 1
ATOM 1990 C CA . THR B 1 19 ? -3.443 2.902 -25.859 1 28.11 19 THR B CA 1
ATOM 1991 C C . THR B 1 19 ? -3.07 2.793 -24.391 1 28.11 19 THR B C 1
ATOM 1993 O O . THR B 1 19 ? -2.887 3.807 -23.719 1 28.11 19 THR B O 1
ATOM 1996 N N . ARG B 1 20 ? -3.596 1.734 -23.75 1 29.09 20 ARG B N 1
ATOM 1997 C CA . ARG B 1 20 ? -3.131 1.401 -22.406 1 29.09 20 ARG B CA 1
ATOM 1998 C C . ARG B 1 20 ? -1.631 1.634 -22.266 1 29.09 20 ARG B C 1
ATOM 2000 O O . ARG B 1 20 ? -0.832 0.958 -22.922 1 29.09 20 ARG B O 1
ATOM 2007 N N . MET B 1 21 ? -1.247 2.9 -22.047 1 26.31 21 MET B N 1
ATOM 2008 C CA . MET B 1 21 ? 0.146 3.123 -21.656 1 26.31 21 MET B CA 1
ATOM 2009 C C . MET B 1 21 ? 0.603 2.09 -20.641 1 26.31 21 MET B C 1
ATOM 2011 O O . MET B 1 21 ? 0.034 1.997 -19.547 1 26.31 21 MET B O 1
ATOM 2015 N N . GLU B 1 22 ? 1.005 0.917 -21.047 1 32.31 22 GLU B N 1
ATOM 2016 C CA . GLU B 1 22 ? 1.759 -0.011 -20.203 1 32.31 22 GLU B CA 1
ATOM 2017 C C . GLU B 1 22 ? 2.775 0.727 -19.344 1 32.31 22 GLU B C 1
ATOM 2019 O O . GLU B 1 22 ? 3.77 1.249 -19.859 1 32.31 22 GLU B O 1
ATOM 2024 N N . THR B 1 23 ? 2.377 1.575 -18.5 1 31.69 23 THR B N 1
ATOM 2025 C CA . THR B 1 23 ? 3.4 2.041 -17.562 1 31.69 23 THR B CA 1
ATOM 2026 C C . THR B 1 23 ? 4.207 0.867 -17.016 1 31.69 23 THR B C 1
ATOM 2028 O O . THR B 1 23 ? 3.656 -0.023 -16.375 1 31.69 23 THR B O 1
ATOM 2031 N N . ARG B 1 24 ? 5.234 0.594 -17.625 1 33.41 24 ARG B N 1
ATOM 2032 C CA . ARG B 1 24 ? 6.188 -0.422 -17.188 1 33.41 24 ARG B CA 1
ATOM 2033 C C . ARG B 1 24 ? 6.578 -0.215 -15.727 1 33.41 24 ARG B C 1
ATOM 2035 O O . ARG B 1 24 ? 7.141 0.822 -15.367 1 33.41 24 ARG B O 1
ATOM 2042 N N . PRO B 1 25 ? 5.875 -0.786 -14.828 1 39.81 25 PRO B N 1
ATOM 2043 C CA . PRO B 1 25 ? 6.398 -0.581 -13.469 1 39.81 25 PRO B CA 1
ATOM 2044 C C . PRO B 1 25 ? 7.914 -0.76 -13.391 1 39.81 25 PRO B C 1
ATOM 2046 O O . PRO B 1 25 ? 8.484 -1.558 -14.141 1 39.81 25 PRO B O 1
ATOM 2049 N N . THR B 1 26 ? 8.562 0.197 -13.062 1 35.88 26 THR B N 1
ATOM 2050 C CA . THR B 1 26 ? 10.008 0.182 -12.844 1 35.88 26 THR B CA 1
ATOM 2051 C C . THR B 1 26 ? 10.422 -1.057 -12.055 1 35.88 26 THR B C 1
ATOM 2053 O O . THR B 1 26 ? 10.008 -1.237 -10.914 1 35.88 26 THR B O 1
ATOM 2056 N N . ILE B 1 27 ? 10.672 -2.133 -12.711 1 43.97 27 ILE B N 1
ATOM 2057 C CA . ILE B 1 27 ? 11.383 -3.262 -12.117 1 43.97 27 ILE B CA 1
ATOM 2058 C C . ILE B 1 27 ? 12.562 -2.756 -11.289 1 43.97 27 ILE B C 1
ATOM 2060 O O . ILE B 1 27 ? 13.43 -2.045 -11.805 1 43.97 27 ILE B O 1
ATOM 2064 N N . MET B 1 28 ? 12.422 -2.377 -10.109 1 39.88 28 MET B N 1
ATOM 2065 C CA . MET B 1 28 ? 13.633 -2.23 -9.312 1 39.88 28 MET B CA 1
ATOM 2066 C C . MET B 1 28 ? 14.57 -3.416 -9.523 1 39.88 28 MET B C 1
ATOM 2068 O O . MET B 1 28 ? 14.258 -4.535 -9.109 1 39.88 28 MET B O 1
ATOM 2072 N N . GLN B 1 29 ? 15.172 -3.436 -10.508 1 39.12 29 GLN B N 1
ATOM 2073 C CA . GLN B 1 29 ? 16.141 -4.43 -10.953 1 39.12 29 GLN B CA 1
ATOM 2074 C C . GLN B 1 29 ? 17.234 -4.641 -9.922 1 39.12 29 GLN B C 1
ATOM 2076 O O . GLN B 1 29 ? 18.031 -3.732 -9.648 1 39.12 29 GLN B O 1
ATOM 2081 N N . ARG B 1 30 ? 17.062 -5.164 -8.758 1 43.53 30 ARG B N 1
ATOM 2082 C CA . ARG B 1 30 ? 18.359 -5.633 -8.32 1 43.53 30 ARG B CA 1
ATOM 2083 C C . ARG B 1 30 ? 19.094 -6.359 -9.445 1 43.53 30 ARG B C 1
ATOM 2085 O O . ARG B 1 30 ? 18.531 -7.23 -10.102 1 43.53 30 ARG B O 1
ATOM 2092 N N . ASP B 1 31 ? 20 -5.84 -9.969 1 58.5 31 ASP B N 1
ATOM 2093 C CA . ASP B 1 31 ? 20.797 -6.172 -11.148 1 58.5 31 ASP B CA 1
ATOM 2094 C C . ASP B 1 31 ? 20.703 -7.66 -11.477 1 58.5 31 ASP B C 1
ATOM 2096 O O . ASP B 1 31 ? 20.547 -8.039 -12.641 1 58.5 31 ASP B O 1
ATOM 2100 N N . ASN B 1 32 ? 20.844 -8.664 -10.43 1 65.81 32 ASN B N 1
ATOM 2101 C CA . ASN B 1 32 ? 21.109 -10.039 -10.836 1 65.81 32 ASN B CA 1
ATOM 2102 C C . ASN B 1 32 ? 19.969 -10.977 -10.461 1 65.81 32 ASN B C 1
ATOM 2104 O O . ASN B 1 32 ? 20.203 -12.148 -10.172 1 65.81 32 ASN B O 1
ATOM 2108 N N . ASP B 1 33 ? 18.719 -10.453 -10.383 1 77.44 33 ASP B N 1
ATOM 2109 C CA . ASP B 1 33 ? 17.656 -11.375 -10.016 1 77.44 33 ASP B CA 1
ATOM 2110 C C . ASP B 1 33 ? 17.047 -12.031 -11.258 1 77.44 33 ASP B C 1
ATOM 2112 O O . ASP B 1 33 ? 16.594 -11.344 -12.172 1 77.44 33 ASP B O 1
ATOM 2116 N N . PRO B 1 34 ? 17.141 -13.25 -11.352 1 86.5 34 PRO B N 1
ATOM 2117 C CA . PRO B 1 34 ? 16.672 -13.953 -12.547 1 86.5 34 PRO B CA 1
ATOM 2118 C C . PRO B 1 34 ? 15.188 -13.727 -12.82 1 86.5 34 PRO B C 1
ATOM 2120 O O . PRO B 1 34 ? 14.742 -13.82 -13.969 1 86.5 34 PRO B O 1
ATOM 2123 N N . ILE B 1 35 ? 14.422 -13.422 -11.805 1 93 35 ILE B N 1
ATOM 2124 C CA . ILE B 1 35 ? 13 -13.125 -11.977 1 93 35 ILE B CA 1
ATOM 2125 C C . ILE B 1 35 ? 12.672 -11.805 -11.281 1 93 35 ILE B C 1
ATOM 2127 O O . ILE B 1 35 ? 12.203 -11.789 -10.141 1 93 35 ILE B O 1
ATOM 2131 N N . PRO B 1 36 ? 12.859 -10.789 -11.992 1 91.31 36 PRO B N 1
ATOM 2132 C CA . PRO B 1 36 ? 12.594 -9.484 -11.383 1 91.31 36 PRO B CA 1
ATOM 2133 C C . PRO B 1 36 ? 11.109 -9.25 -11.117 1 91.31 36 PRO B C 1
ATOM 2135 O O . PRO B 1 36 ? 10.273 -9.57 -11.961 1 91.31 36 PRO B O 1
ATOM 2138 N N . VAL B 1 37 ? 10.852 -8.773 -9.953 1 92.75 37 VAL B N 1
ATOM 2139 C CA . VAL B 1 37 ? 9.492 -8.43 -9.562 1 92.75 37 VAL B CA 1
ATOM 2140 C C . VAL B 1 37 ? 9.328 -6.91 -9.539 1 92.75 37 VAL B C 1
ATOM 2142 O O . VAL B 1 37 ? 10.125 -6.203 -8.914 1 92.75 37 VAL B O 1
ATOM 2145 N N . PRO B 1 38 ? 8.312 -6.449 -10.234 1 91.75 38 PRO B N 1
ATOM 2146 C CA . PRO B 1 38 ? 8.094 -5 -10.195 1 91.75 38 PRO B CA 1
ATOM 2147 C C . PRO B 1 38 ? 7.785 -4.488 -8.789 1 91.75 38 PRO B C 1
ATOM 2149 O O . PRO B 1 38 ? 7.363 -5.258 -7.922 1 91.75 38 PRO B O 1
ATOM 2152 N N . ALA B 1 39 ? 8.016 -3.205 -8.586 1 91.56 39 ALA B N 1
ATOM 2153 C CA . ALA B 1 39 ? 7.695 -2.574 -7.309 1 91.56 39 ALA B CA 1
ATOM 2154 C C . ALA B 1 39 ? 6.203 -2.674 -7.008 1 91.56 39 ALA B C 1
ATOM 2156 O O . ALA B 1 39 ? 5.395 -2.904 -7.91 1 91.56 39 ALA B O 1
ATOM 2157 N N . SER B 1 40 ? 5.898 -2.525 -5.766 1 91.62 40 SER B N 1
ATOM 2158 C CA . SER B 1 40 ? 4.508 -2.613 -5.34 1 91.62 40 SER B CA 1
ATOM 2159 C C . SER B 1 40 ? 3.637 -1.6 -6.078 1 91.62 40 SER B C 1
ATOM 2161 O O . SER B 1 40 ? 4.039 -0.451 -6.27 1 91.62 40 SER B O 1
ATOM 2163 N N . ASP B 1 41 ? 2.508 -2.055 -6.484 1 89.75 41 ASP B N 1
ATOM 2164 C CA . ASP B 1 41 ? 1.573 -1.164 -7.164 1 89.75 41 ASP B CA 1
ATOM 2165 C C . ASP B 1 41 ? 0.294 -0.983 -6.348 1 89.75 41 ASP B C 1
ATOM 2167 O O . ASP B 1 41 ? -0.757 -0.652 -6.898 1 89.75 41 ASP B O 1
ATOM 2171 N N . ILE B 1 42 ? 0.423 -1.216 -5.109 1 90.94 42 ILE B N 1
ATOM 2172 C CA . ILE B 1 42 ? -0.755 -1.144 -4.25 1 90.94 42 ILE B CA 1
ATOM 2173 C C . ILE B 1 42 ? -1.301 0.283 -4.242 1 90.94 42 ILE B C 1
ATOM 2175 O O . ILE B 1 42 ? -2.516 0.49 -4.289 1 90.94 42 ILE B O 1
ATOM 2179 N N . ALA B 1 43 ? -0.436 1.189 -4.137 1 91.38 43 ALA B N 1
ATOM 2180 C CA . ALA B 1 43 ? -0.852 2.59 -4.164 1 91.38 43 ALA B CA 1
ATOM 2181 C C . ALA B 1 43 ? -1.613 2.91 -5.445 1 91.38 43 ALA B C 1
ATOM 2183 O O . ALA B 1 43 ? -2.607 3.641 -5.422 1 91.38 43 ALA B O 1
ATOM 2184 N N . GLY B 1 44 ? -1.116 2.344 -6.492 1 91.62 44 GLY B N 1
ATOM 2185 C CA . GLY B 1 44 ? -1.775 2.557 -7.773 1 91.62 44 GLY B CA 1
ATOM 2186 C C . GLY B 1 44 ? -3.182 1.991 -7.82 1 91.62 44 GLY B C 1
ATOM 2187 O O . GLY B 1 44 ? -4.109 2.66 -8.281 1 91.62 44 GLY B O 1
ATOM 2188 N N . HIS B 1 45 ? -3.332 0.857 -7.359 1 91.38 45 HIS B N 1
ATOM 2189 C CA . HIS B 1 45 ? -4.637 0.208 -7.371 1 91.38 45 HIS B CA 1
ATOM 2190 C C . HIS B 1 45 ? -5.629 0.948 -6.48 1 91.38 45 HIS B C 1
ATOM 2192 O O . HIS B 1 45 ? -6.773 1.187 -6.879 1 91.38 45 HIS B O 1
ATOM 2198 N N . LEU B 1 46 ? -5.172 1.289 -5.359 1 92.31 46 LEU B N 1
ATOM 2199 C CA . LEU B 1 46 ? -6.062 1.955 -4.418 1 92.31 46 LEU B CA 1
ATOM 2200 C C . LEU B 1 46 ? -6.348 3.387 -4.855 1 92.31 46 LEU B C 1
ATOM 2202 O O . LEU B 1 46 ? -7.438 3.912 -4.613 1 92.31 46 LEU B O 1
ATOM 2206 N N . GLY B 1 47 ? -5.348 3.988 -5.441 1 93.88 47 GLY B N 1
ATOM 2207 C CA . GLY B 1 47 ? -5.609 5.277 -6.059 1 93.88 47 GLY B CA 1
ATOM 2208 C C . GLY B 1 47 ? -6.691 5.223 -7.121 1 93.88 47 GLY B C 1
ATOM 2209 O O . GLY B 1 47 ? -7.559 6.098 -7.176 1 93.88 47 GLY B O 1
ATOM 2210 N N . ARG B 1 48 ? -6.594 4.23 -7.91 1 92.12 48 ARG B N 1
ATOM 2211 C CA . ARG B 1 48 ? -7.598 4.043 -8.953 1 92.12 48 ARG B CA 1
ATOM 2212 C C . ARG B 1 48 ? -8.977 3.777 -8.352 1 92.12 48 ARG B C 1
ATOM 2214 O O . ARG B 1 48 ? -9.992 4.215 -8.898 1 92.12 48 ARG B O 1
ATOM 2221 N N . LEU B 1 49 ? -8.969 3.037 -7.309 1 92.44 49 LEU B N 1
ATOM 2222 C CA . LEU B 1 49 ? -10.211 2.799 -6.586 1 92.44 49 LEU B CA 1
ATOM 2223 C C . LEU B 1 49 ? -10.875 4.117 -6.203 1 92.44 49 LEU B C 1
ATOM 2225 O O . LEU B 1 49 ? -12.086 4.285 -6.391 1 92.44 49 LEU B O 1
ATOM 2229 N N . LEU B 1 50 ? -10.109 4.965 -5.68 1 94.94 50 LEU B N 1
ATOM 2230 C CA . LEU B 1 50 ? -10.633 6.273 -5.297 1 94.94 50 LEU B CA 1
ATOM 2231 C C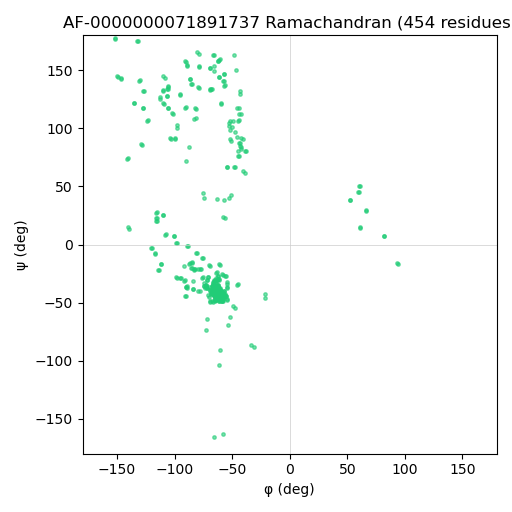 . LEU B 1 50 ? -11.141 7.035 -6.516 1 94.94 50 LEU B C 1
ATOM 2233 O O . LEU B 1 50 ? -12.219 7.629 -6.48 1 94.94 50 LEU B O 1
ATOM 2237 N N . ASP B 1 51 ? -10.422 6.949 -7.594 1 93.38 51 ASP B N 1
ATOM 2238 C CA . ASP B 1 51 ? -10.734 7.703 -8.805 1 93.38 51 ASP B CA 1
ATOM 2239 C C . ASP B 1 51 ? -12.016 7.191 -9.453 1 93.38 51 ASP B C 1
ATOM 2241 O O . ASP B 1 51 ? -12.82 7.98 -9.945 1 93.38 51 ASP B O 1
ATOM 2245 N N . CYS B 1 52 ? -12.188 5.91 -9.453 1 87.81 52 CYS B N 1
ATOM 2246 C CA . CYS B 1 52 ? -13.336 5.309 -10.133 1 87.81 52 CYS B CA 1
ATOM 2247 C C . CYS B 1 52 ? -14.57 5.344 -9.25 1 87.81 52 CYS B C 1
ATOM 2249 O O . CYS B 1 52 ? -15.695 5.219 -9.742 1 87.81 52 CYS B O 1
ATOM 2251 N N . ALA B 1 53 ? -14.461 5.457 -7.988 1 87.38 53 ALA B N 1
ATOM 2252 C CA . ALA B 1 53 ? -15.516 5.582 -6.992 1 87.38 53 ALA B CA 1
ATOM 2253 C C . ALA B 1 53 ? -16.438 4.359 -7.008 1 87.38 53 ALA B C 1
ATOM 2255 O O . ALA B 1 53 ? -17.578 4.426 -6.551 1 87.38 53 ALA B O 1
ATOM 2256 N N . ASP B 1 54 ? -15.938 3.305 -7.68 1 85.25 54 ASP B N 1
ATOM 2257 C CA . ASP B 1 54 ? -16.719 2.074 -7.645 1 85.25 54 ASP B CA 1
ATOM 2258 C C . ASP B 1 54 ? -16.906 1.583 -6.211 1 85.25 54 ASP B C 1
ATOM 2260 O O . ASP B 1 54 ? -15.93 1.386 -5.484 1 85.25 54 ASP B O 1
ATOM 2264 N N . GLY B 1 55 ? -18.203 1.482 -5.875 1 86.94 55 GLY B N 1
ATOM 2265 C CA . GLY B 1 55 ? -18.484 0.939 -4.559 1 86.94 55 GLY B CA 1
ATOM 2266 C C . GLY B 1 55 ? -18.359 1.969 -3.449 1 86.94 55 GLY B C 1
ATOM 2267 O O . GLY B 1 55 ? -18.359 1.618 -2.268 1 86.94 55 GLY B O 1
ATOM 2268 N N . SER B 1 56 ? -18.172 3.193 -3.818 1 91.19 56 SER B N 1
ATOM 2269 C CA . SER B 1 56 ? -18.156 4.234 -2.795 1 91.19 56 SER B CA 1
ATOM 2270 C C . SER B 1 56 ? -19.438 4.242 -1.983 1 91.19 56 SER B C 1
ATOM 2272 O O . SER B 1 56 ? -20.516 3.947 -2.512 1 91.19 56 SER B O 1
ATOM 2274 N N . ASP B 1 57 ? -19.328 4.586 -0.697 1 90.38 57 ASP B N 1
ATOM 2275 C CA . ASP B 1 57 ? -20.5 4.527 0.159 1 90.38 57 ASP B CA 1
ATOM 2276 C C . ASP B 1 57 ? -20.562 5.723 1.107 1 90.38 57 ASP B C 1
ATOM 2278 O O . ASP B 1 57 ? -21.312 5.715 2.078 1 90.38 57 ASP B O 1
ATOM 2282 N N . VAL B 1 58 ? -19.766 6.711 0.842 1 93.06 58 VAL B N 1
ATOM 2283 C CA . VAL B 1 58 ? -19.828 7.969 1.578 1 93.06 58 VAL B CA 1
ATOM 2284 C C . VAL B 1 58 ? -19.406 9.117 0.671 1 93.06 58 VAL B C 1
ATOM 2286 O O . VAL B 1 58 ? -18.531 8.953 -0.177 1 93.06 58 VAL B O 1
ATOM 2289 N N . VAL B 1 59 ? -20.031 10.234 0.856 1 95.5 59 VAL B N 1
ATOM 2290 C CA . VAL B 1 59 ? -19.688 11.445 0.1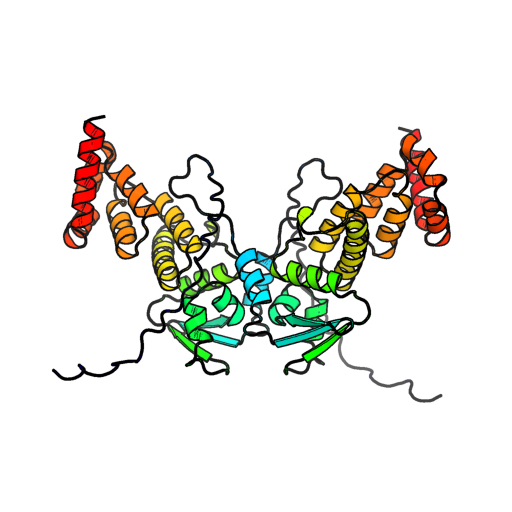14 1 95.5 59 VAL B CA 1
ATOM 2291 C C . VAL B 1 59 ? -19.422 12.594 1.088 1 95.5 59 VAL B C 1
ATOM 2293 O O . VAL B 1 59 ? -20.234 12.844 1.99 1 95.5 59 VAL B O 1
ATOM 2296 N N . PHE B 1 60 ? -18.328 13.281 0.877 1 95.69 60 PHE B N 1
ATOM 2297 C CA . PHE B 1 60 ? -18 14.453 1.683 1 95.69 60 PHE B CA 1
ATOM 2298 C C . PHE B 1 60 ? -18.219 15.734 0.887 1 95.69 60 PHE B C 1
ATOM 2300 O O . PHE B 1 60 ? -17.844 15.82 -0.283 1 95.69 60 PHE B O 1
ATOM 2307 N N . SER B 1 61 ? -18.844 16.641 1.528 1 96.31 61 SER B N 1
ATOM 2308 C CA . SER B 1 61 ? -18.984 17.984 0.959 1 96.31 61 SER B CA 1
ATOM 2309 C C . SER B 1 61 ? -18.078 18.984 1.663 1 96.31 61 SER B C 1
ATOM 2311 O O . SER B 1 61 ? -18.203 19.188 2.873 1 96.31 61 SER B O 1
ATOM 2313 N N . VAL B 1 62 ? -17.141 19.562 0.934 1 96.56 62 VAL B N 1
ATOM 2314 C CA . VAL B 1 62 ? -16.203 20.562 1.453 1 96.56 62 VAL B CA 1
ATOM 2315 C C . VAL B 1 62 ? -16.312 21.844 0.639 1 96.56 62 VAL B C 1
ATOM 2317 O O . VAL B 1 62 ? -15.844 21.906 -0.5 1 96.56 62 VAL B O 1
ATOM 2320 N N . SER B 1 63 ? -16.891 22.828 1.221 1 95.94 63 SER B N 1
ATOM 2321 C CA . SER B 1 63 ? -17.109 24.109 0.544 1 95.94 63 SER B CA 1
ATOM 2322 C C . SER B 1 63 ? -17.797 23.906 -0.803 1 95.94 63 SER B C 1
ATOM 2324 O O . SER B 1 63 ? -17.359 24.469 -1.812 1 95.94 63 SER B O 1
ATOM 2326 N N . GLY B 1 64 ? -18.703 23 -0.861 1 93.25 64 GLY B N 1
ATOM 2327 C CA . GLY B 1 64 ? -19.516 22.781 -2.047 1 93.25 64 GLY B CA 1
ATOM 2328 C C . GLY B 1 64 ? -18.953 21.703 -2.963 1 93.25 64 GLY B C 1
ATOM 2329 O O . GLY B 1 64 ? -19.641 21.234 -3.863 1 93.25 64 GLY B O 1
ATOM 2330 N N . GLU B 1 65 ? -17.719 21.375 -2.781 1 96.38 65 GLU B N 1
ATOM 2331 C CA . GLU B 1 65 ? -17.125 20.312 -3.58 1 96.38 65 GLU B CA 1
ATOM 2332 C C . GLU B 1 65 ? -17.406 18.938 -2.965 1 96.38 65 GLU B C 1
ATOM 2334 O O . GLU B 1 65 ? -17.312 18.766 -1.749 1 96.38 65 GLU B O 1
ATOM 2339 N N . LYS B 1 66 ? -17.719 18.016 -3.84 1 96.19 66 LYS B N 1
ATOM 2340 C CA . LYS B 1 66 ? -18.094 16.688 -3.365 1 96.19 66 LYS B CA 1
ATOM 2341 C C . LYS B 1 66 ? -16.969 15.688 -3.621 1 96.19 66 LYS B C 1
ATOM 2343 O O . LYS B 1 66 ? -16.344 15.703 -4.68 1 96.19 66 LYS B O 1
ATOM 2348 N N . PHE B 1 67 ? -16.688 14.844 -2.594 1 96.75 67 PHE B N 1
ATOM 2349 C CA . PHE B 1 67 ? -15.688 13.789 -2.666 1 96.75 67 PHE B CA 1
ATOM 2350 C C . PHE B 1 67 ? -16.281 12.445 -2.256 1 96.75 67 PHE B C 1
ATOM 2352 O O . PHE B 1 67 ? -16.719 12.281 -1.115 1 96.75 67 PHE B O 1
ATOM 2359 N N . SER B 1 68 ? -16.281 11.523 -3.186 1 95.81 68 SER B N 1
ATOM 2360 C CA . SER B 1 68 ? -16.734 10.172 -2.869 1 95.81 68 SER B CA 1
ATOM 2361 C C . SER B 1 68 ? -15.602 9.328 -2.307 1 95.81 68 SER B C 1
ATOM 2363 O O . SER B 1 68 ? -14.453 9.453 -2.732 1 95.81 68 SER B O 1
ATOM 2365 N N . ALA B 1 69 ? -15.906 8.492 -1.358 1 95.75 69 ALA B N 1
ATOM 2366 C CA . ALA B 1 69 ? -14.891 7.648 -0.741 1 95.75 69 ALA B CA 1
ATOM 2367 C C . ALA B 1 69 ? -15.5 6.352 -0.208 1 95.75 69 ALA B C 1
ATOM 2369 O O . ALA B 1 69 ? -16.688 6.09 -0.411 1 95.75 69 ALA B O 1
ATOM 2370 N N . HIS B 1 70 ? -14.727 5.531 0.293 1 93.06 70 HIS B N 1
ATOM 2371 C CA . HIS B 1 70 ? -15.125 4.258 0.876 1 93.06 70 HIS B CA 1
ATOM 2372 C C . HIS B 1 70 ? -14.953 4.266 2.391 1 93.06 70 HIS B C 1
ATOM 2374 O O . HIS B 1 70 ? -13.828 4.406 2.889 1 93.06 70 HIS B O 1
ATOM 2380 N N . LYS B 1 71 ? -16.016 4.035 3.125 1 92.75 71 LYS B N 1
ATOM 2381 C CA . LYS B 1 71 ? -16 4.109 4.582 1 92.75 71 LYS B CA 1
ATOM 2382 C C . LYS B 1 71 ? -14.953 3.178 5.176 1 92.75 71 LYS B C 1
ATOM 2384 O O . LYS B 1 71 ? -14.227 3.557 6.094 1 92.75 71 LYS B O 1
ATOM 2389 N N . ALA B 1 72 ? -14.914 2.031 4.637 1 91.06 72 ALA B N 1
ATOM 2390 C CA . ALA B 1 72 ? -14.039 0.998 5.191 1 91.06 72 ALA B CA 1
ATOM 2391 C C . ALA B 1 72 ? -12.578 1.409 5.094 1 91.06 72 ALA B C 1
ATOM 2393 O O . ALA B 1 72 ? -11.805 1.199 6.031 1 91.06 72 ALA B O 1
ATOM 2394 N N . VAL B 1 73 ? -12.156 1.974 3.977 1 93.12 73 VAL B N 1
ATOM 2395 C CA . VAL B 1 73 ? -10.781 2.402 3.77 1 93.12 73 VAL B CA 1
ATOM 2396 C C . VAL B 1 73 ? -10.438 3.533 4.738 1 93.12 73 VAL B C 1
ATOM 2398 O O . VAL B 1 73 ? -9.391 3.506 5.391 1 93.12 73 VAL B O 1
ATOM 2401 N N . LEU B 1 74 ? -11.336 4.484 4.879 1 94.38 74 LEU B N 1
ATOM 2402 C CA . LEU B 1 74 ? -11.109 5.621 5.766 1 94.38 74 LEU B CA 1
ATOM 2403 C C . LEU B 1 74 ? -11.031 5.172 7.219 1 94.38 74 LEU B C 1
ATOM 2405 O O . LEU B 1 74 ? -10.172 5.633 7.969 1 94.38 74 LEU B O 1
ATOM 2409 N N . ALA B 1 75 ? -11.922 4.289 7.578 1 92 75 ALA B N 1
ATOM 2410 C CA . ALA B 1 75 ? -11.984 3.799 8.953 1 92 75 ALA B CA 1
ATOM 2411 C C . ALA B 1 75 ? -10.727 3.008 9.312 1 92 75 ALA B C 1
ATOM 2413 O O . ALA B 1 75 ? -10.289 3.014 10.461 1 92 75 ALA B O 1
ATOM 2414 N N . ALA B 1 76 ? -10.156 2.357 8.359 1 91.44 76 ALA B N 1
ATOM 2415 C CA . ALA B 1 76 ? -8.953 1.562 8.594 1 91.44 76 ALA B CA 1
ATOM 2416 C C . ALA B 1 76 ? -7.746 2.459 8.852 1 91.44 76 ALA B C 1
ATOM 2418 O O . ALA B 1 76 ? -6.816 2.072 9.57 1 91.44 76 ALA B O 1
ATOM 2419 N N . CYS B 1 77 ? -7.785 3.596 8.32 1 93.5 77 CYS B N 1
ATOM 2420 C CA . CYS B 1 77 ? -6.629 4.484 8.367 1 93.5 77 CYS B CA 1
ATOM 2421 C C . CYS B 1 77 ? -6.738 5.457 9.539 1 93.5 77 CYS B C 1
ATOM 2423 O O . CYS B 1 77 ? -5.727 5.91 10.07 1 93.5 77 CYS B O 1
ATOM 2425 N N . SER B 1 78 ? -7.926 5.789 9.938 1 94.88 78 SER B N 1
ATOM 2426 C CA . SER B 1 78 ? -8.148 6.852 10.914 1 94.88 78 SER B CA 1
ATOM 2427 C C . SER B 1 78 ? -9.172 6.43 11.969 1 94.88 78 SER B C 1
ATOM 2429 O O . SER B 1 78 ? -10.328 6.172 11.648 1 94.88 78 SER B O 1
ATOM 2431 N N . PRO B 1 79 ? -8.805 6.441 13.203 1 93.56 79 PRO B N 1
ATOM 2432 C CA . PRO B 1 79 ? -9.773 6.137 14.258 1 93.56 79 PRO B CA 1
ATOM 2433 C C . PRO B 1 79 ? -10.914 7.152 14.32 1 93.56 79 PRO B C 1
ATOM 2435 O O . PRO B 1 79 ? -12.039 6.801 14.695 1 93.56 79 PRO B O 1
ATOM 2438 N N . VAL B 1 80 ? -10.648 8.328 13.969 1 93.81 80 VAL B N 1
ATOM 2439 C CA . VAL B 1 80 ? -11.664 9.375 13.969 1 93.81 80 VAL B CA 1
ATOM 2440 C C . VAL B 1 80 ? -12.711 9.07 12.898 1 93.81 80 VAL B C 1
ATOM 2442 O O . VAL B 1 80 ? -13.914 9.094 13.18 1 93.81 80 VAL B O 1
ATOM 2445 N N . PHE B 1 81 ? -12.242 8.773 11.719 1 93 81 PHE B N 1
ATOM 2446 C CA . PHE B 1 81 ? -13.188 8.391 10.68 1 93 81 PHE B CA 1
ATOM 2447 C C . PHE B 1 81 ? -13.93 7.113 11.055 1 93 81 PHE B C 1
ATOM 2449 O O . PHE B 1 81 ? -15.109 6.957 10.742 1 93 81 PHE B O 1
ATOM 2456 N N . LYS B 1 82 ? -13.219 6.199 11.695 1 91.75 82 LYS B N 1
ATOM 2457 C CA . LYS B 1 82 ? -13.875 4.969 12.133 1 91.75 82 LYS B CA 1
ATOM 2458 C C . LYS B 1 82 ? -15.055 5.27 13.062 1 91.75 82 LYS B C 1
ATOM 2460 O O . LYS B 1 82 ? -16.141 4.734 12.883 1 91.75 82 LYS B O 1
ATOM 2465 N N . ALA B 1 83 ? -14.844 6.105 13.992 1 90.31 83 ALA B N 1
ATOM 2466 C CA . ALA B 1 83 ? -15.883 6.484 14.945 1 90.31 83 ALA B CA 1
ATOM 2467 C C . ALA B 1 83 ? -17.016 7.238 14.25 1 90.31 83 ALA B C 1
ATOM 2469 O O . ALA B 1 83 ? -18.188 7.016 14.547 1 90.31 83 ALA B O 1
ATOM 2470 N N . GLN B 1 84 ? -16.672 8.062 13.359 1 88.88 84 GLN B N 1
ATOM 2471 C CA . GLN B 1 84 ? -17.656 8.914 12.688 1 88.88 84 GLN B CA 1
ATOM 2472 C C . GLN B 1 84 ? -18.516 8.102 11.719 1 88.88 84 GLN B C 1
ATOM 2474 O O . GLN B 1 84 ? -19.719 8.367 11.578 1 88.88 84 GLN B O 1
ATOM 2479 N N . LEU B 1 85 ? -17.922 7.156 11.094 1 90.25 85 LEU B N 1
ATOM 2480 C CA . LEU B 1 85 ? -18.594 6.484 9.984 1 90.25 85 LEU B CA 1
ATOM 2481 C C . LEU B 1 85 ? -19.234 5.18 10.453 1 90.25 85 LEU B C 1
ATOM 2483 O O . LEU B 1 85 ? -20.188 4.691 9.836 1 90.25 85 LEU B O 1
ATOM 2487 N N . PHE B 1 86 ? -18.719 4.57 11.422 1 85.44 86 PHE B N 1
ATOM 2488 C CA . PHE B 1 86 ? -19.234 3.283 11.875 1 85.44 86 PHE B CA 1
ATOM 2489 C C . PHE B 1 86 ? -19.703 3.361 13.32 1 85.44 86 PHE B C 1
ATOM 2491 O O . PHE B 1 86 ? -20.219 2.385 13.867 1 85.44 86 PHE B O 1
ATOM 2498 N N . GLY B 1 87 ? -19.547 4.367 13.867 1 80.12 87 GLY B N 1
ATOM 2499 C CA . GLY B 1 87 ? -20 4.508 15.242 1 80.12 87 GLY B CA 1
ATOM 2500 C C . GLY B 1 87 ? -21.5 4.445 15.391 1 80.12 87 GLY B C 1
ATOM 2501 O O . GLY B 1 87 ? -22.219 4.383 14.391 1 80.12 87 GLY B O 1
ATOM 2502 N N . SER B 1 88 ? -21.906 4.234 16.562 1 72.31 88 SER B N 1
ATOM 2503 C CA . SER B 1 88 ? -23.281 3.988 16.969 1 72.31 88 SER B CA 1
ATOM 2504 C C . SER B 1 88 ? -24.25 4.969 16.312 1 72.31 88 SER B C 1
ATOM 2506 O O . SER B 1 88 ? -25.391 4.621 16.016 1 72.31 88 SER B O 1
ATOM 2508 N N . MET B 1 89 ? -23.875 6.125 16.109 1 64.5 89 MET B N 1
ATOM 2509 C CA . MET B 1 89 ? -24.75 7.148 15.547 1 64.5 89 MET B CA 1
ATOM 2510 C C . MET B 1 89 ? -24.688 7.141 14.023 1 64.5 89 MET B C 1
ATOM 2512 O O . MET B 1 89 ? -25.375 7.93 13.367 1 64.5 89 MET B O 1
ATOM 2516 N N . ALA B 1 90 ? -23.891 6.301 13.531 1 61.5 90 ALA B N 1
ATOM 2517 C CA . ALA B 1 90 ? -23.672 6.297 12.094 1 61.5 90 ALA B CA 1
ATOM 2518 C C . ALA B 1 90 ? -24.781 5.535 11.367 1 61.5 90 ALA B C 1
ATOM 2520 O O . ALA B 1 90 ? -25.141 4.426 11.766 1 61.5 90 ALA B O 1
ATOM 2521 N N . GLU B 1 91 ? -25.594 6.176 10.703 1 56.66 91 GLU B N 1
ATOM 2522 C CA . GLU B 1 91 ? -26.625 5.543 9.891 1 56.66 91 GLU B CA 1
ATOM 2523 C C . GLU B 1 91 ? -26.016 4.832 8.68 1 56.66 91 GLU B C 1
ATOM 2525 O O . GLU B 1 91 ? -25 5.273 8.148 1 56.66 91 GLU B O 1
ATOM 2530 N N . ALA B 1 92 ? -26.391 3.641 8.383 1 54.78 92 ALA B N 1
ATOM 2531 C CA . ALA B 1 92 ? -25.938 2.625 7.434 1 54.78 92 ALA B CA 1
ATOM 2532 C C . ALA B 1 92 ? -25.891 3.182 6.016 1 54.78 92 ALA B C 1
ATOM 2534 O O . ALA B 1 92 ? -25.062 2.754 5.199 1 54.78 92 ALA B O 1
ATOM 2535 N N . LYS B 1 93 ? -26.797 4.113 5.582 1 56.84 93 LYS B N 1
ATOM 2536 C CA . LYS B 1 93 ? -26.953 4.523 4.191 1 56.84 93 LYS B CA 1
ATOM 2537 C C . LYS B 1 93 ? -25.891 5.543 3.791 1 56.84 93 LYS B C 1
ATOM 2539 O O . LYS B 1 93 ? -25.234 6.125 4.652 1 56.84 93 LYS B O 1
ATOM 2544 N N . MET B 1 94 ? -25.922 5.609 2.342 1 61.25 94 MET B N 1
ATOM 2545 C CA . MET B 1 94 ? -25.016 6.613 1.771 1 61.25 94 MET B CA 1
ATOM 2546 C C . MET B 1 94 ? -25.094 7.918 2.555 1 61.25 94 MET B C 1
ATOM 2548 O O . MET B 1 94 ? -26.172 8.516 2.666 1 61.25 94 MET B O 1
ATOM 2552 N N . ARG B 1 95 ? -23.891 8.273 3.311 1 75.31 95 ARG B N 1
ATOM 2553 C CA . ARG B 1 95 ? -23.875 9.445 4.176 1 75.31 95 ARG B CA 1
ATOM 2554 C C . ARG B 1 95 ? -23.156 10.609 3.504 1 75.31 95 ARG B C 1
ATOM 2556 O O . ARG B 1 95 ? -22.156 10.398 2.795 1 75.31 95 ARG B O 1
ATOM 2563 N N . CYS B 1 96 ? -23.984 11.594 3.215 1 85.25 96 CYS B N 1
ATOM 2564 C CA . CYS B 1 96 ? -23.328 12.844 2.863 1 85.25 96 CYS B CA 1
ATOM 2565 C C . CYS B 1 96 ? -22.906 13.609 4.113 1 85.25 96 CYS B C 1
ATOM 2567 O O . CYS B 1 96 ? -23.734 13.922 4.973 1 85.25 96 CYS B O 1
ATOM 2569 N N . ILE B 1 97 ? -21.641 13.797 4.277 1 91.5 97 ILE B N 1
ATOM 2570 C CA . ILE B 1 97 ? -21.062 14.469 5.438 1 91.5 97 ILE B CA 1
ATOM 2571 C C . ILE B 1 97 ? -20.453 15.797 5.008 1 91.5 97 ILE B C 1
ATOM 2573 O O . ILE B 1 97 ? -19.641 15.844 4.086 1 91.5 97 ILE B O 1
ATOM 2577 N N . THR B 1 98 ? -20.828 16.844 5.609 1 93.12 98 THR B N 1
ATOM 2578 C CA . THR B 1 98 ? -20.266 18.156 5.309 1 93.12 98 THR B CA 1
ATOM 2579 C C . THR B 1 98 ? -19.141 18.484 6.277 1 93.12 98 THR B C 1
ATOM 2581 O O . THR B 1 98 ? -19.312 18.391 7.492 1 93.12 98 THR B O 1
ATOM 2584 N N . LEU B 1 99 ? -18.047 18.875 5.727 1 92.94 99 LEU B N 1
ATOM 2585 C CA . LEU B 1 99 ? -16.891 19.297 6.52 1 92.94 99 LEU B CA 1
ATOM 2586 C C . LEU B 1 99 ? -16.672 20.812 6.398 1 92.94 99 LEU B C 1
ATOM 2588 O O . LEU B 1 99 ? -16.625 21.344 5.289 1 92.94 99 LEU B O 1
ATOM 2592 N N . HIS B 1 100 ? -16.484 21.484 7.531 1 91.12 100 HIS B N 1
ATOM 2593 C CA . HIS B 1 100 ? -16.422 22.938 7.512 1 91.12 100 HIS B CA 1
ATOM 2594 C C . HIS B 1 100 ? -15.031 23.438 7.844 1 91.12 100 HIS B C 1
ATOM 2596 O O . HIS B 1 100 ? -14.688 24.594 7.555 1 91.12 100 HIS B O 1
ATOM 2602 N N . ASP B 1 101 ? -14.164 22.719 8.383 1 90.06 101 ASP B N 1
ATOM 2603 C CA . ASP B 1 101 ? -12.898 23.203 8.938 1 90.06 101 ASP B CA 1
ATOM 2604 C C . ASP B 1 101 ? -11.719 22.734 8.086 1 90.06 101 ASP B C 1
ATOM 2606 O O . ASP B 1 101 ? -10.609 22.562 8.602 1 90.06 101 ASP B O 1
ATOM 2610 N N . ILE B 1 102 ? -12.031 22.469 6.785 1 94.5 102 ILE B N 1
ATOM 2611 C CA . ILE B 1 102 ? -10.953 22.016 5.91 1 94.5 102 ILE B CA 1
ATOM 2612 C C . ILE B 1 102 ? -11.18 22.547 4.496 1 94.5 102 ILE B C 1
ATOM 2614 O O . ILE B 1 102 ? -12.32 22.625 4.035 1 94.5 102 ILE B O 1
ATOM 2618 N N . LYS B 1 103 ? -10.094 22.906 3.838 1 94.88 103 LYS B N 1
ATOM 2619 C CA . LYS B 1 103 ? -10.172 23.375 2.453 1 94.88 103 LYS B CA 1
ATOM 2620 C C . LYS B 1 103 ? -10.312 22.203 1.49 1 94.88 103 LYS B C 1
ATOM 2622 O O . LYS B 1 103 ? -9.797 21.109 1.75 1 94.88 103 LYS B O 1
ATOM 2627 N N . PRO B 1 104 ? -10.922 22.453 0.335 1 96 104 PRO B N 1
ATOM 2628 C CA . PRO B 1 104 ? -11.133 21.359 -0.63 1 96 104 PRO B CA 1
ATOM 2629 C C . PRO B 1 104 ? -9.828 20.734 -1.101 1 96 104 PRO B C 1
ATOM 2631 O O . PRO B 1 104 ? -9.711 19.5 -1.112 1 96 104 PRO B O 1
ATOM 2634 N N . LYS B 1 105 ? -8.875 21.531 -1.454 1 94.38 105 LYS B N 1
ATOM 2635 C CA . LYS B 1 105 ? -7.598 21 -1.934 1 94.38 105 LYS B CA 1
ATOM 2636 C C . LYS B 1 105 ? -6.906 20.188 -0.853 1 94.38 105 LYS B C 1
ATOM 2638 O O . LYS B 1 105 ? -6.344 19.125 -1.139 1 94.38 105 LYS B O 1
ATOM 2643 N N . THR B 1 106 ? -6.934 20.641 0.361 1 96.31 106 THR B N 1
ATOM 2644 C CA . THR B 1 106 ? -6.348 19.922 1.483 1 96.31 106 THR B CA 1
ATOM 2645 C C . THR B 1 106 ? -7.02 18.578 1.669 1 96.31 106 THR B C 1
ATOM 2647 O O . THR B 1 106 ? -6.344 17.547 1.827 1 96.31 106 THR B O 1
ATOM 2650 N N . PHE B 1 107 ? -8.336 18.609 1.576 1 97.5 107 PHE B N 1
ATOM 2651 C CA . PHE B 1 107 ? -9.07 17.359 1.77 1 97.5 107 PHE B CA 1
ATOM 2652 C C . PHE B 1 107 ? -8.797 16.391 0.634 1 97.5 107 PHE B C 1
ATOM 2654 O O . PHE B 1 107 ? -8.688 15.18 0.859 1 97.5 107 PHE B O 1
ATOM 2661 N N . GLN B 1 108 ? -8.711 16.906 -0.489 1 96.62 108 GLN B N 1
ATOM 2662 C CA . GLN B 1 108 ? -8.406 16.062 -1.646 1 96.62 108 GLN B CA 1
ATOM 2663 C C . GLN B 1 108 ? -7.082 15.328 -1.454 1 96.62 108 GLN B C 1
ATOM 2665 O O . GLN B 1 108 ? -7.008 14.117 -1.676 1 96.62 108 GLN B O 1
ATOM 2670 N N . VAL B 1 109 ? -6.031 16.031 -1.058 1 96.56 109 VAL B N 1
ATOM 2671 C CA . VAL B 1 109 ? -4.715 15.438 -0.85 1 96.56 109 VAL B CA 1
ATOM 2672 C C . VAL B 1 109 ? -4.766 14.461 0.322 1 96.56 109 VAL B C 1
ATOM 2674 O O . VAL B 1 109 ? -4.191 13.375 0.256 1 96.56 109 VAL B O 1
ATOM 2677 N N . LEU B 1 110 ? -5.496 14.867 1.357 1 97.75 110 LEU B N 1
ATOM 2678 C CA . LEU B 1 110 ? -5.672 14.008 2.525 1 97.75 110 LEU B CA 1
ATOM 2679 C C . LEU B 1 110 ? -6.32 12.688 2.135 1 97.75 110 LEU B C 1
ATOM 2681 O O . LEU B 1 110 ? -5.832 11.617 2.51 1 97.75 110 LEU B O 1
ATOM 2685 N N . LEU B 1 111 ? -7.367 12.805 1.389 1 97.38 111 LEU B N 1
ATOM 2686 C CA . LEU B 1 111 ? -8.109 11.633 0.951 1 97.38 111 LEU B CA 1
ATOM 2687 C C . LEU B 1 111 ? -7.234 10.711 0.109 1 97.38 111 LEU B C 1
ATOM 2689 O O . LEU B 1 111 ? -7.203 9.5 0.332 1 97.38 111 LEU B O 1
ATOM 2693 N N . ARG B 1 112 ? -6.574 11.289 -0.822 1 96.62 112 ARG B N 1
ATOM 2694 C CA . ARG B 1 112 ? -5.695 10.492 -1.671 1 96.62 112 ARG B CA 1
ATOM 2695 C C . ARG B 1 112 ? -4.605 9.812 -0.847 1 96.62 112 ARG B C 1
ATOM 2697 O O . ARG B 1 112 ? -4.262 8.656 -1.095 1 96.62 112 ARG B O 1
ATOM 2704 N N . PHE B 1 113 ? -4.035 10.477 0.095 1 97.25 113 PHE B N 1
ATOM 2705 C CA . PHE B 1 113 ? -3.02 9.898 0.964 1 97.25 113 PHE B CA 1
ATOM 2706 C C . PHE B 1 113 ? -3.561 8.672 1.692 1 97.25 113 PHE B C 1
ATOM 2708 O O . PHE B 1 113 ? -2.863 7.668 1.832 1 97.25 113 PHE B O 1
ATOM 2715 N N . MET B 1 114 ? -4.754 8.773 2.146 1 96.69 114 MET B N 1
ATOM 2716 C CA . MET B 1 114 ? -5.332 7.664 2.9 1 96.69 114 MET B CA 1
ATOM 2717 C C . MET B 1 114 ? -5.473 6.422 2.027 1 96.69 114 MET B C 1
ATOM 2719 O O . MET B 1 114 ? -5.48 5.301 2.533 1 96.69 114 MET B O 1
ATOM 2723 N N . TYR B 1 115 ? -5.551 6.641 0.761 1 95.19 115 TYR B N 1
ATOM 2724 C CA . TYR B 1 115 ? -5.645 5.516 -0.161 1 95.19 115 TYR B CA 1
ATOM 2725 C C . TYR B 1 115 ? -4.262 5.043 -0.587 1 95.19 115 TYR B C 1
ATOM 2727 O O . TYR B 1 115 ? -4.02 3.84 -0.718 1 95.19 115 TYR B O 1
ATOM 2735 N N . THR B 1 116 ? -3.373 5.949 -0.759 1 94.75 116 THR B N 1
ATOM 2736 C CA . THR B 1 116 ? -2.15 5.613 -1.481 1 94.75 116 THR B CA 1
ATOM 2737 C C . THR B 1 116 ? -0.938 5.688 -0.557 1 94.75 116 THR B C 1
ATOM 2739 O O . THR B 1 116 ? 0.129 5.164 -0.881 1 94.75 116 THR B O 1
ATOM 2742 N N . ASP B 1 117 ? -1.08 6.438 0.535 1 95.31 117 ASP B N 1
ATOM 2743 C CA . ASP B 1 117 ? 0.008 6.684 1.478 1 95.31 117 ASP B CA 1
ATOM 2744 C C . ASP B 1 117 ? 1.117 7.512 0.834 1 95.31 117 ASP B C 1
ATOM 2746 O O . ASP B 1 117 ? 2.293 7.344 1.161 1 95.31 117 ASP B O 1
ATOM 2750 N N . GLU B 1 118 ? 0.712 8.344 -0.124 1 93.94 118 GLU B N 1
ATOM 2751 C CA . GLU B 1 118 ? 1.685 9.164 -0.839 1 93.94 118 GLU B CA 1
ATOM 2752 C C . GLU B 1 118 ? 1.247 10.625 -0.881 1 93.94 118 GLU B C 1
ATOM 2754 O O . GLU B 1 118 ? 0.059 10.922 -1.026 1 93.94 118 GLU B O 1
ATOM 2759 N N . LEU B 1 119 ? 2.23 11.469 -0.721 1 93.62 119 LEU B N 1
ATOM 2760 C CA . LEU B 1 119 ? 1.995 12.891 -0.935 1 93.62 119 LEU B CA 1
ATOM 2761 C C . LEU B 1 119 ? 2.236 13.273 -2.393 1 93.62 119 LEU B C 1
ATOM 2763 O O . LEU B 1 119 ? 2.982 12.594 -3.1 1 93.62 119 LEU B O 1
ATOM 2767 N N . PRO B 1 120 ? 1.556 14.344 -2.793 1 89.25 120 PRO B N 1
ATOM 2768 C CA . PRO B 1 120 ? 1.855 14.797 -4.152 1 89.25 120 PRO B CA 1
ATOM 2769 C C . PRO B 1 120 ? 3.318 15.203 -4.332 1 89.25 120 PRO B C 1
ATOM 2771 O O . PRO B 1 120 ? 3.943 15.703 -3.393 1 89.25 120 PRO B O 1
ATOM 2774 N N . ARG B 1 121 ? 3.758 14.883 -5.539 1 82.56 121 ARG B N 1
ATOM 2775 C CA . ARG B 1 121 ? 5.113 15.305 -5.871 1 82.56 121 ARG B CA 1
ATOM 2776 C C . ARG B 1 121 ? 5.191 16.828 -6.012 1 82.56 121 ARG B C 1
ATOM 2778 O O . ARG B 1 121 ? 4.195 17.484 -6.324 1 82.56 121 ARG B O 1
ATOM 2785 N N . ASP B 1 122 ? 6.379 17.281 -5.73 1 75.62 122 ASP B N 1
ATOM 2786 C CA . ASP B 1 122 ? 6.586 18.719 -5.762 1 75.62 122 ASP B CA 1
ATOM 2787 C C . ASP B 1 122 ? 6.156 19.312 -7.102 1 75.62 122 ASP B C 1
ATOM 2789 O O . ASP B 1 122 ? 5.633 20.422 -7.16 1 75.62 122 ASP B O 1
ATOM 2793 N N . ASP B 1 123 ? 6.41 18.578 -8.125 1 74.44 123 ASP B N 1
ATOM 2794 C CA . ASP B 1 123 ? 6.082 19.062 -9.461 1 74.44 123 ASP B CA 1
ATOM 2795 C C . ASP B 1 123 ? 4.57 19.109 -9.672 1 74.44 123 ASP B C 1
ATOM 2797 O O . ASP B 1 123 ? 4.082 19.781 -10.586 1 74.44 123 ASP B O 1
ATOM 2801 N N . GLU B 1 124 ? 3.873 18.422 -8.875 1 74.06 124 GLU B N 1
ATOM 2802 C CA . GLU B 1 124 ? 2.418 18.375 -8.992 1 74.06 124 GLU B CA 1
ATOM 2803 C C . GLU B 1 124 ? 1.759 19.516 -8.227 1 74.06 124 GLU B C 1
ATOM 2805 O O . GLU B 1 124 ? 0.579 19.797 -8.43 1 74.06 124 GLU B O 1
ATOM 2810 N N . ILE B 1 125 ? 2.633 20.047 -7.371 1 69.31 125 ILE B N 1
ATOM 2811 C CA . ILE B 1 125 ? 2.111 21.141 -6.562 1 69.31 125 ILE B CA 1
ATOM 2812 C C . ILE B 1 125 ? 2.508 22.484 -7.188 1 69.31 125 ILE 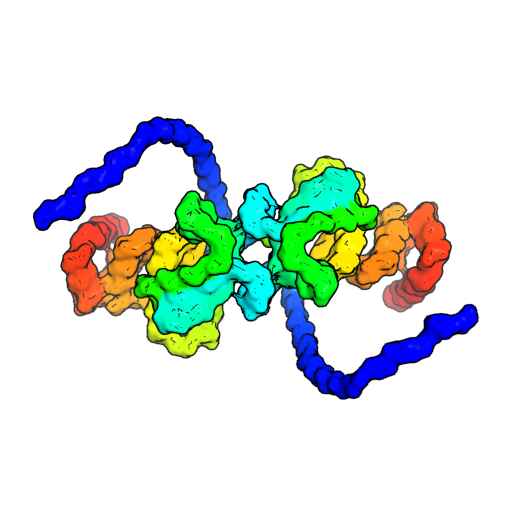B C 1
ATOM 2814 O O . ILE B 1 125 ? 3.639 22.641 -7.648 1 69.31 125 ILE B O 1
ATOM 2818 N N . GLN B 1 126 ? 1.684 23.172 -7.895 1 64.5 126 GLN B N 1
ATOM 2819 C CA . GLN B 1 126 ? 1.885 24.375 -8.695 1 64.5 126 GLN B CA 1
ATOM 2820 C C . GLN B 1 126 ? 2.982 25.266 -8.109 1 64.5 126 GLN B C 1
ATOM 2822 O O . GLN B 1 126 ? 3.922 25.641 -8.805 1 64.5 126 GLN B O 1
ATOM 2827 N N . SER B 1 127 ? 2.748 26.203 -7.18 1 59.22 127 SER B N 1
ATOM 2828 C CA . SER B 1 127 ? 3.707 27.203 -6.719 1 59.22 127 SER B CA 1
ATOM 2829 C C . SER B 1 127 ? 4.184 26.906 -5.301 1 59.22 127 SER B C 1
ATOM 2831 O O . SER B 1 127 ? 3.459 26.281 -4.52 1 59.22 127 SER B O 1
ATOM 2833 N N . SER B 1 128 ? 5.516 27.203 -5.059 1 55.81 128 SER B N 1
ATOM 2834 C CA . SER B 1 128 ? 6.18 26.984 -3.781 1 55.81 128 SER B CA 1
ATOM 2835 C C . SER B 1 128 ? 5.352 27.516 -2.621 1 55.81 128 SER B C 1
ATOM 2837 O O . SER B 1 128 ? 5.199 26.859 -1.595 1 55.81 128 SER B O 1
ATOM 2839 N N . SER B 1 129 ? 4.98 28.844 -2.721 1 55.38 129 SER B N 1
ATOM 2840 C CA . SER B 1 129 ? 4.207 29.453 -1.644 1 55.38 129 SER B CA 1
ATOM 2841 C C . SER B 1 129 ? 2.93 28.672 -1.368 1 55.38 129 SER B C 1
ATOM 2843 O O . SER B 1 129 ? 2.529 28.516 -0.213 1 55.38 129 SER B O 1
ATOM 2845 N N . ASN B 1 130 ? 2.508 28.062 -2.352 1 64.94 130 ASN B N 1
ATOM 2846 C CA . ASN B 1 130 ? 1.271 27.297 -2.27 1 64.94 130 ASN B CA 1
ATOM 2847 C C . ASN B 1 130 ? 1.504 25.922 -1.633 1 64.94 130 ASN B C 1
ATOM 2849 O O . ASN B 1 130 ? 0.622 25.391 -0.957 1 64.94 130 ASN B O 1
ATOM 2853 N N . ASN B 1 131 ? 2.828 25.734 -1.462 1 77.62 131 ASN B N 1
ATOM 2854 C CA . ASN B 1 131 ? 3.154 24.438 -0.901 1 77.62 131 ASN B CA 1
ATOM 2855 C C . ASN B 1 131 ? 3.184 24.469 0.624 1 77.62 131 ASN B C 1
ATOM 2857 O O . ASN B 1 131 ? 2.656 23.562 1.28 1 77.62 131 ASN B O 1
ATOM 2861 N N . ILE B 1 132 ? 3.689 25.656 1.111 1 83.56 132 ILE B N 1
ATOM 2862 C CA . ILE B 1 132 ? 3.787 25.75 2.564 1 83.56 132 ILE B CA 1
ATOM 2863 C C . ILE B 1 132 ? 2.387 25.781 3.174 1 83.56 132 ILE B C 1
ATOM 2865 O O . ILE B 1 132 ? 2.123 25.094 4.168 1 83.56 132 ILE B O 1
ATOM 2869 N N . ASP B 1 133 ? 1.546 26.547 2.539 1 88.75 133 ASP B N 1
ATOM 2870 C CA . ASP B 1 133 ? 0.168 26.625 3.014 1 88.75 133 ASP B CA 1
ATOM 2871 C C . ASP B 1 133 ? -0.512 25.266 2.971 1 88.75 133 ASP B C 1
ATOM 2873 O O . ASP B 1 133 ? -1.194 24.875 3.922 1 88.75 133 ASP B O 1
ATOM 2877 N N . LEU B 1 134 ? -0.292 24.641 1.956 1 92.31 134 LEU B N 1
ATOM 2878 C CA . LEU B 1 134 ? -0.91 23.328 1.788 1 92.31 134 LEU B CA 1
ATOM 2879 C C . LEU B 1 134 ? -0.425 22.359 2.859 1 92.31 134 LEU B C 1
ATOM 2881 O O . LEU B 1 134 ? -1.231 21.688 3.498 1 92.31 134 LEU B O 1
ATOM 2885 N N . PHE B 1 135 ? 0.847 22.375 3.105 1 93.38 135 PHE B N 1
ATOM 2886 C CA . PHE B 1 135 ? 1.397 21.391 4.031 1 93.38 135 PHE B CA 1
ATOM 2887 C C . PHE B 1 135 ? 1.076 21.766 5.473 1 93.38 135 PHE B C 1
ATOM 2889 O O . PHE B 1 135 ? 0.897 20.891 6.324 1 93.38 135 PHE B O 1
ATOM 2896 N N . GLN B 1 136 ? 0.938 23.031 5.703 1 92.25 136 GLN B N 1
ATOM 2897 C CA . GLN B 1 136 ? 0.453 23.438 7.016 1 92.25 136 GLN B CA 1
ATOM 2898 C C . GLN B 1 136 ? -0.973 22.953 7.254 1 92.25 136 GLN B C 1
ATOM 2900 O O . GLN B 1 136 ? -1.274 22.391 8.305 1 92.25 136 GLN B O 1
ATOM 2905 N N . ASN B 1 137 ? -1.782 23.219 6.266 1 94.69 137 ASN B N 1
ATOM 2906 C CA . ASN B 1 137 ? -3.164 22.766 6.367 1 94.69 137 ASN B CA 1
ATOM 2907 C C . ASN B 1 137 ? -3.244 21.234 6.48 1 94.69 137 ASN B C 1
ATOM 2909 O O . ASN B 1 137 ? -4.062 20.719 7.234 1 94.69 137 ASN B O 1
ATOM 2913 N N . LEU B 1 138 ? -2.453 20.594 5.781 1 96.12 138 LEU B N 1
ATOM 2914 C CA . LEU B 1 138 ? -2.426 19.141 5.832 1 96.12 138 LEU B CA 1
ATOM 2915 C C . LEU B 1 138 ? -1.967 18.641 7.199 1 96.12 138 LEU B C 1
ATOM 2917 O O . LEU B 1 138 ? -2.484 17.656 7.711 1 96.12 138 LEU B O 1
ATOM 2921 N N . LEU B 1 139 ? -0.944 19.328 7.738 1 96.06 139 LEU B N 1
ATOM 2922 C CA . LEU B 1 139 ? -0.469 18.969 9.07 1 96.06 139 LEU B CA 1
ATOM 2923 C C . LEU B 1 139 ? -1.597 19.062 10.094 1 96.06 139 LEU B C 1
ATOM 2925 O O . LEU B 1 139 ? -1.777 18.141 10.906 1 96.06 139 LEU B O 1
ATOM 2929 N N . VAL B 1 140 ? -2.35 20.047 9.977 1 94.44 140 VAL B N 1
ATOM 2930 C CA . VAL B 1 140 ? -3.48 20.266 10.875 1 94.44 140 VAL B CA 1
ATOM 2931 C C . VAL B 1 140 ? -4.508 19.156 10.688 1 94.44 140 VAL B C 1
ATOM 2933 O O . VAL B 1 140 ? -4.965 18.562 11.664 1 94.44 140 VAL B O 1
ATOM 2936 N N . ALA B 1 141 ? -4.836 18.875 9.531 1 96.44 141 ALA B N 1
ATOM 2937 C CA . ALA B 1 141 ? -5.812 17.844 9.227 1 96.44 141 ALA B CA 1
ATOM 2938 C C . ALA B 1 141 ? -5.32 16.469 9.688 1 96.44 141 ALA B C 1
ATOM 2940 O O . ALA B 1 141 ? -6.094 15.68 10.234 1 96.44 141 ALA B O 1
ATOM 2941 N N . ALA B 1 142 ? -4.066 16.266 9.422 1 97.12 142 ALA B N 1
ATOM 2942 C CA . ALA B 1 142 ? -3.477 14.992 9.844 1 97.12 142 ALA B CA 1
ATOM 2943 C C . ALA B 1 142 ? -3.596 14.805 11.352 1 97.12 142 ALA B C 1
ATOM 2945 O O . ALA B 1 142 ? -3.891 13.711 11.828 1 97.12 142 ALA B O 1
ATOM 2946 N N . ASP B 1 143 ? -3.33 15.844 12.055 1 95.06 143 ASP B N 1
ATOM 2947 C CA . ASP B 1 143 ? -3.463 15.805 13.508 1 95.06 143 ASP B CA 1
ATOM 2948 C C . ASP B 1 143 ? -4.914 15.57 13.922 1 95.06 143 ASP B C 1
ATOM 2950 O O . ASP B 1 143 ? -5.188 14.75 14.805 1 95.06 143 ASP B O 1
ATOM 2954 N N . MET B 1 144 ? -5.832 16.188 13.289 1 94.25 144 MET B N 1
ATOM 2955 C CA . MET B 1 144 ? -7.258 16.094 13.594 1 94.25 144 MET B CA 1
ATOM 2956 C C . MET B 1 144 ? -7.77 14.672 13.344 1 94.25 144 MET B C 1
ATOM 2958 O O . MET B 1 144 ? -8.547 14.148 14.141 1 94.25 144 MET B O 1
ATOM 2962 N N . TYR B 1 145 ? -7.305 14.109 12.32 1 95.5 145 TYR B N 1
ATOM 2963 C CA . TYR B 1 145 ? -7.844 12.805 11.945 1 95.5 145 TYR B CA 1
ATOM 2964 C C . TYR B 1 145 ? -6.91 11.688 12.383 1 95.5 145 TYR B C 1
ATOM 2966 O O . TYR B 1 145 ? -7.066 10.539 11.969 1 95.5 145 TYR B O 1
ATOM 2974 N N . HIS B 1 146 ? -5.891 12.016 13.117 1 95.69 146 HIS B N 1
ATOM 2975 C CA . HIS B 1 146 ? -4.957 11.078 13.734 1 95.69 146 HIS B CA 1
ATOM 2976 C C . HIS B 1 146 ? -4.242 10.242 12.688 1 95.69 146 HIS B C 1
ATOM 2978 O O . HIS B 1 146 ? -4.188 9.016 12.797 1 95.69 146 HIS B O 1
ATOM 2984 N N . LEU B 1 147 ? -3.723 10.898 11.742 1 96.44 147 LEU B N 1
ATOM 2985 C CA . LEU B 1 147 ? -2.848 10.305 10.734 1 96.44 147 LEU B CA 1
ATOM 2986 C C . LEU B 1 147 ? -1.39 10.656 11.008 1 96.44 147 LEU B C 1
ATOM 2988 O O . LEU B 1 147 ? -0.855 11.594 10.414 1 96.44 147 LEU B O 1
ATOM 2992 N N . TYR B 1 148 ? -0.805 9.828 11.727 1 94.75 148 TYR B N 1
ATOM 2993 C CA . TYR B 1 148 ? 0.493 10.164 12.297 1 94.75 148 TYR B CA 1
ATOM 2994 C C . TYR B 1 148 ? 1.562 10.242 11.219 1 94.75 148 TYR B C 1
ATOM 2996 O O . TYR B 1 148 ? 2.344 11.195 11.172 1 94.75 148 TYR B O 1
ATOM 3004 N N . ARG B 1 149 ? 1.649 9.258 10.383 1 95.56 149 ARG B N 1
ATOM 3005 C CA . ARG B 1 149 ? 2.662 9.258 9.336 1 95.56 149 ARG B CA 1
ATOM 3006 C C . ARG B 1 149 ? 2.52 10.492 8.445 1 95.56 149 ARG B C 1
ATOM 3008 O O . ARG B 1 149 ? 3.514 11.125 8.086 1 95.56 149 ARG B O 1
ATOM 3015 N N . LEU B 1 150 ? 1.325 10.789 8.07 1 96.94 150 LEU B N 1
ATOM 3016 C CA . LEU B 1 150 ? 1.088 11.977 7.266 1 96.94 150 LEU B CA 1
ATOM 3017 C C . LEU B 1 150 ? 1.575 13.234 7.988 1 96.94 150 LEU B C 1
ATOM 3019 O O . LEU B 1 150 ? 2.184 14.109 7.375 1 96.94 150 LEU B O 1
ATOM 3023 N N . LYS B 1 151 ? 1.254 13.281 9.242 1 96.75 151 LYS B N 1
ATOM 3024 C CA . LYS B 1 151 ? 1.672 14.43 10.039 1 96.75 151 LYS B CA 1
ATOM 3025 C C . LYS B 1 151 ? 3.184 14.625 9.969 1 96.75 151 LYS B C 1
ATOM 3027 O O . LYS B 1 151 ? 3.66 15.734 9.727 1 96.75 151 LYS B O 1
ATOM 3032 N N . LEU B 1 152 ? 3.926 13.602 10.086 1 96.31 152 LEU B N 1
ATOM 3033 C CA . LEU B 1 152 ? 5.383 13.68 10.07 1 96.31 152 LEU B CA 1
ATOM 3034 C C . LEU B 1 152 ? 5.887 13.992 8.664 1 96.31 152 LEU B C 1
ATOM 3036 O O . LEU B 1 152 ? 6.871 14.719 8.5 1 96.31 152 LEU B O 1
ATOM 3040 N N . MET B 1 153 ? 5.258 13.445 7.711 1 95.75 153 MET B N 1
ATOM 3041 C CA . MET B 1 153 ? 5.645 13.75 6.336 1 95.75 153 MET B CA 1
ATOM 3042 C C . MET B 1 153 ? 5.469 15.234 6.039 1 95.75 153 MET B C 1
ATOM 3044 O O . MET B 1 153 ? 6.332 15.852 5.414 1 95.75 153 MET B O 1
ATOM 3048 N N . CYS B 1 154 ? 4.367 15.734 6.484 1 95.88 154 CYS B N 1
ATOM 3049 C CA .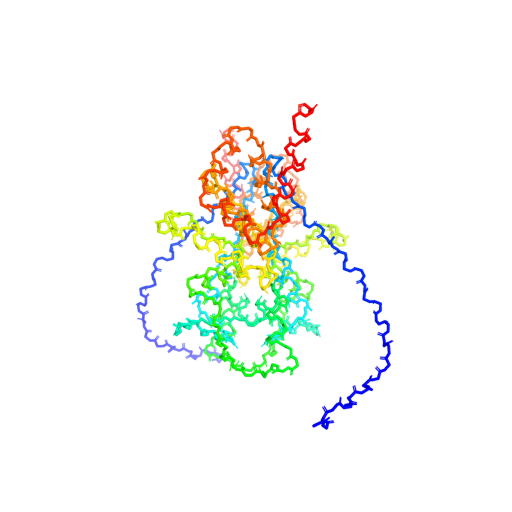 CYS B 1 154 ? 4.121 17.156 6.301 1 95.88 154 CYS B CA 1
ATOM 3050 C C . CYS B 1 154 ? 5.125 18 7.082 1 95.88 154 CYS B C 1
ATOM 3052 O O . CYS B 1 154 ? 5.613 19.016 6.59 1 95.88 154 CYS B O 1
ATOM 3054 N N . ALA B 1 155 ? 5.422 17.547 8.289 1 95.62 155 ALA B N 1
ATOM 3055 C CA . ALA B 1 155 ? 6.434 18.219 9.102 1 95.62 155 ALA B CA 1
ATOM 3056 C C . ALA B 1 155 ? 7.766 18.297 8.367 1 95.62 155 ALA B C 1
ATOM 3058 O O . ALA B 1 155 ? 8.43 19.344 8.367 1 95.62 155 ALA B O 1
ATOM 3059 N N . ARG B 1 156 ? 8.109 17.25 7.754 1 94.31 156 ARG B N 1
ATOM 3060 C CA . ARG B 1 156 ? 9.367 17.203 7.012 1 94.31 156 ARG B CA 1
ATOM 3061 C C . ARG B 1 156 ? 9.344 18.203 5.848 1 94.31 156 ARG B C 1
ATOM 3063 O O . ARG B 1 156 ? 10.328 18.906 5.609 1 94.31 156 ARG B O 1
ATOM 3070 N N . LYS B 1 157 ? 8.289 18.219 5.16 1 92.56 157 LYS B N 1
ATOM 3071 C CA . LYS B 1 157 ? 8.172 19.156 4.047 1 92.56 157 LYS B CA 1
ATOM 3072 C C . LYS B 1 157 ? 8.273 20.594 4.531 1 92.56 157 LYS B C 1
ATOM 3074 O O . LYS B 1 157 ? 8.906 21.438 3.879 1 92.56 157 LYS B O 1
ATOM 3079 N N . LEU B 1 158 ? 7.66 20.891 5.602 1 92.62 158 LEU B N 1
ATOM 3080 C CA . LEU B 1 158 ? 7.734 22.234 6.172 1 92.62 158 LEU B CA 1
ATOM 3081 C C . LEU B 1 158 ? 9.156 22.547 6.621 1 92.62 158 LEU B C 1
ATOM 3083 O O . LEU B 1 158 ? 9.633 23.672 6.418 1 92.62 158 LEU B O 1
ATOM 3087 N N . TRP B 1 159 ? 9.75 21.547 7.141 1 93.38 159 TRP B N 1
ATOM 3088 C CA . TRP B 1 159 ? 11.125 21.734 7.598 1 93.38 159 TRP B CA 1
ATOM 3089 C C . TRP B 1 159 ? 12.039 22.094 6.434 1 93.38 159 TRP B C 1
ATOM 3091 O O . TRP B 1 159 ? 12.945 22.922 6.586 1 93.38 159 TRP B O 1
ATOM 3101 N N . ASP B 1 160 ? 11.789 21.516 5.34 1 90.31 160 ASP B N 1
ATOM 3102 C CA . ASP B 1 160 ? 12.602 21.781 4.152 1 90.31 160 ASP B CA 1
ATOM 3103 C C . ASP B 1 160 ? 12.539 23.25 3.75 1 90.31 160 ASP B C 1
ATOM 3105 O O . ASP B 1 160 ? 13.422 23.75 3.051 1 90.31 160 ASP B O 1
ATOM 3109 N N . CYS B 1 161 ? 11.562 23.969 4.238 1 86.75 161 CYS B N 1
ATOM 3110 C CA . CYS B 1 161 ? 11.375 25.359 3.834 1 86.75 161 CYS B CA 1
ATOM 3111 C C . CYS B 1 161 ? 11.758 26.312 4.957 1 86.75 161 CYS B C 1
ATOM 3113 O O . CYS B 1 161 ? 11.555 27.531 4.848 1 86.75 161 CYS B O 1
ATOM 3115 N N . VAL B 1 162 ? 12.305 25.812 5.922 1 93.06 162 VAL B N 1
ATOM 3116 C CA . VAL B 1 162 ? 12.602 26.625 7.094 1 93.06 162 VAL B CA 1
ATOM 3117 C C . VAL B 1 162 ? 13.859 27.453 6.844 1 93.06 162 VAL B C 1
ATOM 3119 O O . VAL B 1 162 ? 14.828 26.969 6.25 1 93.06 162 VAL B O 1
ATOM 3122 N N . SER B 1 163 ? 13.859 28.594 7.137 1 95 163 SER B N 1
ATOM 3123 C CA . SER B 1 163 ? 14.977 29.531 7.203 1 95 163 SER B CA 1
ATOM 3124 C C . SER B 1 163 ? 14.961 30.312 8.508 1 95 163 SER B C 1
ATOM 3126 O O . SER B 1 163 ? 14.023 30.188 9.297 1 95 163 SER B O 1
ATOM 3128 N N . ALA B 1 164 ? 15.984 31.094 8.664 1 96 164 ALA B N 1
ATOM 3129 C CA . ALA B 1 164 ? 16.031 31.922 9.859 1 96 164 ALA B CA 1
ATOM 3130 C C . ALA B 1 164 ? 14.859 32.906 9.898 1 96 164 ALA B C 1
ATOM 3132 O O . ALA B 1 164 ? 14.367 33.25 10.977 1 96 164 ALA B O 1
ATOM 3133 N N . GLU B 1 165 ? 14.367 33.25 8.711 1 95 165 GLU B N 1
ATOM 3134 C CA . GLU B 1 165 ? 13.289 34.25 8.602 1 95 165 GLU B CA 1
ATOM 3135 C C . GLU B 1 165 ? 11.93 33.594 8.867 1 95 165 GLU B C 1
ATOM 3137 O O . GLU B 1 165 ? 10.992 34.281 9.305 1 95 165 GLU B O 1
ATOM 3142 N N . THR B 1 166 ? 11.859 32.25 8.719 1 93.5 166 THR B N 1
ATOM 3143 C CA . THR B 1 166 ? 10.539 31.641 8.758 1 93.5 166 THR B CA 1
ATOM 3144 C C . THR B 1 166 ? 10.422 30.688 9.938 1 93.5 166 THR B C 1
ATOM 3146 O O . THR B 1 166 ? 9.328 30.219 10.258 1 93.5 166 THR B O 1
ATOM 3149 N N . VAL B 1 167 ? 11.469 30.375 10.68 1 96.69 167 VAL B N 1
ATOM 3150 C CA . VAL B 1 167 ? 11.531 29.328 11.688 1 96.69 167 VAL B CA 1
ATOM 3151 C C . VAL B 1 167 ? 10.539 29.625 12.812 1 96.69 167 VAL B C 1
ATOM 3153 O O . VAL B 1 167 ? 9.906 28.719 13.352 1 96.69 167 VAL B O 1
ATOM 3156 N N . ALA B 1 168 ? 10.328 30.859 13.148 1 96.06 168 ALA B N 1
ATOM 3157 C CA . ALA B 1 168 ? 9.414 31.219 14.234 1 96.06 168 ALA B CA 1
ATOM 3158 C C . ALA B 1 168 ? 7.973 30.891 13.867 1 96.06 168 ALA B C 1
ATOM 3160 O O . ALA B 1 168 ? 7.211 30.406 14.703 1 96.06 168 ALA B O 1
ATOM 3161 N N . GLU B 1 169 ? 7.633 31.156 12.656 1 93.5 169 GLU B N 1
ATOM 3162 C CA . GLU B 1 169 ? 6.289 30.844 12.18 1 93.5 169 GLU B CA 1
ATOM 3163 C C . GLU B 1 169 ? 6.043 29.344 12.172 1 93.5 169 GLU B C 1
ATOM 3165 O O . GLU B 1 169 ? 4.98 28.875 12.594 1 93.5 169 GLU B O 1
ATOM 3170 N N . VAL B 1 170 ? 6.984 28.641 11.719 1 94.25 170 VAL B N 1
ATOM 3171 C CA . VAL B 1 170 ? 6.867 27.188 11.656 1 94.25 170 VAL B CA 1
ATOM 3172 C C . VAL B 1 170 ? 6.793 26.609 13.062 1 94.25 170 VAL B C 1
ATOM 3174 O O . VAL B 1 170 ? 6.043 25.672 13.32 1 94.25 170 VAL B O 1
ATOM 3177 N N . LEU B 1 171 ? 7.578 27.172 13.961 1 95.5 171 LEU B N 1
ATOM 3178 C CA . LEU B 1 171 ? 7.535 26.75 15.359 1 95.5 171 LEU B CA 1
ATOM 3179 C C . LEU B 1 171 ? 6.141 26.953 15.945 1 95.5 171 LEU B C 1
ATOM 3181 O O . LEU B 1 171 ? 5.648 26.109 16.703 1 95.5 171 LEU B O 1
ATOM 3185 N N . SER B 1 172 ? 5.496 28.062 15.625 1 94.38 172 SER B N 1
ATOM 3186 C CA . SER B 1 172 ? 4.133 28.312 16.078 1 94.38 172 SER B CA 1
ATOM 3187 C C . SER B 1 172 ? 3.184 27.219 15.586 1 94.38 172 SER B C 1
ATOM 3189 O O . SER B 1 172 ? 2.346 26.734 16.359 1 94.38 172 SER B O 1
ATOM 3191 N N . CYS B 1 173 ? 3.369 26.844 14.398 1 91.62 173 CYS B N 1
ATOM 3192 C CA . CYS B 1 173 ? 2.549 25.781 13.82 1 91.62 173 CYS B CA 1
ATOM 3193 C C . CYS B 1 173 ? 2.779 24.453 14.539 1 91.62 173 CYS B C 1
ATOM 3195 O O . CYS B 1 173 ? 1.823 23.766 14.891 1 91.62 173 CYS B O 1
ATOM 3197 N N . ALA B 1 174 ? 4.012 24.141 14.75 1 95.31 174 ALA B N 1
ATOM 3198 C CA . ALA B 1 174 ? 4.363 22.891 15.414 1 95.31 174 ALA B CA 1
ATOM 3199 C C . ALA B 1 174 ? 3.76 22.828 16.812 1 95.31 174 ALA B C 1
ATOM 3201 O O . ALA B 1 174 ? 3.273 21.781 17.234 1 95.31 174 ALA B O 1
ATOM 3202 N N . GLU B 1 175 ? 3.818 23.938 17.5 1 94.88 175 GLU B N 1
ATOM 3203 C CA . GLU B 1 175 ? 3.27 24 18.844 1 94.88 175 GLU B CA 1
ATOM 3204 C C . GLU B 1 175 ? 1.745 23.922 18.828 1 94.88 175 GLU B C 1
ATOM 3206 O O . GLU B 1 175 ? 1.149 23.172 19.609 1 94.88 175 GLU B O 1
ATOM 3211 N N . MET B 1 176 ? 1.125 24.594 18.016 1 91.81 176 MET B N 1
ATOM 3212 C CA . MET B 1 176 ? -0.33 24.672 17.922 1 91.81 176 MET B CA 1
ATOM 3213 C C . MET B 1 176 ? -0.94 23.312 17.625 1 91.81 176 MET B C 1
ATOM 3215 O O . MET B 1 176 ? -1.991 22.969 18.156 1 91.81 176 MET B O 1
ATOM 3219 N N . TYR B 1 177 ? -0.273 22.547 16.812 1 90.25 177 TYR B N 1
ATOM 3220 C CA . TYR B 1 177 ? -0.884 21.312 16.344 1 90.25 177 TYR B CA 1
ATOM 3221 C C . TYR B 1 177 ? -0.112 20.094 16.844 1 90.25 177 TYR B C 1
ATOM 3223 O O . TYR B 1 177 ? -0.086 19.062 16.188 1 90.25 177 TYR B O 1
ATOM 3231 N N . ASN B 1 178 ? 0.64 20.297 17.859 1 91.12 178 ASN B N 1
ATOM 3232 C CA . ASN B 1 178 ? 1.248 19.234 18.656 1 91.12 178 ASN B CA 1
ATOM 3233 C C . ASN B 1 178 ? 2.164 18.359 17.812 1 91.12 178 ASN B C 1
ATOM 3235 O O . ASN B 1 178 ? 2.072 17.125 17.859 1 91.12 178 ASN B O 1
ATOM 3239 N N . CYS B 1 179 ? 2.939 18.969 17.047 1 94.69 179 CYS B N 1
ATOM 3240 C CA . CYS B 1 179 ? 3.957 18.234 16.312 1 94.69 179 CYS B CA 1
ATOM 3241 C C . CYS B 1 179 ? 5.316 18.344 17 1 94.69 179 CYS B C 1
ATOM 3243 O O . CYS B 1 179 ? 6.117 19.219 16.641 1 94.69 179 CYS B O 1
ATOM 3245 N N . SER B 1 180 ? 5.613 17.453 17.859 1 95.12 180 SER B N 1
ATOM 3246 C CA . SER B 1 180 ? 6.793 17.516 18.719 1 95.12 180 SER B CA 1
ATOM 3247 C C . SER B 1 180 ? 8.078 17.375 17.906 1 95.12 180 SER B C 1
ATOM 3249 O O . SER B 1 180 ? 9.086 18 18.219 1 95.12 180 SER B O 1
ATOM 3251 N N . GLU B 1 181 ? 8.047 16.594 16.906 1 95 181 GLU B N 1
ATOM 3252 C CA . GLU B 1 181 ? 9.234 16.359 16.094 1 95 181 GLU B CA 1
ATOM 3253 C C . GLU B 1 181 ? 9.664 17.625 15.375 1 95 181 GLU B C 1
ATOM 3255 O O . GLU B 1 181 ? 10.844 18 15.414 1 95 181 GLU B O 1
ATOM 3260 N N . LEU B 1 182 ? 8.734 18.25 14.789 1 96.19 182 LEU B N 1
ATOM 3261 C CA . LEU B 1 182 ? 9.031 19.5 14.094 1 96.19 182 LEU B CA 1
ATOM 3262 C C . LEU B 1 182 ? 9.453 20.578 15.078 1 96.19 182 LEU B C 1
ATOM 3264 O O . LEU B 1 182 ? 10.398 21.328 14.812 1 96.19 182 LEU B O 1
ATOM 3268 N N . LYS B 1 183 ? 8.797 20.609 16.203 1 96.62 183 LYS B N 1
ATOM 3269 C CA . LYS B 1 183 ? 9.133 21.594 17.234 1 96.62 183 LYS B CA 1
ATOM 3270 C C . LYS B 1 183 ? 10.586 21.438 17.688 1 96.62 183 LYS B C 1
ATOM 3272 O O . LYS B 1 183 ? 11.336 22.422 17.719 1 96.62 183 LYS B O 1
ATOM 3277 N N . SER B 1 184 ? 10.914 20.266 17.938 1 96 184 SER B N 1
ATOM 3278 C CA . SER B 1 184 ? 12.258 19.984 18.406 1 96 184 SER B CA 1
ATOM 3279 C C . SER B 1 184 ? 13.305 20.391 17.375 1 96 184 SER B C 1
ATOM 3281 O O . SER B 1 184 ? 14.297 21.031 17.719 1 96 184 SER B O 1
ATOM 3283 N N . THR B 1 185 ? 13.102 20.047 16.203 1 95.81 185 THR B N 1
ATOM 3284 C CA . THR B 1 185 ? 14.031 20.359 15.133 1 95.81 185 THR B CA 1
ATOM 3285 C C . THR B 1 185 ? 14.141 21.875 14.938 1 95.81 185 THR B C 1
ATOM 3287 O O . THR B 1 185 ? 15.242 22.406 14.773 1 95.81 185 THR B O 1
ATOM 3290 N N . CYS B 1 186 ? 13.047 22.547 14.969 1 96.38 186 CYS B N 1
ATOM 3291 C CA . CYS B 1 186 ? 13.031 24 14.82 1 96.38 186 CYS B CA 1
ATOM 3292 C C . CYS B 1 186 ? 13.758 24.672 15.977 1 96.38 186 CYS B C 1
ATOM 3294 O O . CYS B 1 186 ? 14.477 25.656 15.781 1 96.38 186 CYS B O 1
ATOM 3296 N N . LEU B 1 187 ? 13.586 24.125 17.156 1 96.75 187 LEU B N 1
ATOM 3297 C CA . LEU B 1 187 ? 14.258 24.688 18.312 1 96.75 187 LEU B CA 1
ATOM 3298 C C . LEU B 1 187 ? 15.773 24.562 18.172 1 96.75 187 LEU B C 1
ATOM 3300 O O . LEU B 1 187 ? 16.5 25.516 18.422 1 96.75 187 LEU B O 1
ATOM 3304 N N . ASP B 1 188 ? 16.172 23.438 17.703 1 95.25 188 ASP B N 1
ATOM 3305 C CA . ASP B 1 188 ? 17.609 23.219 17.516 1 95.25 188 ASP B CA 1
ATOM 3306 C C . ASP B 1 188 ? 18.172 24.188 16.484 1 95.25 188 ASP B C 1
ATOM 3308 O O . ASP B 1 188 ? 19.297 24.672 16.641 1 95.25 188 ASP B O 1
ATOM 3312 N N . TYR B 1 189 ? 17.484 24.359 15.516 1 95.75 189 TYR B N 1
ATOM 3313 C CA . TYR B 1 189 ? 17.891 25.297 14.469 1 95.75 189 TYR B CA 1
ATOM 3314 C C . TYR B 1 189 ? 17.875 26.734 14.984 1 95.75 189 TYR B C 1
ATOM 3316 O O . TYR B 1 189 ? 18.797 27.5 14.727 1 95.75 189 TYR B O 1
ATOM 3324 N N . PHE B 1 190 ? 16.875 27.062 15.703 1 96.19 190 PHE B N 1
ATOM 3325 C CA . PHE B 1 190 ? 16.609 28.422 16.188 1 96.19 190 PHE B CA 1
ATOM 3326 C C . PHE B 1 190 ? 17.719 28.891 17.109 1 96.19 190 PHE B C 1
ATOM 3328 O O . PHE B 1 190 ? 18.156 30.047 17.031 1 96.19 190 PHE B O 1
ATOM 3335 N N . VAL B 1 191 ? 18.312 28.016 17.922 1 95.38 191 VAL B N 1
ATOM 3336 C CA . VAL B 1 191 ? 19.172 28.422 19.031 1 95.38 191 VAL B CA 1
ATOM 3337 C C . VAL B 1 191 ? 20.594 28.641 18.516 1 95.38 191 VAL B C 1
ATOM 3339 O O . VAL B 1 191 ? 21.438 29.203 19.234 1 95.38 191 VAL B O 1
ATOM 3342 N N . LEU B 1 192 ? 20.844 28.125 17.344 1 94.25 192 LEU B N 1
ATOM 3343 C CA . LEU B 1 192 ? 22.141 28.453 16.766 1 94.25 192 LEU B CA 1
ATOM 3344 C C . LEU B 1 192 ? 22.312 29.969 16.641 1 94.25 192 LEU B C 1
ATOM 3346 O O . LEU B 1 192 ? 21.391 30.656 16.219 1 94.25 192 LEU B O 1
ATOM 3350 N N . GLU B 1 193 ? 23.5 30.422 16.922 1 92.94 193 GLU B N 1
ATOM 3351 C CA . GLU B 1 193 ? 23.766 31.844 17.062 1 92.94 193 GLU B CA 1
ATOM 3352 C C . GLU B 1 193 ? 23.406 32.594 15.789 1 92.94 193 GLU B C 1
ATOM 3354 O O . GLU B 1 193 ? 22.703 33.625 15.836 1 92.94 193 GLU B O 1
ATOM 3359 N N . GLU B 1 194 ? 23.812 32.094 14.641 1 94.88 194 GLU B N 1
ATOM 3360 C CA . GLU B 1 194 ? 23.578 32.781 13.367 1 94.88 194 GLU B CA 1
ATOM 3361 C C . GLU B 1 194 ? 22.078 32.844 13.047 1 94.88 194 GLU B C 1
ATOM 3363 O O . GLU B 1 194 ? 21.609 33.812 12.461 1 94.88 194 GLU B O 1
ATOM 3368 N N . ASN B 1 195 ? 21.312 31.922 13.445 1 96.44 195 ASN B N 1
ATOM 3369 C CA . ASN B 1 195 ? 19.891 31.859 13.18 1 96.44 195 ASN B CA 1
ATOM 3370 C C . ASN B 1 195 ? 19.094 32.688 14.195 1 96.44 195 ASN B C 1
ATOM 3372 O O . ASN B 1 195 ? 18.141 33.375 13.836 1 96.44 195 ASN B O 1
ATOM 3376 N N . PHE B 1 196 ? 19.594 32.594 15.422 1 96.31 196 PHE B N 1
ATOM 3377 C CA . PHE B 1 196 ? 18.922 33.312 16.5 1 96.31 196 PHE B CA 1
ATOM 3378 C C . PHE B 1 196 ? 18.875 34.812 16.234 1 96.31 196 PHE B C 1
ATOM 3380 O O . PHE B 1 196 ? 17.828 35.438 16.359 1 96.31 196 PHE B O 1
ATOM 3387 N N . LYS B 1 197 ? 19.969 35.312 15.773 1 96.12 197 LYS B N 1
ATOM 3388 C CA . LYS B 1 197 ? 20.094 36.75 15.539 1 96.12 197 LYS B CA 1
ATOM 3389 C C . LYS B 1 197 ? 19.078 37.25 14.508 1 96.12 197 LYS B C 1
ATOM 3391 O O . LYS B 1 197 ? 18.562 38.344 14.625 1 96.12 197 LYS B O 1
ATOM 3396 N N . ILE B 1 198 ? 18.734 36.438 13.656 1 97.62 198 ILE B N 1
ATOM 3397 C CA . ILE B 1 198 ? 17.828 36.781 12.578 1 97.62 198 ILE B CA 1
ATOM 3398 C C . ILE B 1 198 ? 16.391 36.5 13.008 1 97.62 198 ILE B C 1
ATOM 3400 O O . ILE B 1 198 ? 15.516 37.375 12.859 1 97.62 198 ILE B O 1
ATOM 3404 N N . ALA B 1 199 ? 16.094 35.438 13.609 1 97.44 199 ALA B N 1
ATOM 3405 C CA . ALA B 1 199 ? 14.75 34.969 13.93 1 97.44 199 ALA B CA 1
ATOM 3406 C C . ALA B 1 199 ? 14.062 35.875 14.945 1 97.44 199 ALA B C 1
ATOM 3408 O O . ALA B 1 199 ? 12.859 36.094 14.859 1 97.44 199 ALA B O 1
ATOM 3409 N N . VAL B 1 200 ? 14.82 36.469 15.859 1 97 200 VAL B N 1
ATOM 3410 C CA . VAL B 1 200 ? 14.234 37.25 16.938 1 97 200 VAL B CA 1
ATOM 3411 C C . VAL B 1 200 ? 13.758 38.594 16.391 1 97 200 VAL B C 1
ATOM 3413 O O . VAL B 1 200 ? 13.008 39.312 17.062 1 97 200 VAL B O 1
ATOM 3416 N N . LEU B 1 201 ? 14.156 38.906 15.18 1 97.06 201 LEU B N 1
ATOM 3417 C CA . LEU B 1 201 ? 13.805 40.188 14.609 1 97.06 201 LEU B CA 1
ATOM 3418 C C . LEU B 1 201 ? 12.602 40.062 13.688 1 97.06 201 LEU B C 1
ATOM 3420 O O . LEU B 1 201 ? 12.125 41.062 13.141 1 97.06 201 LEU B O 1
ATOM 3424 N N . THR B 1 202 ? 12.086 38.938 13.57 1 96.06 202 THR B N 1
ATOM 3425 C CA . THR B 1 202 ? 10.977 38.688 12.648 1 96.06 202 THR B CA 1
ATOM 3426 C C . THR B 1 202 ? 9.641 38.906 13.352 1 96.06 202 THR B C 1
ATOM 3428 O O . THR B 1 202 ? 9.555 38.844 14.578 1 96.06 202 THR B O 1
ATOM 3431 N N . ASP B 1 203 ? 8.594 39.188 12.555 1 96.25 203 ASP B N 1
ATOM 3432 C CA . ASP B 1 203 ? 7.234 39.25 13.078 1 96.25 203 ASP B CA 1
ATOM 3433 C C . ASP B 1 203 ? 6.785 37.906 13.625 1 96.25 203 ASP B C 1
ATOM 3435 O O . ASP B 1 203 ? 6.008 37.844 14.578 1 96.25 203 ASP B O 1
ATOM 3439 N N . GLY B 1 204 ? 7.32 36.938 13.016 1 95 204 GLY B N 1
ATOM 3440 C CA . GLY B 1 204 ? 6.996 35.594 13.477 1 95 204 GLY B CA 1
ATOM 3441 C C . GLY B 1 204 ? 7.383 35.344 14.922 1 95 204 GLY B C 1
ATOM 3442 O O . GLY B 1 204 ? 6.641 34.719 15.672 1 95 204 GLY B O 1
ATOM 3443 N N . TYR B 1 205 ? 8.508 35.844 15.273 1 96.44 205 TYR B N 1
ATOM 3444 C CA .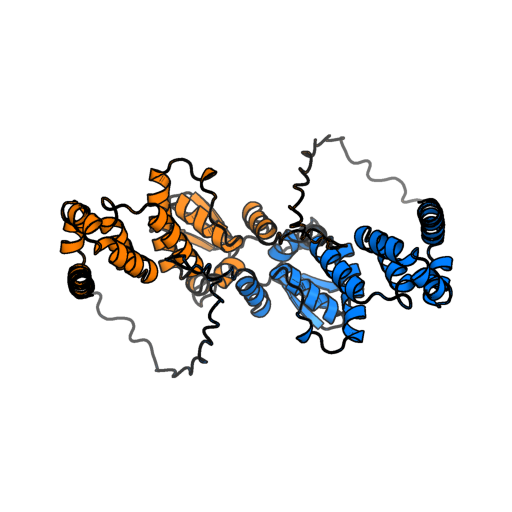 TYR B 1 205 ? 8.961 35.688 16.656 1 96.44 205 TYR B CA 1
ATOM 3445 C C . TYR B 1 205 ? 8.062 36.438 17.609 1 96.44 205 TYR B C 1
ATOM 3447 O O . TYR B 1 205 ? 7.727 35.969 18.688 1 96.44 205 TYR B O 1
ATOM 3455 N N . PHE B 1 206 ? 7.668 37.562 17.203 1 96.62 206 PHE B N 1
ATOM 3456 C CA . PHE B 1 206 ? 6.77 38.375 18.031 1 96.62 206 PHE B CA 1
ATOM 3457 C C . PHE B 1 206 ? 5.449 37.656 18.266 1 96.62 206 PHE B C 1
ATOM 3459 O O . PHE B 1 206 ? 4.934 37.625 19.375 1 96.62 206 PHE B O 1
ATOM 3466 N N . GLN B 1 207 ? 4.945 37.125 17.25 1 95.69 207 GLN B N 1
ATOM 3467 C CA . GLN B 1 207 ? 3.697 36.375 17.359 1 95.69 207 GLN B CA 1
ATOM 3468 C C . GLN B 1 207 ? 3.869 35.156 18.25 1 95.69 207 GLN B C 1
ATOM 3470 O O . GLN B 1 207 ? 2.98 34.812 19.031 1 95.69 207 GLN B O 1
ATOM 3475 N N . LEU B 1 208 ? 4.977 34.531 18.078 1 96.25 208 LEU B N 1
ATOM 3476 C CA . LEU B 1 208 ? 5.305 33.344 18.891 1 96.25 208 LEU B CA 1
ATOM 3477 C C . LEU B 1 208 ? 5.328 33.719 20.375 1 96.25 208 LEU B C 1
ATOM 3479 O O . LEU B 1 208 ? 4.766 33 21.203 1 96.25 208 LEU B O 1
ATOM 3483 N N . MET B 1 209 ? 5.871 34.812 20.719 1 95.88 209 MET B N 1
ATOM 3484 C CA . MET B 1 209 ? 5.945 35.312 22.094 1 95.88 209 MET B CA 1
ATOM 3485 C C . MET B 1 209 ? 4.551 35.531 22.672 1 95.88 209 MET B C 1
ATOM 3487 O O . MET B 1 209 ? 4.293 35.219 23.828 1 95.88 209 MET B O 1
ATOM 3491 N N . GLN B 1 210 ? 3.678 36 21.875 1 96.44 210 GLN B N 1
ATOM 3492 C CA . GLN B 1 210 ? 2.334 36.344 22.328 1 96.44 210 GLN B CA 1
ATOM 3493 C C . GLN B 1 210 ? 1.465 35.094 22.484 1 96.44 210 GLN B C 1
ATOM 3495 O O . GLN B 1 210 ? 0.738 34.969 23.469 1 96.44 210 GLN B O 1
ATOM 3500 N N . SER B 1 211 ? 1.605 34.25 21.609 1 95.88 211 SER B N 1
ATOM 3501 C CA . SER B 1 211 ? 0.668 33.125 21.531 1 95.88 211 SER B CA 1
ATOM 3502 C C . SER B 1 211 ? 1.171 31.922 22.328 1 95.88 211 SER B C 1
ATOM 3504 O O . SER B 1 211 ? 0.375 31.125 22.844 1 95.88 211 SER B O 1
ATOM 3506 N N . PHE B 1 212 ? 2.521 31.797 22.391 1 96.69 212 PHE B N 1
ATOM 3507 C CA . PHE B 1 212 ? 3.074 30.594 23.016 1 96.69 212 PHE B CA 1
ATOM 3508 C C . PHE B 1 212 ? 4.301 30.938 23.859 1 96.69 212 PHE B C 1
ATOM 3510 O O . PHE B 1 212 ? 5.414 30.516 23.547 1 96.69 212 PHE B O 1
ATOM 3517 N N . PRO B 1 213 ? 4.113 31.531 25 1 96.25 213 PRO B N 1
ATOM 3518 C CA . PRO B 1 213 ? 5.23 31.953 25.844 1 96.25 213 PRO B CA 1
ATOM 3519 C C . PRO B 1 213 ? 6.066 30.781 26.344 1 96.25 213 PRO B C 1
ATOM 3521 O O . PRO B 1 213 ? 7.27 30.922 26.578 1 96.25 213 PRO B O 1
ATOM 3524 N N . SER B 1 214 ? 5.43 29.688 26.484 1 96.19 214 SER B N 1
ATOM 3525 C CA . SER B 1 214 ? 6.168 28.516 26.953 1 96.19 214 SER B CA 1
ATOM 3526 C C . SER B 1 214 ? 7.258 28.125 25.969 1 96.19 214 SER B C 1
ATOM 3528 O O . SER B 1 214 ? 8.305 27.609 26.359 1 96.19 214 SER B O 1
ATOM 3530 N N . VAL B 1 215 ? 7.023 28.297 24.719 1 96.88 215 VAL B N 1
ATOM 3531 C CA . VAL B 1 215 ? 8.008 27.953 23.688 1 96.88 215 VAL B CA 1
ATOM 3532 C C . VAL B 1 215 ? 9.211 28.875 23.797 1 96.88 215 VAL B C 1
ATOM 3534 O O . VAL B 1 215 ? 10.352 28.453 23.578 1 96.88 215 VAL B O 1
ATOM 3537 N N . ILE B 1 216 ? 9 30.125 24.156 1 96.12 216 ILE B N 1
ATOM 3538 C CA . ILE B 1 216 ? 10.07 31.094 24.344 1 96.12 216 ILE B CA 1
ATOM 3539 C C . ILE B 1 216 ? 10.977 30.641 25.484 1 96.12 216 ILE B C 1
ATOM 3541 O O . ILE B 1 216 ? 12.203 30.719 25.375 1 96.12 216 ILE B O 1
ATOM 3545 N N . ASP B 1 217 ? 10.328 30.156 26.484 1 96.44 217 ASP B N 1
ATOM 3546 C CA . ASP B 1 217 ? 11.102 29.625 27.609 1 96.44 217 ASP B CA 1
ATOM 3547 C C . ASP B 1 217 ? 11.992 28.469 27.156 1 96.44 217 ASP B C 1
ATOM 3549 O O . ASP B 1 217 ? 13.133 28.344 27.609 1 96.44 217 ASP B O 1
ATOM 3553 N N . GLU B 1 218 ? 11.453 27.656 26.344 1 96 218 GLU B N 1
ATOM 3554 C CA . GLU B 1 218 ? 12.219 26.516 25.844 1 96 218 GLU B CA 1
ATOM 3555 C C . GLU B 1 218 ? 13.406 26.969 25 1 96 218 GLU B C 1
ATOM 3557 O O . GLU B 1 218 ? 14.484 26.391 25.062 1 96 218 GLU B O 1
ATOM 3562 N N . ILE B 1 219 ? 13.242 27.953 24.188 1 95.75 219 ILE B N 1
ATOM 3563 C CA . ILE B 1 219 ? 14.312 28.5 23.359 1 95.75 219 ILE B CA 1
ATOM 3564 C C . ILE B 1 219 ? 15.438 29.016 24.266 1 95.75 219 ILE B C 1
ATOM 3566 O O . ILE B 1 219 ? 16.609 28.703 24.047 1 95.75 219 ILE B O 1
ATOM 3570 N N . ARG B 1 220 ? 15.086 29.75 25.266 1 92.69 220 ARG B N 1
ATOM 3571 C CA . ARG B 1 220 ? 16.062 30.312 26.203 1 92.69 220 ARG B CA 1
ATOM 3572 C C . ARG B 1 220 ? 16.828 29.219 26.938 1 92.69 220 ARG B C 1
ATOM 3574 O O . ARG B 1 220 ? 18.047 29.312 27.094 1 92.69 220 ARG B O 1
ATOM 3581 N N . ALA B 1 221 ? 16.109 28.234 27.344 1 93.56 221 ALA B N 1
ATOM 3582 C CA . ALA B 1 221 ? 16.719 27.125 28.062 1 93.56 221 ALA B CA 1
ATOM 3583 C C . ALA B 1 221 ? 17.719 26.375 27.188 1 93.56 221 ALA B C 1
ATOM 3585 O O . ALA B 1 221 ? 18.812 26.016 27.641 1 93.56 221 ALA B O 1
ATOM 3586 N N . ARG B 1 222 ? 17.406 26.188 25.953 1 91.94 222 ARG B N 1
ATOM 3587 C CA . ARG B 1 222 ? 18.266 25.438 25.031 1 91.94 222 ARG B CA 1
ATOM 3588 C C . ARG B 1 222 ? 19.484 26.25 24.625 1 91.94 222 ARG B C 1
ATOM 3590 O O . ARG B 1 222 ? 20.547 25.703 24.391 1 91.94 222 ARG B O 1
ATOM 3597 N N . ARG B 1 223 ? 19.328 27.516 24.484 1 88.75 223 ARG B N 1
ATOM 3598 C CA . ARG B 1 223 ? 20.438 28.391 24.125 1 88.75 223 ARG B CA 1
ATOM 3599 C C . ARG B 1 223 ? 21.469 28.453 25.234 1 88.75 223 ARG B C 1
ATOM 3601 O O . ARG B 1 223 ? 22.672 28.5 24.969 1 88.75 223 ARG B O 1
ATOM 3608 N N . ARG B 1 224 ? 21.047 28.438 26.469 1 83.44 224 ARG B N 1
ATOM 3609 C CA . ARG B 1 224 ? 21.938 28.438 27.609 1 83.44 224 ARG B CA 1
ATOM 3610 C C . ARG B 1 224 ? 22.797 27.172 27.656 1 83.44 224 ARG B C 1
ATOM 3612 O O . ARG B 1 224 ? 23.969 27.234 28 1 83.44 224 ARG B O 1
ATOM 3619 N N . PHE B 1 225 ? 22.266 26.156 27.297 1 77 225 PHE B N 1
ATOM 3620 C CA . PHE B 1 225 ? 22.969 24.875 27.312 1 77 225 PHE B CA 1
ATOM 3621 C C . PHE B 1 225 ? 24 24.812 26.188 1 77 225 PHE B C 1
ATOM 3623 O O . PHE B 1 225 ? 25.094 24.281 26.375 1 77 225 PHE B O 1
ATOM 3630 N N . ASP B 1 226 ? 23.734 25.344 25.062 1 73.88 226 ASP B N 1
ATOM 3631 C CA . ASP B 1 226 ? 24.625 25.297 23.891 1 73.88 226 ASP B CA 1
ATOM 3632 C C . ASP B 1 226 ? 25.844 26.203 24.094 1 73.88 226 ASP B C 1
ATOM 3634 O O . ASP B 1 226 ? 26.922 25.906 23.609 1 73.88 226 ASP B O 1
ATOM 3638 N N . ARG B 1 227 ? 25.703 27.234 24.812 1 71.31 227 ARG B N 1
ATOM 3639 C CA . ARG B 1 227 ? 26.812 28.156 25.047 1 71.31 227 ARG B CA 1
ATOM 3640 C C . ARG B 1 227 ? 27.781 27.578 26.094 1 71.31 227 ARG B C 1
ATOM 3642 O O . ARG B 1 227 ? 28.953 27.953 26.141 1 71.31 227 ARG B O 1
ATOM 3649 N N . GLN B 1 228 ? 27.266 26.656 26.875 1 69.75 228 GLN B N 1
ATOM 3650 C CA . GLN B 1 228 ? 28.125 26.062 27.891 1 69.75 228 GLN B CA 1
ATOM 3651 C C . GLN B 1 228 ? 28.938 24.906 27.328 1 69.75 228 GLN B C 1
ATOM 3653 O O . GLN B 1 228 ? 29.953 24.516 27.922 1 69.75 228 GLN B O 1
ATOM 3658 N N . THR B 1 229 ? 28.484 24.344 26.203 1 58.97 229 THR B N 1
ATOM 3659 C CA . THR B 1 229 ? 29.234 23.25 25.625 1 58.97 229 THR B CA 1
ATOM 3660 C C . THR B 1 229 ? 30.078 23.719 24.438 1 58.97 229 THR B C 1
ATOM 3662 O O . THR B 1 229 ? 29.641 24.562 23.656 1 58.97 229 THR B O 1
#

Solvent-accessible surface area (backbone atoms only — not comparable to full-atom values): 25749 Å² total; per-residue (Å²): 141,72,97,71,76,72,89,77,75,82,81,80,76,76,68,78,67,74,78,75,74,73,72,70,62,62,49,64,60,63,88,84,52,81,56,67,48,52,58,86,54,58,38,56,27,37,42,46,32,52,71,66,41,58,76,43,50,30,33,35,32,25,88,84,42,77,45,61,38,44,57,44,59,47,30,41,61,11,67,50,45,27,49,62,59,66,24,92,85,34,67,91,57,78,40,78,44,78,48,84,91,54,54,53,71,45,48,51,52,52,54,49,21,71,48,36,72,49,76,83,53,72,86,73,48,85,50,73,75,57,43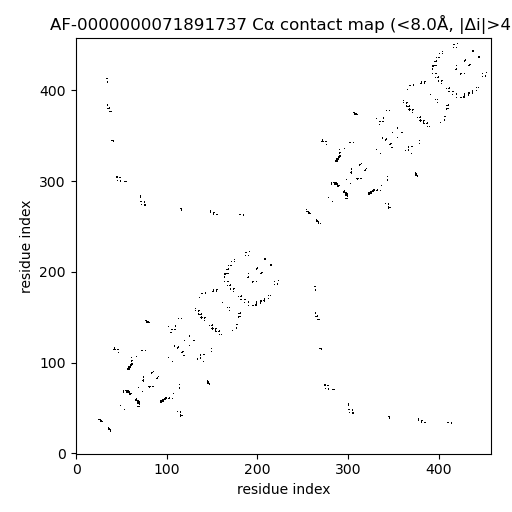,54,54,44,34,51,51,38,28,49,49,20,53,73,38,55,29,62,64,57,25,39,49,26,40,40,57,52,54,75,67,53,42,44,81,42,38,36,48,52,37,44,51,20,61,75,56,70,33,63,57,48,32,52,47,42,49,60,53,42,49,37,67,82,27,32,69,47,23,69,71,30,70,36,30,54,50,30,51,70,75,38,50,69,58,51,51,51,46,54,55,54,34,57,54,54,72,73,99,143,72,98,73,79,72,88,79,76,82,81,80,77,76,68,76,67,74,77,77,75,75,71,70,63,63,50,62,60,61,89,85,52,82,54,68,46,52,56,87,54,58,38,56,28,37,42,47,33,50,72,67,42,58,76,44,49,31,32,36,32,24,89,83,43,77,44,62,38,41,58,43,60,47,29,40,60,12,67,50,46,27,49,62,59,65,24,91,86,35,66,90,58,79,41,77,44,76,46,84,92,54,54,52,70,44,48,52,52,51,52,48,22,70,47,36,73,50,76,82,52,71,87,73,48,85,50,72,77,56,44,54,54,44,35,52,51,38,29,48,49,20,53,72,38,55,29,63,64,57,26,39,50,27,40,40,57,51,54,72,66,52,41,42,78,43,36,36,46,52,38,45,51,19,60,75,56,71,32,63,58,49,32,51,47,42,48,61,53,42,48,37,68,81,28,34,69,47,24,69,72,30,70,37,29,53,49,32,51,72,76,39,51,70,58,52,52,50,46,55,54,53,35,57,54,55,73,73,98

Secondary structure (DSSP, 8-state):
--TT----------------------B---TT-SS--BPP-HHHHHHHHHHH-TT--EEEEETTEEEEE-HHHHHHH-HHHHHHHHSTT--SS-EEEEE-SS-HHHHHHHHHHHHH--PPPGGGS--HHHHHHHHHHHHHHHHHTT-HHHHHHHHHHHHTT--TTTHHHHHHHHHHTT-HHHHHHHHHHHHSHHHHHHHTTSHHHHHHHHH-HHHHHHHHHHHHHHHH-/--------------------------B---TT-SS--BPP-HHHHHHHHHHH-TT--EEEEETTEEEEE-HHHHHHH-HHHHHHHHSTT--SS-EEEEE-SS-HHHHHHHHHHHHH--PPPGGGS--HHHHHHHHHHHHHHHHHTT-HHHHHHHHHHHHTT--TTTHHHHHHHHHHTT-HHHHHHHHHHHHSHHHHHHHTTSHHHHHHHHH-HHHHHHHHHHHHHHHH-

Radius of gyration: 28.76 Å; Cα contacts (8 Å, |Δi|>4): 560; chains: 2; bounding box: 63×79×70 Å

pLDDT: mean 82.1, std 23.01, range [17.41, 97.81]

Sequence (458 aa):
MLLRRFLRWGPHLESTMPTRMETRPTIMQRDNDPIPVPASDIAGHLGRLLDCADGSDVVFSVSGEKFSAHKAVLAACSPVFKAQLFGSMAEAKMRCITLHDIKPKTFQVLLRFMYTDELPRDDEIQSSSNNIDLFQNLLVAADMYHLYRLKLMCARKLWDCVSAETVAEVLSCAEMYNCSELKSTCLDYFVLEENFKIAVLTDGYFQLMQSFPSVIDEIRARRRFDRQTMLLRRFLRWGPHLESTMPTRMETRPTIMQRDNDPIPVPASDIAGHLGRLLDCADGSDVVFSVSGEKFSAHKAVLAACSPVFKAQLFGSMAEAKMRCITLHDIKPKTFQVLLRFMYTDELPRDDEIQSSSNNIDLFQNLLVAADMYHLYRLKLMCARKLWDCVSAETVAEVLSCAEMYNCSELKSTCLDYFVLEENFKIAVLTDGYFQLMQSFPSVIDEIRARRRFDRQT

Nearest PDB structures (foldseek):
  4j8z-assembly1_A  TM=9.173E-01  e=2.788E-15  Homo sapiens
  3htm-assembly1_B  TM=9.335E-01  e=2.439E-13  Homo sapiens
  4eoz-assembly2_A  TM=9.212E-01  e=1.122E-09  Homo sapiens
  8khp-assembly1_B  TM=8.058E-01  e=1.079E-08  Homo sapiens
  8k8t-assembly1_L  TM=8.184E-01  e=1.039E-07  Homo sapiens

Foldseek 3Di:
DDPPDDDPDDDDPVPPPPDPPPPPQPQPPPPDDPDTDGDDCQLVVLLVCQVVLVPFFEWEAEVNDIGTDHLVLLVVQFVVSVCVCVNPPHDPHHYYHYDYLAHPVLVVQVRSCSRRVDGDDPVVQPDPVSLLVSLLRNLQVCLVRVRVSSNVVSLVVNVVVDALQCLLVSLVSCVVSVPVVSNVVSLVVCLPPVSVVRNCPYVSVVVCCVPPVVSVVVSVVVNVVVVVD/DDDPDDDPDDDDPVPPPPDPPPPPQPQPPPPDDPDTDHDDCQLVVLLVCQVVLVPFFEWEAEVNDIGTDHLVLLVVQFVVSVCACVNPPHDPHHYYHYDYLAHPVLVVQVRSCSRRVDGDDPVVQPDPVSLLVSLLRNLQVCLVRVRVSSNVVSLVVNVVVDALQCLLVSLVSCVVSVPVVSNVVSLVVCLPPVSVVRNCPYVSVVVCCVPPVVSVVVSVVVNVVVVVD

Organism: Sorghum bicolor (NCBI:txid4558)

InterPro domains:
  IPR000210 BTB/POZ domain [PF00651] (49-158)
  IPR000210 BTB/POZ domain [PS50097] (56-123)
  IPR000210 BTB/POZ domain [SM00225] (56-162)
  IPR011333 SKP1/BTB/POZ domain superfamily [G3DSA:3.30.710.10] (32-156)
  IPR011333 SKP1/BTB/POZ domain superfamily [SSF54695] (35-159)
  IPR045005 BTB/POZ and MATH domain-containing protein 1-6 [PTHR26379] (29-218)
  IPR056423 BPM/SPOP, BACK domain [PF24570] (166-219)